Protein AF-A0A914C3J4-F1 (afdb_monomer_lite)

Radius of gyration: 28.67 Å; chains: 1; bounding box: 64×70×72 Å

Structure (mmCIF, N/CA/C/O backbone):
data_AF-A0A914C3J4-F1
#
_entry.id   AF-A0A914C3J4-F1
#
loop_
_atom_site.group_PDB
_atom_site.id
_atom_site.type_symbol
_atom_site.label_atom_id
_atom_site.label_alt_id
_atom_site.label_comp_id
_atom_site.label_asym_id
_atom_site.label_entity_id
_atom_site.label_seq_id
_atom_site.pdbx_PDB_ins_code
_atom_site.Cartn_x
_atom_site.Cartn_y
_atom_site.Cartn_z
_atom_site.occupancy
_atom_site.B_iso_or_equiv
_atom_site.auth_seq_id
_atom_site.auth_comp_id
_atom_site.auth_asym_id
_atom_site.auth_atom_id
_atom_site.pdbx_PDB_model_num
ATOM 1 N N . MET A 1 1 ? -7.389 20.045 3.134 1.00 81.31 1 MET A N 1
ATOM 2 C CA . MET A 1 1 ? -8.799 19.579 3.118 1.00 81.31 1 MET A CA 1
ATOM 3 C C . MET A 1 1 ? -9.460 19.498 4.499 1.00 81.31 1 MET A C 1
ATOM 5 O O . MET A 1 1 ? -10.448 20.188 4.701 1.00 81.31 1 MET A O 1
ATOM 9 N N . ILE A 1 2 ? -8.962 18.689 5.446 1.00 86.62 2 ILE A N 1
ATOM 10 C CA . ILE A 1 2 ? -9.699 18.383 6.697 1.00 86.62 2 ILE A CA 1
ATOM 11 C C . ILE A 1 2 ? -9.400 19.302 7.890 1.00 86.62 2 ILE A C 1
ATOM 13 O O . ILE A 1 2 ? -10.047 19.164 8.925 1.00 86.62 2 ILE A O 1
ATOM 17 N N . TYR A 1 3 ? -8.412 20.196 7.780 1.00 86.06 3 TYR A N 1
ATOM 18 C CA . TYR A 1 3 ? -7.967 21.038 8.893 1.00 86.06 3 TYR A CA 1
ATOM 19 C C . TYR A 1 3 ? -9.026 22.073 9.318 1.00 86.06 3 TYR A C 1
ATOM 21 O O . TYR A 1 3 ? -9.677 22.716 8.492 1.00 86.06 3 TYR A O 1
ATOM 29 N N . SER A 1 4 ? -9.158 22.256 10.627 1.00 83.81 4 SER A N 1
ATOM 30 C CA . SER A 1 4 ? -10.026 23.219 11.290 1.00 83.81 4 SER A CA 1
ATOM 31 C C . SER A 1 4 ? -9.426 23.554 12.656 1.00 83.81 4 SER A C 1
ATOM 33 O O . SER A 1 4 ? -9.083 22.633 13.397 1.00 83.81 4 SER A O 1
ATOM 35 N N . PRO A 1 5 ? -9.372 24.834 13.061 1.00 84.75 5 PRO A N 1
ATOM 36 C CA . PRO A 1 5 ? -8.882 25.218 14.387 1.00 84.75 5 PRO A CA 1
ATOM 37 C C . PRO A 1 5 ? -9.781 24.720 15.535 1.00 84.75 5 PRO A C 1
ATOM 39 O O . PRO A 1 5 ? -9.405 24.803 16.696 1.00 84.75 5 PRO A O 1
ATOM 42 N N . LYS A 1 6 ? -10.983 24.210 15.226 1.00 85.31 6 LYS A N 1
ATOM 43 C CA . LYS A 1 6 ? -11.949 23.682 16.207 1.00 85.31 6 LYS A CA 1
ATOM 44 C C . LYS A 1 6 ? -11.818 22.177 16.452 1.00 85.31 6 LYS A C 1
ATOM 46 O O . LYS A 1 6 ? -12.614 21.609 17.197 1.00 85.31 6 LYS A O 1
ATOM 51 N N . HIS A 1 7 ? -10.905 21.507 15.761 1.00 87.69 7 HIS A N 1
ATOM 52 C CA . HIS A 1 7 ? -10.701 20.064 15.872 1.00 87.69 7 HIS A CA 1
ATOM 53 C C . HIS A 1 7 ? -9.333 19.772 16.472 1.00 87.69 7 HIS A C 1
ATOM 55 O O . HIS A 1 7 ? -8.486 20.656 16.533 1.00 87.69 7 HIS A O 1
ATOM 61 N N . LEU A 1 8 ? -9.130 18.534 16.910 1.00 87.44 8 LEU A N 1
ATOM 62 C CA . LEU A 1 8 ? -7.833 18.029 17.342 1.00 87.44 8 LEU A CA 1
ATOM 63 C C . LEU A 1 8 ? -7.369 16.989 16.328 1.00 87.44 8 LEU A C 1
ATOM 65 O O . LEU A 1 8 ? -8.153 16.131 15.921 1.00 87.44 8 LEU A O 1
ATOM 69 N N . TYR A 1 9 ? -6.103 17.073 15.934 1.00 87.19 9 TYR A N 1
ATOM 70 C CA . TYR A 1 9 ? -5.471 16.128 15.019 1.00 87.19 9 TYR A CA 1
ATOM 71 C C . TYR A 1 9 ? -4.348 15.426 15.763 1.00 87.19 9 TYR A C 1
ATOM 73 O O . TYR A 1 9 ? -3.425 16.078 16.243 1.00 87.19 9 TYR A O 1
ATOM 81 N N . TYR A 1 10 ? -4.437 14.106 15.872 1.00 86.94 10 TYR A N 1
ATOM 82 C CA . TYR A 1 10 ? -3.421 13.286 16.516 1.00 86.94 10 TYR A CA 1
ATOM 83 C C . TYR A 1 10 ? -2.873 12.279 15.514 1.00 86.94 10 TYR A C 1
ATOM 85 O O . TYR A 1 10 ? -3.559 11.331 15.151 1.00 86.94 10 TYR A O 1
ATOM 93 N N . PHE A 1 11 ? -1.664 12.502 15.020 1.00 86.94 11 PHE A N 1
ATOM 94 C CA . PHE A 1 11 ? -1.027 11.626 14.050 1.00 86.94 11 PHE A CA 1
ATOM 95 C C . PHE A 1 11 ? -0.265 10.515 14.755 1.00 86.94 11 PHE A C 1
ATOM 97 O O . PHE A 1 11 ? 0.493 10.749 15.696 1.00 86.94 11 PHE A O 1
ATOM 104 N N . HIS A 1 12 ? -0.441 9.303 14.258 1.00 83.81 12 HIS A N 1
ATOM 105 C CA . HIS A 1 12 ? 0.420 8.178 14.561 1.00 83.81 12 HIS A CA 1
ATOM 106 C C . HIS A 1 12 ? 1.078 7.737 13.251 1.00 83.81 12 HIS A C 1
ATOM 108 O O . HIS A 1 12 ? 0.443 7.780 12.196 1.00 83.81 12 HIS A O 1
ATOM 114 N N . VAL A 1 13 ? 2.356 7.371 13.328 1.00 81.50 13 VAL A N 1
ATOM 115 C CA . VAL A 1 13 ? 3.139 6.868 12.199 1.00 81.50 13 VAL A CA 1
ATOM 116 C C . VAL A 1 13 ? 3.707 5.512 12.593 1.00 81.50 13 VAL A C 1
ATOM 118 O O . VAL A 1 13 ? 4.207 5.342 13.708 1.00 81.50 13 VAL A O 1
ATOM 121 N N . ASP A 1 14 ? 3.579 4.546 11.686 1.00 78.88 14 ASP A N 1
ATOM 122 C CA . ASP A 1 14 ? 4.152 3.209 11.831 1.00 78.88 14 ASP A CA 1
ATOM 123 C C . ASP A 1 14 ? 5.664 3.302 12.087 1.00 78.88 14 ASP A C 1
ATOM 125 O O . ASP A 1 14 ? 6.360 4.103 11.461 1.00 78.88 14 ASP A O 1
ATOM 129 N N . SER A 1 15 ? 6.180 2.483 13.005 1.00 80.75 15 SER A N 1
ATOM 130 C CA . SER A 1 15 ? 7.593 2.501 13.409 1.00 80.75 15 SER A CA 1
ATOM 131 C C . SER A 1 15 ? 8.565 2.187 12.270 1.00 80.75 15 SER A C 1
ATOM 133 O O . SER A 1 15 ? 9.742 2.516 12.369 1.00 80.75 15 SER A O 1
ATOM 135 N N . ARG A 1 16 ? 8.083 1.578 11.183 1.00 78.75 16 ARG A N 1
ATOM 136 C CA . ARG A 1 16 ? 8.865 1.256 9.982 1.00 78.75 16 ARG A CA 1
ATOM 137 C C . ARG A 1 16 ? 8.890 2.396 8.958 1.00 78.75 16 ARG A C 1
ATOM 139 O O . ARG A 1 16 ? 9.495 2.240 7.906 1.00 78.75 16 ARG A O 1
ATOM 146 N N . GLN A 1 17 ? 8.186 3.501 9.206 1.00 85.31 17 GLN A N 1
ATOM 147 C CA . GLN A 1 17 ? 7.983 4.602 8.255 1.00 85.31 17 GLN A CA 1
ATOM 148 C C . GLN A 1 17 ? 8.680 5.885 8.735 1.00 85.31 17 GLN A C 1
ATOM 150 O O . GLN A 1 17 ? 8.059 6.937 8.902 1.00 85.31 17 GLN A O 1
ATOM 155 N N . GLU A 1 18 ? 9.993 5.794 8.952 1.00 88.56 18 GLU A N 1
ATOM 156 C CA . GLU A 1 18 ? 10.819 6.875 9.509 1.00 88.56 18 GLU A CA 1
ATOM 157 C C . GLU A 1 18 ? 10.793 8.152 8.648 1.00 88.56 18 GLU A C 1
ATOM 159 O O . GLU A 1 18 ? 10.668 9.254 9.188 1.00 88.56 18 GLU A O 1
ATOM 164 N N . TYR A 1 19 ? 10.812 8.027 7.314 1.00 90.25 19 TYR A N 1
ATOM 165 C CA . TYR A 1 19 ? 10.688 9.170 6.395 1.00 90.25 19 TYR A CA 1
ATOM 166 C C . TYR A 1 19 ? 9.408 9.974 6.650 1.00 90.25 19 TYR A C 1
ATOM 168 O O . TYR A 1 19 ? 9.434 11.197 6.828 1.00 90.25 19 TYR A O 1
ATOM 176 N N . MET A 1 20 ? 8.278 9.274 6.763 1.00 89.56 20 MET A N 1
ATOM 177 C CA . MET A 1 20 ? 6.982 9.890 7.032 1.00 89.56 20 MET A CA 1
ATOM 178 C C . MET A 1 20 ? 6.933 10.522 8.426 1.00 89.56 20 MET A C 1
ATOM 180 O O . MET A 1 20 ? 6.384 11.615 8.583 1.00 89.56 20 MET A O 1
ATOM 184 N N . PHE A 1 21 ? 7.533 9.871 9.429 1.00 90.62 21 PHE A N 1
ATOM 185 C CA . PHE A 1 21 ? 7.604 10.397 10.791 1.00 90.62 21 PHE A CA 1
ATOM 186 C C . PHE A 1 21 ? 8.371 11.720 10.835 1.00 90.62 21 PHE A C 1
ATOM 188 O O . PHE A 1 21 ? 7.847 12.710 11.349 1.00 90.62 21 PHE A O 1
ATOM 195 N N . ARG A 1 22 ? 9.568 11.777 10.236 1.00 91.94 22 ARG A N 1
ATOM 196 C CA . ARG A 1 22 ? 10.387 12.999 10.180 1.00 91.94 22 ARG A CA 1
ATOM 197 C C . ARG A 1 22 ? 9.687 14.125 9.428 1.00 91.94 22 ARG A C 1
ATOM 199 O O . ARG A 1 22 ? 9.698 15.266 9.892 1.00 91.94 22 ARG A O 1
ATOM 206 N N . GLY A 1 23 ? 9.051 13.813 8.298 1.00 92.19 23 GLY A N 1
ATOM 207 C CA . GLY A 1 23 ? 8.267 14.784 7.532 1.00 92.19 23 GLY A CA 1
ATOM 208 C C . GLY A 1 23 ? 7.116 15.378 8.349 1.00 92.19 23 GLY A C 1
ATOM 209 O O . GLY A 1 23 ? 6.964 16.600 8.427 1.00 92.19 23 GLY A O 1
ATOM 210 N N . LEU A 1 24 ? 6.339 14.528 9.030 1.00 92.12 24 LEU A N 1
ATOM 211 C CA . LEU A 1 24 ? 5.238 14.970 9.888 1.00 92.12 24 LEU A CA 1
ATOM 212 C C . LEU A 1 24 ? 5.719 15.723 11.131 1.00 92.12 24 LEU A C 1
ATOM 214 O O . LEU A 1 24 ? 5.075 16.695 11.519 1.00 92.12 24 LEU A O 1
ATOM 218 N N . ALA A 1 25 ? 6.844 15.332 11.731 1.00 93.06 25 ALA A N 1
ATOM 219 C CA . ALA A 1 25 ? 7.427 16.034 12.873 1.00 93.06 25 ALA A CA 1
ATOM 220 C C . ALA A 1 25 ? 7.798 17.479 12.507 1.00 93.06 25 ALA A C 1
ATOM 222 O O . ALA A 1 25 ? 7.367 18.409 13.191 1.00 93.06 25 ALA A O 1
ATOM 223 N N . LYS A 1 26 ? 8.488 17.673 11.371 1.00 94.50 26 LYS A N 1
ATOM 224 C CA . LYS A 1 26 ? 8.805 19.005 10.824 1.00 94.50 26 LYS A CA 1
ATOM 225 C C . LYS A 1 26 ? 7.539 19.825 10.564 1.00 94.50 26 LYS A C 1
ATOM 227 O O . LYS A 1 26 ? 7.493 21.015 10.872 1.00 94.50 26 LYS A O 1
ATOM 232 N N . MET A 1 27 ? 6.491 19.197 10.023 1.00 93.94 27 MET A N 1
ATOM 233 C CA . MET A 1 27 ? 5.201 19.860 9.816 1.00 93.94 27 MET A CA 1
ATOM 234 C C . MET A 1 27 ? 4.580 20.304 11.148 1.00 93.94 27 MET A C 1
ATOM 236 O O . MET A 1 27 ? 4.175 21.456 11.269 1.00 93.94 27 MET A O 1
ATOM 240 N N . VAL A 1 28 ? 4.501 19.423 12.150 1.00 93.44 28 VAL A N 1
ATOM 241 C CA . VAL A 1 28 ? 3.910 19.741 13.462 1.00 93.44 28 VAL A CA 1
ATOM 242 C C . VAL A 1 28 ? 4.663 20.892 14.131 1.00 93.44 28 VAL A C 1
ATOM 244 O O . VAL A 1 28 ? 4.030 21.849 14.576 1.00 93.44 28 VAL A O 1
ATOM 247 N N . GLU A 1 29 ? 5.996 20.854 14.122 1.00 94.00 29 GLU A N 1
ATOM 248 C CA . GLU A 1 29 ? 6.843 21.930 14.643 1.00 94.00 29 GLU A CA 1
ATOM 249 C C . GLU A 1 29 ? 6.576 23.261 13.924 1.00 94.00 29 GLU A C 1
ATOM 251 O O . GLU A 1 29 ? 6.310 24.278 14.566 1.00 94.00 29 GLU A O 1
ATOM 256 N N . ALA A 1 30 ? 6.547 23.256 12.587 1.00 94.50 30 ALA A N 1
ATOM 257 C CA . ALA A 1 30 ? 6.262 24.451 11.797 1.00 94.50 30 ALA A CA 1
ATOM 258 C C . ALA A 1 30 ? 4.864 25.034 12.077 1.00 94.50 30 ALA A C 1
ATOM 260 O O . ALA A 1 30 ? 4.677 26.253 12.039 1.00 94.50 30 ALA A O 1
ATOM 261 N N . PHE A 1 31 ? 3.873 24.185 12.360 1.00 92.94 31 PHE A N 1
ATOM 262 C CA . PHE A 1 31 ? 2.532 24.619 12.753 1.00 92.94 31 PHE A CA 1
ATOM 263 C C . PHE A 1 31 ? 2.528 25.231 14.160 1.00 92.94 31 PHE A C 1
ATOM 265 O O . PHE A 1 31 ? 1.954 26.306 14.349 1.00 92.94 31 PHE A O 1
ATOM 272 N N . HIS A 1 32 ? 3.211 24.609 15.124 1.00 94.62 32 HIS A N 1
ATOM 273 C CA . HIS A 1 32 ? 3.332 25.126 16.493 1.00 94.62 32 HIS A CA 1
ATOM 274 C C . HIS A 1 32 ? 4.053 26.476 16.531 1.00 94.62 32 HIS A C 1
ATOM 276 O O . HIS A 1 32 ? 3.575 27.401 17.185 1.00 94.62 32 HIS A O 1
ATOM 282 N N . LEU A 1 33 ? 5.126 26.645 15.750 1.00 95.62 33 LEU A N 1
ATOM 283 C CA . LEU A 1 33 ? 5.832 27.926 15.597 1.00 95.62 33 LEU A CA 1
ATOM 284 C C . LEU A 1 33 ? 4.935 29.042 15.036 1.00 95.62 33 LEU A C 1
ATOM 286 O O . LEU A 1 33 ? 5.154 30.218 15.318 1.00 95.62 33 LEU A O 1
ATOM 290 N N . LYS A 1 34 ? 3.896 28.685 14.273 1.00 94.50 34 LYS A N 1
ATOM 291 C CA . LYS A 1 34 ? 2.874 29.613 13.759 1.00 94.50 34 LYS A CA 1
ATOM 292 C C . LYS A 1 34 ? 1.676 29.788 14.704 1.00 94.50 34 LYS A C 1
ATOM 294 O O . LYS A 1 34 ? 0.683 30.401 14.315 1.00 94.50 34 LYS A O 1
ATOM 299 N N . GLY A 1 35 ? 1.739 29.251 15.924 1.00 93.69 35 GLY A N 1
ATOM 300 C CA . GLY A 1 35 ? 0.674 29.332 16.927 1.00 93.69 35 GLY A CA 1
ATOM 301 C C . GLY A 1 35 ? -0.488 28.355 16.709 1.00 93.69 35 GLY A C 1
ATOM 302 O O . GLY A 1 35 ? -1.526 28.483 17.360 1.00 93.69 35 GLY A O 1
ATOM 303 N N . ILE A 1 36 ? -0.350 27.378 15.807 1.00 93.50 36 ILE A N 1
ATOM 304 C CA . ILE A 1 36 ? -1.374 26.363 15.545 1.00 93.50 36 ILE A CA 1
ATOM 305 C C . ILE A 1 36 ? -1.118 25.147 16.438 1.00 93.50 36 ILE A C 1
ATOM 307 O O . ILE A 1 36 ? -0.363 24.255 16.075 1.00 93.50 36 ILE A O 1
ATOM 311 N N . MET A 1 37 ? -1.761 25.102 17.606 1.00 92.69 37 MET A N 1
ATOM 312 C CA . MET A 1 37 ? -1.431 24.133 18.667 1.00 92.69 37 MET A CA 1
ATOM 313 C C . MET A 1 37 ? -2.331 22.889 18.722 1.00 92.69 37 MET A C 1
ATOM 315 O O . MET A 1 37 ? -2.167 22.054 19.603 1.00 92.69 37 MET A O 1
ATOM 319 N N . ASN A 1 38 ? -3.297 22.744 17.815 1.00 92.19 38 ASN A N 1
ATOM 320 C CA . ASN A 1 38 ? -4.296 21.666 17.832 1.00 92.19 38 ASN A CA 1
ATOM 321 C C . ASN A 1 38 ? -3.899 20.425 17.004 1.00 92.19 38 ASN A C 1
ATOM 323 O O . ASN A 1 38 ? -4.756 19.613 16.643 1.00 92.19 38 ASN A O 1
ATOM 327 N N . ILE A 1 39 ? -2.611 20.296 16.686 1.00 92.00 39 ILE A N 1
ATOM 328 C CA . ILE A 1 39 ? -2.028 19.194 15.920 1.00 92.00 39 ILE A CA 1
ATOM 329 C C . ILE A 1 39 ? -0.919 18.552 16.747 1.00 92.00 39 ILE A C 1
ATOM 331 O O . ILE A 1 39 ? -0.063 19.250 17.282 1.00 92.00 39 ILE A O 1
ATOM 335 N N . T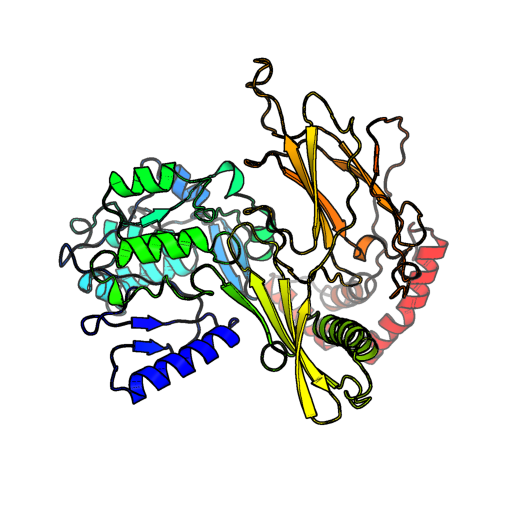YR A 1 40 ? -0.918 17.227 16.823 1.00 89.19 40 TYR A N 1
ATOM 336 C CA . TYR A 1 40 ? 0.003 16.454 17.643 1.00 89.19 40 TYR A CA 1
ATOM 337 C C . TYR A 1 40 ? 0.514 15.243 16.870 1.00 89.19 40 TYR A C 1
ATOM 339 O O . TYR A 1 40 ? -0.214 14.662 16.065 1.00 89.19 40 TYR A O 1
ATOM 347 N N . LEU A 1 41 ? 1.749 14.846 17.156 1.00 87.31 41 LEU A N 1
ATOM 348 C CA . LEU A 1 41 ? 2.364 13.616 16.670 1.00 87.31 41 LEU A CA 1
ATOM 349 C C . LEU A 1 41 ? 2.638 12.707 17.869 1.00 87.31 41 LEU A C 1
ATOM 351 O O . LEU A 1 41 ? 3.133 13.166 18.900 1.00 87.31 41 LEU A O 1
ATOM 355 N N . SER A 1 42 ? 2.282 11.432 17.758 1.00 82.69 42 SER A N 1
ATOM 356 C CA . SER A 1 42 ? 2.530 10.456 18.813 1.00 82.69 42 SER A CA 1
ATOM 357 C C . SER A 1 42 ? 4.026 10.220 19.004 1.00 82.69 42 SER A C 1
ATOM 359 O O . SER A 1 42 ? 4.749 9.987 18.041 1.00 82.69 42 SER A O 1
ATOM 361 N N . THR A 1 43 ? 4.483 10.231 20.257 1.00 70.94 43 THR A N 1
ATOM 362 C CA . THR A 1 43 ? 5.868 9.898 20.630 1.00 70.94 43 THR A CA 1
ATOM 363 C C . THR A 1 43 ? 6.109 8.392 20.754 1.00 70.94 43 THR A C 1
ATOM 365 O O . THR A 1 43 ? 7.248 7.971 20.930 1.00 70.94 43 THR A O 1
ATOM 368 N N . LYS A 1 44 ? 5.050 7.573 20.672 1.00 64.06 44 LYS A N 1
ATOM 369 C CA . LYS A 1 44 ? 5.121 6.108 20.675 1.00 64.06 44 LYS A CA 1
ATOM 370 C C . LYS A 1 44 ? 4.592 5.575 19.345 1.00 64.06 44 LYS A C 1
ATOM 372 O O . LYS A 1 44 ? 3.403 5.694 19.050 1.00 64.06 44 LYS A O 1
ATOM 377 N N . SER A 1 45 ? 5.467 4.977 18.545 1.00 54.88 45 SER A N 1
ATOM 378 C CA . SER A 1 45 ? 5.096 4.335 17.286 1.00 54.88 45 SER A CA 1
ATOM 379 C C . SER A 1 45 ? 4.642 2.892 17.539 1.00 54.88 45 SER A C 1
ATOM 381 O O . SER A 1 45 ? 5.432 1.990 17.793 1.00 54.88 45 SER A O 1
ATOM 383 N N . HIS A 1 46 ? 3.329 2.678 17.505 1.00 52.16 46 HIS A N 1
ATOM 384 C CA . HIS A 1 46 ? 2.701 1.352 17.391 1.00 52.16 46 HIS A CA 1
ATOM 385 C C . HIS A 1 46 ? 2.284 1.080 15.922 1.00 52.16 46 HIS A C 1
ATOM 387 O O . HIS A 1 46 ? 2.734 1.794 15.036 1.00 52.16 46 HIS A O 1
ATOM 393 N N . ALA A 1 47 ? 1.453 0.086 15.613 1.00 41.12 47 ALA A N 1
ATOM 394 C CA . ALA A 1 47 ? 0.728 0.006 14.333 1.00 41.12 47 ALA A CA 1
ATOM 395 C C . ALA A 1 47 ? -0.731 0.405 14.616 1.00 41.12 47 ALA A C 1
ATOM 397 O O . ALA A 1 47 ? -1.330 -0.177 15.519 1.00 41.12 47 ALA A O 1
ATOM 398 N N . THR A 1 48 ? -1.289 1.451 13.980 1.00 37.62 48 THR A N 1
ATOM 399 C CA . THR A 1 48 ? -2.571 2.031 14.456 1.00 37.62 48 THR A CA 1
ATOM 400 C C . THR A 1 48 ? -3.529 2.591 13.383 1.00 37.62 48 THR A C 1
ATOM 402 O O . THR A 1 48 ? -3.175 2.748 12.216 1.00 37.62 48 THR A O 1
ATOM 405 N N . ILE A 1 49 ? -4.761 2.884 13.840 1.00 34.62 49 ILE A N 1
ATOM 406 C CA . ILE A 1 49 ? -5.984 3.351 13.142 1.00 34.62 49 ILE A CA 1
ATOM 407 C C . ILE A 1 49 ? -6.531 4.683 13.720 1.00 34.62 49 ILE A C 1
ATOM 409 O O . ILE A 1 49 ? -6.137 5.110 14.804 1.00 34.62 49 ILE A O 1
ATOM 413 N N . TRP A 1 50 ? -7.485 5.312 13.003 1.00 31.06 50 TRP A N 1
ATOM 414 C CA . TRP A 1 50 ? -7.984 6.695 13.180 1.00 31.06 50 TRP A CA 1
ATOM 415 C C . TRP A 1 50 ? -9.525 6.835 13.067 1.00 31.06 50 TRP A C 1
ATOM 417 O O . TRP A 1 50 ? -10.144 6.123 12.278 1.00 31.06 50 TRP A O 1
ATOM 427 N N . GLY A 1 51 ? -10.146 7.845 13.712 1.00 35.16 51 GLY A N 1
ATOM 428 C CA . GLY A 1 51 ? -11.507 8.304 13.349 1.00 35.16 51 GLY A CA 1
ATOM 429 C C . GLY A 1 51 ? -12.221 9.295 14.298 1.00 35.16 51 GLY A C 1
ATOM 430 O O . GLY A 1 51 ? -12.139 9.164 15.514 1.00 35.16 51 GLY A O 1
ATOM 431 N N . GLY A 1 52 ? -12.991 10.251 13.738 1.00 29.12 52 GLY A N 1
ATOM 432 C CA . GLY A 1 52 ? -13.986 11.081 14.453 1.00 29.12 52 GLY A CA 1
ATOM 433 C C . GLY A 1 52 ? -14.771 12.075 13.558 1.00 29.12 52 GLY A C 1
ATOM 434 O O . GLY A 1 52 ? -14.180 12.640 12.642 1.00 29.12 52 GLY A O 1
ATOM 435 N N . THR A 1 53 ? -16.074 12.313 13.835 1.00 35.59 53 THR A N 1
ATOM 436 C CA . THR A 1 53 ? -16.912 13.457 13.357 1.00 35.59 53 THR A CA 1
ATOM 437 C C . THR A 1 53 ? -18.085 13.771 14.312 1.00 35.59 53 THR A C 1
ATOM 439 O O . THR A 1 53 ? -18.455 12.936 15.130 1.00 35.59 53 THR A O 1
ATOM 442 N N . SER A 1 54 ? -18.687 14.966 14.189 1.00 33.16 54 SER A N 1
ATOM 443 C CA . SER A 1 54 ? -19.496 15.670 15.207 1.00 33.16 54 SER A CA 1
ATOM 444 C C . SER A 1 54 ? -21.005 15.854 14.921 1.00 33.16 54 SER A C 1
ATOM 446 O O . SER A 1 54 ? -21.610 16.785 15.452 1.00 33.16 54 SER A O 1
ATOM 448 N N . PHE A 1 55 ? -21.643 15.001 14.113 1.00 34.97 55 PHE A N 1
ATOM 449 C CA . PHE A 1 55 ? -23.111 14.973 13.970 1.00 34.97 55 PHE A CA 1
ATOM 450 C C . PHE A 1 55 ? -23.678 13.725 14.660 1.00 34.97 55 PHE A C 1
ATOM 452 O O . PHE A 1 55 ? -23.124 12.645 14.498 1.00 34.97 55 PHE A O 1
ATOM 459 N N . HIS A 1 56 ? -24.767 13.883 15.423 1.00 51.47 56 HIS A N 1
ATOM 460 C CA . HIS A 1 56 ? -25.286 12.922 16.416 1.00 51.47 56 HIS A CA 1
ATOM 461 C C . HIS A 1 56 ? -24.407 12.793 17.672 1.00 51.47 56 HIS A C 1
ATOM 463 O O . HIS A 1 56 ? -23.852 11.733 17.960 1.00 51.47 56 HIS A O 1
ATOM 469 N N . MET A 1 57 ? -24.289 13.887 18.441 1.00 57.19 57 MET A N 1
ATOM 470 C CA . MET A 1 57 ? -23.624 13.862 19.750 1.00 57.19 57 MET A CA 1
ATOM 471 C C . MET A 1 57 ? -24.163 12.707 20.597 1.00 57.19 57 MET A C 1
ATOM 473 O O . MET A 1 57 ? -25.370 12.568 20.785 1.00 57.19 57 MET A O 1
ATOM 477 N N . GLY A 1 58 ? -23.248 11.862 21.068 1.00 70.00 58 GLY A N 1
ATOM 478 C CA . GLY A 1 58 ? -23.585 10.693 21.865 1.00 70.00 58 GLY A CA 1
ATOM 479 C C . GLY A 1 58 ? -23.975 9.440 21.075 1.00 70.00 58 GLY A C 1
ATOM 480 O O . GLY A 1 58 ? -24.447 8.508 21.708 1.00 70.00 58 GLY A O 1
ATOM 481 N N . LYS A 1 59 ? -23.790 9.375 19.750 1.00 84.06 59 LYS A N 1
ATOM 482 C CA . LYS A 1 59 ? -23.917 8.125 18.977 1.00 84.06 59 LYS A CA 1
ATOM 483 C C . LYS A 1 59 ? -22.592 7.715 18.339 1.00 84.06 59 LYS A C 1
ATOM 485 O O . LYS A 1 59 ? -21.767 8.568 18.015 1.00 84.06 59 LYS A O 1
ATOM 490 N N . SER A 1 60 ? -22.398 6.413 18.155 1.00 86.94 60 SER A N 1
ATOM 491 C CA . SER A 1 60 ? -21.280 5.839 17.394 1.00 86.94 60 SER A CA 1
ATOM 492 C C . SER A 1 60 ? -21.773 5.261 16.065 1.00 86.94 60 SER A C 1
ATOM 494 O O . SER A 1 60 ? -22.917 4.829 15.954 1.00 86.94 60 SER A O 1
ATOM 496 N N . PHE A 1 61 ? -20.899 5.244 15.065 1.00 89.06 61 PHE A N 1
ATOM 497 C CA . PHE A 1 61 ? -21.157 4.810 13.693 1.00 89.06 61 PHE A CA 1
ATOM 498 C C . PHE A 1 61 ? -20.232 3.639 13.375 1.00 89.06 61 PHE A C 1
ATOM 500 O O . PHE A 1 61 ? -19.041 3.841 13.123 1.00 89.06 61 PHE A O 1
ATOM 507 N N . LEU A 1 62 ? -20.778 2.428 13.437 1.00 89.06 62 LEU A N 1
ATOM 508 C CA . LEU A 1 62 ? -20.066 1.163 13.271 1.00 89.06 62 LEU A CA 1
ATOM 509 C C . LEU A 1 62 ? -20.776 0.371 12.173 1.00 89.06 62 LEU A C 1
ATOM 511 O O . LEU A 1 62 ? -21.926 -0.019 12.339 1.00 89.06 62 LEU A O 1
ATOM 515 N N . SER A 1 63 ? -20.129 0.165 11.026 1.00 89.06 63 SER A N 1
ATOM 516 C CA . SER A 1 63 ? -20.744 -0.603 9.938 1.00 89.06 63 SER A CA 1
ATOM 517 C C . SER A 1 63 ? -20.577 -2.094 10.203 1.00 89.06 63 SER A C 1
ATOM 519 O O . SER A 1 63 ? -19.477 -2.603 10.013 1.00 89.06 63 SER A O 1
ATOM 521 N N . SER A 1 64 ? -21.662 -2.778 10.563 1.00 84.19 64 SER A N 1
ATOM 522 C CA . SER A 1 64 ? -21.704 -4.243 10.685 1.00 84.19 64 SER A CA 1
ATOM 523 C C . SER A 1 64 ? -21.697 -4.921 9.310 1.00 84.19 64 SER A C 1
ATOM 525 O O . SER A 1 64 ? -22.226 -4.379 8.335 1.00 84.19 64 SER A O 1
ATOM 527 N N . GLN A 1 65 ? -21.112 -6.117 9.233 1.00 77.06 65 GLN A N 1
ATOM 528 C CA . GLN A 1 65 ? -21.132 -6.973 8.045 1.00 77.06 65 GLN A CA 1
ATOM 529 C C . GLN A 1 65 ? -22.528 -7.568 7.755 1.00 77.06 65 GLN A C 1
ATOM 531 O O . GLN A 1 65 ? -22.858 -7.793 6.591 1.00 77.06 65 GLN A O 1
ATOM 536 N N . GLY A 1 66 ? -23.368 -7.764 8.780 1.00 65.19 66 GLY A N 1
ATOM 537 C CA . GLY A 1 66 ? -24.781 -8.136 8.638 1.00 65.19 66 GLY A CA 1
ATOM 538 C C . GLY A 1 66 ? -25.120 -9.615 8.337 1.00 65.19 66 GLY A C 1
ATOM 539 O O . GLY A 1 66 ? -24.394 -10.353 7.675 1.00 65.19 66 GLY A O 1
ATOM 540 N N . PHE A 1 67 ? -26.298 -10.005 8.852 1.00 58.25 67 PHE A N 1
ATOM 541 C CA . PHE A 1 67 ? -27.155 -11.206 8.705 1.00 58.25 67 PHE A CA 1
ATOM 542 C C . PHE A 1 67 ? -26.595 -12.629 8.880 1.00 58.25 67 PHE A C 1
ATOM 544 O O . PHE A 1 67 ? -27.344 -13.474 9.369 1.00 58.25 67 PHE A O 1
ATOM 551 N N . ASN A 1 68 ? -25.339 -12.935 8.544 1.00 79.00 68 ASN A N 1
ATOM 552 C CA . ASN A 1 68 ? -24.783 -14.280 8.764 1.00 79.00 68 ASN A CA 1
ATOM 553 C C . ASN A 1 68 ? -23.558 -14.245 9.682 1.00 79.00 68 ASN A C 1
ATOM 555 O O . ASN A 1 68 ? -22.409 -14.327 9.244 1.00 79.00 68 ASN A O 1
ATOM 559 N N . THR A 1 69 ? -23.836 -14.163 10.983 1.00 81.56 69 THR A N 1
ATOM 560 C CA . THR A 1 69 ? -22.827 -14.173 12.046 1.00 81.56 69 THR A CA 1
ATOM 561 C C . THR A 1 69 ? -21.939 -15.420 11.993 1.00 81.56 69 THR A C 1
ATOM 563 O O . THR A 1 69 ? -20.749 -15.319 12.264 1.00 81.56 69 THR A O 1
ATOM 566 N N . ALA A 1 70 ? -22.464 -16.583 11.585 1.00 82.69 70 ALA A N 1
ATOM 567 C CA . ALA A 1 70 ? -21.670 -17.811 11.492 1.00 82.69 70 ALA A CA 1
ATOM 568 C C . ALA A 1 70 ? -20.572 -17.706 10.420 1.00 82.69 70 ALA A C 1
ATOM 570 O O . ALA A 1 70 ? -19.405 -17.979 10.699 1.00 8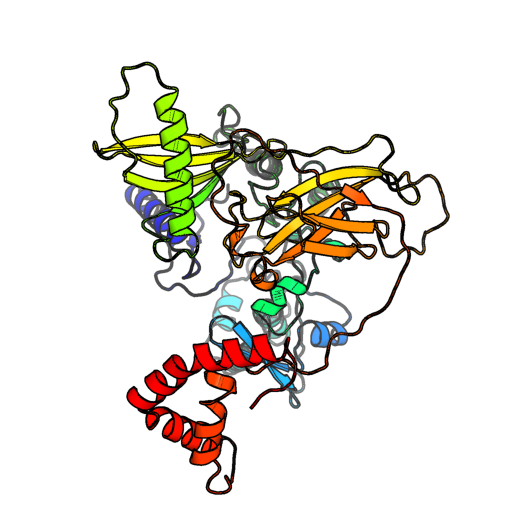2.69 70 ALA A O 1
ATOM 571 N N . ASN A 1 71 ? -20.918 -17.237 9.218 1.00 84.44 71 ASN A N 1
ATOM 572 C CA . ASN A 1 71 ? -19.936 -17.014 8.155 1.00 84.44 71 ASN A CA 1
ATOM 573 C C . ASN A 1 71 ? -18.932 -15.924 8.535 1.00 84.44 71 ASN A C 1
ATOM 575 O O . ASN A 1 71 ? -17.749 -16.066 8.249 1.00 84.44 71 ASN A O 1
ATOM 579 N N . MET A 1 72 ? -19.384 -14.855 9.193 1.00 85.50 72 MET A N 1
ATOM 580 C CA . MET A 1 72 ? -18.502 -13.803 9.701 1.00 85.50 72 MET A CA 1
ATOM 581 C C . MET A 1 72 ? -17.475 -14.367 10.693 1.00 85.50 72 MET A C 1
ATOM 583 O O . MET A 1 72 ? -16.285 -14.146 10.505 1.00 85.50 72 MET A O 1
ATOM 587 N N . ILE A 1 73 ? -17.906 -15.146 11.694 1.00 84.38 73 ILE A N 1
ATOM 588 C CA . ILE A 1 73 ? -17.024 -15.806 12.677 1.00 84.38 73 ILE A CA 1
ATOM 589 C C . ILE A 1 73 ? -15.970 -16.669 11.973 1.00 84.38 73 ILE A C 1
ATOM 591 O O . ILE A 1 73 ? -14.787 -16.602 12.313 1.00 84.38 73 ILE A O 1
ATOM 595 N N . ILE A 1 74 ? -16.387 -17.458 10.978 1.00 85.19 74 ILE A N 1
ATOM 596 C CA . ILE A 1 74 ? -15.484 -18.323 10.210 1.00 85.19 74 ILE A CA 1
ATOM 597 C C . ILE A 1 74 ? -14.489 -17.481 9.406 1.00 85.19 74 ILE A C 1
ATOM 599 O O . ILE A 1 74 ? -13.286 -17.687 9.531 1.00 85.19 74 ILE A O 1
ATOM 603 N N . ASN A 1 75 ? -14.972 -16.516 8.623 1.00 83.69 75 ASN A N 1
ATOM 604 C CA . ASN A 1 75 ? -14.151 -15.713 7.713 1.00 83.69 75 ASN A CA 1
ATOM 605 C C . ASN A 1 75 ? -13.179 -14.782 8.450 1.00 83.69 75 ASN A C 1
ATOM 607 O O . ASN A 1 75 ? -12.079 -14.542 7.960 1.00 83.69 75 ASN A O 1
ATOM 611 N N . GLN A 1 76 ? -13.566 -14.290 9.628 1.00 82.06 76 GLN A N 1
ATOM 612 C CA . GLN A 1 76 ? -12.731 -13.459 10.499 1.00 82.06 76 GLN A CA 1
ATOM 613 C C . GLN A 1 76 ? -11.802 -14.289 11.404 1.00 82.06 76 GLN A C 1
ATOM 615 O O . GLN A 1 76 ? -11.035 -13.739 12.188 1.00 82.06 76 GLN A O 1
ATOM 620 N N . GLY A 1 77 ? -11.857 -15.623 11.325 1.00 86.12 77 GLY A N 1
ATOM 621 C CA . GLY A 1 77 ? -10.942 -16.499 12.053 1.00 86.12 77 GLY A CA 1
ATOM 622 C C . GLY A 1 77 ? -11.179 -16.557 13.567 1.00 86.12 77 GLY A C 1
ATOM 623 O O . GLY A 1 77 ? -10.272 -16.932 14.306 1.00 86.12 77 GLY A O 1
ATOM 624 N N . PHE A 1 78 ? -12.386 -16.250 14.054 1.00 86.38 78 PHE A N 1
ATOM 625 C CA . PHE A 1 78 ? -12.709 -16.260 15.494 1.00 86.38 78 PHE A CA 1
ATOM 626 C C . PHE A 1 78 ? -12.517 -17.636 16.154 1.00 86.38 78 PHE A C 1
ATOM 628 O O . PHE A 1 78 ? -12.248 -17.730 17.353 1.00 86.38 78 PHE A O 1
ATOM 635 N N . ASN A 1 79 ? -12.593 -18.702 15.355 1.00 88.44 79 ASN A N 1
ATOM 636 C CA . ASN A 1 79 ? -12.365 -20.084 15.779 1.00 88.44 79 ASN A CA 1
ATOM 637 C C . ASN A 1 79 ? -10.886 -20.417 16.025 1.00 88.44 79 ASN A C 1
ATOM 639 O O . ASN A 1 79 ? -10.570 -21.567 16.325 1.00 88.44 79 ASN A O 1
ATOM 643 N N . TYR A 1 80 ? -9.974 -19.452 15.893 1.00 89.19 80 TYR A N 1
ATOM 644 C CA . TYR A 1 80 ? -8.543 -19.662 16.069 1.00 89.19 80 TYR A CA 1
ATOM 645 C C . TYR A 1 80 ? -7.946 -18.712 17.112 1.00 89.19 80 TYR A C 1
ATOM 647 O O . TYR A 1 80 ? -8.479 -17.645 17.430 1.00 89.19 80 TYR A O 1
ATOM 655 N N . PHE A 1 81 ? -6.812 -19.130 17.665 1.00 86.94 81 PHE A N 1
ATOM 656 C CA . PHE A 1 81 ? -5.910 -18.263 18.408 1.00 86.94 81 PHE A CA 1
ATOM 657 C C . PHE A 1 81 ? -4.854 -17.708 17.464 1.00 86.94 81 PHE A C 1
ATOM 659 O O . PHE A 1 81 ? -4.148 -18.480 16.808 1.00 86.94 81 PHE A O 1
ATOM 666 N N . PHE A 1 82 ? -4.730 -16.386 17.446 1.00 85.19 82 PHE A N 1
ATOM 667 C CA . PHE A 1 82 ? -3.664 -15.685 16.753 1.00 85.19 82 PHE A CA 1
ATOM 668 C C . PHE A 1 82 ? -2.684 -15.071 17.749 1.00 85.19 82 PHE A C 1
ATOM 670 O O . PHE A 1 82 ? -3.067 -14.688 18.856 1.00 85.19 82 PHE A O 1
ATOM 677 N N . PHE A 1 83 ? -1.414 -15.014 17.359 1.00 82.94 83 PHE A N 1
ATOM 678 C CA . PHE A 1 83 ? -0.354 -14.388 18.139 1.00 82.94 83 PHE A CA 1
ATOM 679 C C . PHE A 1 83 ? 0.592 -13.624 17.215 1.00 82.94 83 PHE A C 1
ATOM 681 O O . PHE A 1 83 ? 1.094 -14.182 16.238 1.00 82.94 83 PHE A O 1
ATOM 688 N N . GLU A 1 84 ? 0.837 -12.354 17.528 1.00 77.50 84 GLU A N 1
ATOM 689 C CA . GLU A 1 84 ? 1.775 -11.518 16.784 1.00 77.50 84 GLU A CA 1
ATOM 690 C C . GLU A 1 84 ? 3.196 -11.690 17.332 1.00 77.50 84 GLU A C 1
ATOM 692 O O . GLU A 1 84 ? 3.452 -11.481 18.518 1.00 77.50 84 GLU A O 1
ATOM 697 N N . CYS A 1 85 ? 4.130 -12.078 16.466 1.00 76.00 85 CYS A N 1
ATOM 698 C CA . CYS A 1 85 ? 5.550 -12.216 16.782 1.00 76.00 85 CYS A CA 1
ATOM 699 C C . CYS A 1 85 ? 6.371 -12.006 15.507 1.00 76.00 85 CYS A C 1
ATOM 701 O O . CYS A 1 85 ? 5.942 -12.431 14.439 1.00 76.00 85 CYS A O 1
ATOM 703 N N . GLU A 1 86 ? 7.551 -11.383 15.605 1.00 74.19 86 GLU A N 1
ATOM 704 C CA . GLU A 1 86 ? 8.464 -11.186 14.457 1.00 74.19 86 GLU A CA 1
ATOM 705 C C . GLU A 1 86 ? 7.820 -10.414 13.286 1.00 74.19 86 GLU A C 1
ATOM 707 O O . GLU A 1 86 ? 8.085 -10.692 12.121 1.00 74.19 86 GLU A O 1
ATOM 712 N N . ASN A 1 87 ? 6.953 -9.438 13.592 1.00 70.88 87 ASN A N 1
ATOM 713 C CA . ASN A 1 87 ? 6.144 -8.698 12.608 1.00 70.88 87 ASN A CA 1
ATOM 714 C C . ASN A 1 87 ? 5.242 -9.597 11.739 1.00 70.88 87 ASN A C 1
ATOM 716 O O . ASN A 1 87 ? 4.877 -9.224 10.622 1.00 70.88 87 ASN A O 1
ATOM 720 N N . ARG A 1 88 ? 4.875 -10.776 12.251 1.00 77.75 88 ARG A N 1
ATOM 721 C CA . ARG A 1 88 ? 3.985 -11.740 11.608 1.00 77.75 88 ARG A CA 1
ATOM 722 C C . ARG A 1 88 ? 2.878 -12.171 12.566 1.00 77.75 88 ARG A C 1
ATOM 724 O O . ARG A 1 88 ? 3.089 -12.315 13.769 1.00 77.75 88 ARG A O 1
ATOM 731 N N . MET A 1 89 ? 1.692 -12.410 12.017 1.00 80.50 89 MET A N 1
ATOM 732 C CA . MET A 1 89 ? 0.535 -12.909 12.754 1.00 80.50 89 MET A CA 1
ATOM 733 C C . MET A 1 89 ? 0.372 -14.421 12.546 1.00 80.50 89 MET A C 1
ATOM 735 O O . MET A 1 89 ? -0.012 -14.882 11.469 1.00 80.50 89 MET A O 1
ATOM 739 N N . TRP A 1 90 ? 0.650 -15.198 13.589 1.00 81.25 90 TRP A N 1
ATOM 740 C CA . TRP A 1 90 ? 0.667 -16.659 13.550 1.00 81.25 90 TRP A CA 1
ATOM 741 C C . TRP A 1 90 ? -0.668 -17.251 13.982 1.00 81.25 90 TRP A C 1
ATOM 743 O O . TRP A 1 90 ? -1.194 -16.878 15.032 1.00 81.25 90 TRP A O 1
ATOM 753 N N . ARG A 1 91 ? -1.193 -18.221 13.229 1.00 88.31 91 ARG A N 1
ATOM 754 C CA . ARG A 1 91 ? -2.376 -18.994 13.634 1.00 88.31 91 ARG A CA 1
ATOM 755 C C . ARG A 1 91 ? -1.928 -20.206 14.444 1.00 88.31 91 ARG A C 1
ATOM 757 O O . ARG A 1 91 ? -1.452 -21.192 13.891 1.00 88.31 91 ARG A O 1
ATOM 764 N N . ILE A 1 92 ? -2.112 -20.151 15.759 1.00 90.62 92 ILE A N 1
ATOM 765 C CA . ILE A 1 92 ? -1.499 -21.100 16.696 1.00 90.62 92 ILE A CA 1
ATOM 766 C C . ILE A 1 92 ? -2.285 -22.408 16.812 1.00 90.62 92 ILE A C 1
ATOM 768 O O . ILE A 1 92 ? -1.707 -23.491 16.756 1.00 90.62 92 ILE A O 1
ATOM 772 N N . LYS A 1 93 ? -3.598 -22.321 17.040 1.00 90.50 93 LYS A N 1
ATOM 773 C CA . LYS A 1 93 ? -4.476 -23.484 17.246 1.00 90.50 93 LYS A CA 1
ATOM 774 C C . LYS A 1 93 ? -5.950 -23.103 17.135 1.00 90.50 93 LYS A C 1
ATOM 776 O O . LYS A 1 93 ? -6.284 -21.917 17.126 1.00 90.50 93 LYS A O 1
ATOM 781 N N . ASN A 1 94 ? -6.817 -24.112 17.124 1.00 91.75 94 ASN A N 1
ATOM 782 C CA . ASN A 1 94 ? -8.258 -23.924 17.269 1.00 91.75 94 ASN A CA 1
ATOM 783 C C . ASN A 1 94 ? -8.609 -23.384 18.662 1.00 91.75 94 ASN A C 1
ATOM 785 O O . ASN A 1 94 ? -7.924 -23.643 19.658 1.00 91.75 94 ASN A O 1
ATOM 789 N N . ARG A 1 95 ? -9.696 -22.623 18.714 1.00 86.88 95 ARG A N 1
ATOM 790 C CA . ARG A 1 95 ? -10.309 -22.110 19.929 1.00 86.88 95 ARG A CA 1
ATOM 791 C C . ARG A 1 95 ? -11.517 -22.966 20.273 1.00 86.88 95 ARG A C 1
ATOM 793 O O . ARG A 1 95 ? -12.603 -22.755 19.750 1.00 86.88 95 ARG A O 1
ATOM 800 N N . ASP A 1 96 ? -11.306 -23.907 21.185 1.00 79.88 96 ASP A N 1
ATOM 801 C CA . ASP A 1 96 ? -12.345 -24.860 21.597 1.00 79.88 96 ASP A CA 1
ATOM 802 C C . ASP A 1 96 ? -13.369 -24.237 22.558 1.00 79.88 96 ASP A C 1
ATOM 804 O O . ASP A 1 96 ? -14.491 -24.718 22.673 1.00 79.88 96 ASP A O 1
ATOM 808 N N . ASN A 1 97 ? -12.992 -23.139 23.223 1.00 75.38 97 ASN A N 1
ATOM 809 C CA . ASN A 1 97 ? -13.834 -22.415 24.168 1.00 75.38 97 ASN A CA 1
ATOM 810 C C . ASN A 1 97 ? -13.954 -20.947 23.752 1.00 75.38 97 ASN A C 1
ATOM 812 O O . ASN A 1 97 ? -12.957 -20.221 23.690 1.00 75.38 97 ASN A O 1
ATOM 816 N N . PHE A 1 98 ? -15.185 -20.505 23.519 1.00 77.50 98 PHE A N 1
ATOM 817 C CA . PHE A 1 98 ? -15.544 -19.105 23.311 1.00 77.50 98 PHE A CA 1
ATOM 818 C C . PHE A 1 98 ? -16.493 -18.664 24.438 1.00 77.50 98 PHE A C 1
ATOM 820 O O . PHE A 1 98 ? -17.259 -19.509 24.914 1.00 77.50 98 PHE A O 1
ATOM 827 N N . PRO A 1 99 ? -16.457 -17.398 24.904 1.00 76.62 99 PRO A N 1
ATOM 828 C CA . PRO A 1 99 ? -17.406 -16.918 25.904 1.00 76.62 99 PRO A CA 1
ATOM 829 C C . PRO A 1 99 ? -18.855 -17.236 25.523 1.00 76.62 99 PRO A C 1
ATOM 831 O O . PRO A 1 99 ? -19.293 -16.936 24.411 1.00 76.62 99 PRO A O 1
ATOM 834 N N . GLN A 1 100 ? -19.583 -17.861 26.450 1.00 79.44 100 GLN A N 1
ATOM 835 C CA . GLN A 1 100 ? -21.013 -18.111 26.288 1.00 79.44 100 GLN A CA 1
ATOM 836 C C . GLN A 1 100 ? -21.782 -16.788 26.389 1.00 79.44 100 GLN A C 1
ATOM 838 O O . GLN A 1 100 ? -21.330 -15.850 27.043 1.00 79.44 100 GLN A O 1
ATOM 843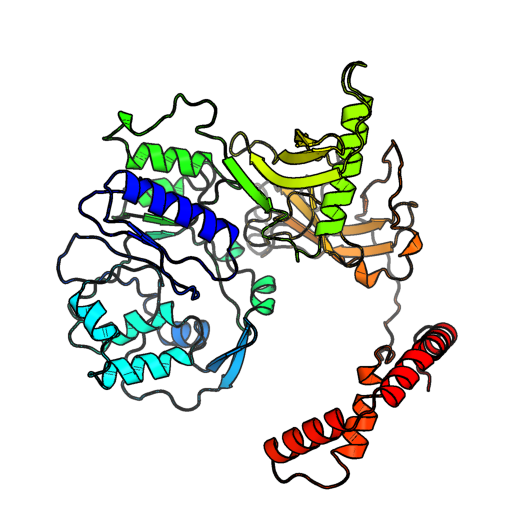 N N . ASP A 1 101 ? -22.921 -16.716 25.700 1.00 83.25 101 ASP A N 1
ATOM 844 C CA . ASP A 1 101 ? -23.841 -15.570 25.705 1.00 83.25 101 ASP A CA 1
ATOM 845 C C . ASP A 1 101 ? -23.263 -14.229 25.205 1.00 83.25 101 ASP A C 1
ATOM 847 O O . ASP A 1 101 ? -23.884 -13.180 25.379 1.00 83.25 101 ASP A O 1
ATOM 851 N N . LEU A 1 102 ? -22.115 -14.243 24.513 1.00 86.44 102 LEU A N 1
ATOM 852 C CA . LEU A 1 102 ? -21.551 -13.056 23.868 1.00 86.44 102 LEU A CA 1
ATOM 853 C C . LEU A 1 102 ? -22.138 -12.858 22.463 1.00 86.44 102 LEU A C 1
ATOM 855 O O . LEU A 1 102 ? -21.989 -13.714 21.587 1.00 86.44 102 LEU A O 1
ATOM 859 N N . ARG A 1 103 ? -22.754 -11.699 22.203 1.00 88.12 103 ARG A N 1
ATOM 860 C CA . ARG A 1 103 ? -23.193 -11.336 20.845 1.00 88.12 103 ARG A CA 1
ATOM 861 C C . ARG A 1 103 ? -22.016 -10.833 20.026 1.00 88.12 103 ARG A C 1
ATOM 863 O O . ARG A 1 103 ? -21.566 -9.713 20.236 1.00 88.12 103 ARG A O 1
ATOM 870 N N . ILE A 1 104 ? -21.535 -11.645 19.094 1.00 87.62 104 ILE A N 1
ATOM 871 C CA . ILE A 1 104 ? -20.399 -11.290 18.241 1.00 87.62 104 ILE A CA 1
ATOM 872 C C . ILE A 1 104 ? -20.885 -10.516 17.021 1.00 87.62 104 ILE A C 1
ATOM 874 O O . ILE A 1 104 ? -21.824 -10.936 16.343 1.00 87.62 104 ILE A O 1
ATOM 878 N N . ASP A 1 105 ? -20.188 -9.428 16.719 1.00 89.38 105 ASP A N 1
ATOM 879 C CA . ASP A 1 105 ? -20.335 -8.690 15.471 1.00 89.38 105 ASP A CA 1
ATOM 880 C C . ASP A 1 105 ? -18.980 -8.154 15.018 1.00 89.38 105 ASP A C 1
ATOM 882 O O . ASP A 1 105 ? -18.056 -7.975 15.820 1.00 89.38 105 ASP A O 1
ATOM 886 N N . ALA A 1 106 ? -18.866 -7.928 13.718 1.00 87.50 106 ALA A N 1
ATOM 887 C CA . ALA A 1 106 ? -17.679 -7.406 13.078 1.00 87.50 106 ALA A CA 1
ATOM 888 C C . ALA A 1 106 ? -18.051 -6.652 11.802 1.00 87.50 106 ALA A C 1
ATOM 890 O O . ALA A 1 106 ? -19.132 -6.814 11.228 1.00 87.50 106 ALA A O 1
ATOM 891 N N . GLY A 1 107 ? -17.126 -5.826 11.341 1.00 88.81 107 GLY A N 1
ATOM 892 C CA . GLY A 1 107 ? -17.284 -5.075 10.116 1.00 88.81 107 GLY A CA 1
ATOM 893 C C . GLY A 1 107 ? -16.131 -4.114 9.908 1.00 88.81 107 GLY A C 1
ATOM 894 O O . GLY A 1 107 ? -14.974 -4.475 10.073 1.00 88.81 107 GLY A O 1
ATOM 895 N N . SER A 1 108 ? -16.435 -2.884 9.517 1.00 89.25 108 SER A N 1
ATOM 896 C CA . SER A 1 108 ? -15.401 -1.915 9.149 1.00 89.25 108 SER A CA 1
ATOM 897 C C . SER A 1 108 ? -14.582 -1.448 10.357 1.00 89.25 108 SER A C 1
ATOM 899 O O . SER A 1 108 ? -15.127 -0.856 11.286 1.00 89.25 108 SER A O 1
ATOM 901 N N . ASP A 1 109 ? -13.259 -1.573 10.274 1.00 87.56 109 ASP A N 1
ATOM 902 C CA . ASP A 1 109 ? -12.278 -0.961 11.184 1.00 87.56 109 ASP A CA 1
ATOM 903 C C . ASP A 1 109 ? -12.218 0.578 11.074 1.00 87.56 109 ASP A C 1
ATOM 905 O O . ASP A 1 109 ? -11.663 1.256 11.936 1.00 87.56 109 ASP A O 1
ATOM 909 N N . TRP A 1 110 ? -12.836 1.162 10.042 1.00 87.25 110 TRP A N 1
ATOM 910 C CA . TRP A 1 110 ? -13.107 2.600 9.962 1.00 87.25 110 TRP A CA 1
ATOM 911 C C . TRP A 1 110 ? -14.466 2.907 10.564 1.00 87.25 110 TRP A C 1
ATOM 913 O O . TRP A 1 110 ? -15.491 2.494 10.022 1.00 87.25 110 TRP A O 1
ATOM 923 N N . PHE A 1 111 ? -14.478 3.696 11.631 1.00 87.31 111 PHE A N 1
ATOM 924 C CA . PHE A 1 111 ? -15.695 4.050 12.351 1.00 87.31 111 PHE A CA 1
ATOM 925 C C . PHE A 1 111 ? -15.628 5.473 12.913 1.00 87.31 111 PHE A C 1
ATOM 927 O O . PHE A 1 111 ? -14.641 6.197 12.743 1.00 87.31 111 PHE A O 1
ATOM 934 N N . ILE A 1 112 ? -16.723 5.905 13.535 1.00 87.00 112 ILE A N 1
ATOM 935 C CA . ILE A 1 112 ? -16.779 7.127 14.343 1.00 87.00 112 ILE A CA 1
ATOM 936 C C . ILE A 1 112 ? -17.298 6.730 15.717 1.00 87.00 112 ILE A C 1
ATOM 938 O O . ILE A 1 112 ? -18.346 6.101 15.832 1.00 87.00 112 ILE A O 1
ATOM 942 N N . MET A 1 113 ? -16.572 7.115 16.759 1.00 88.00 113 MET A N 1
ATOM 943 C CA . MET A 1 113 ? -16.900 6.766 18.134 1.00 88.00 113 MET A CA 1
ATOM 944 C C . MET A 1 113 ? -17.115 8.028 18.963 1.00 88.00 113 MET A C 1
ATOM 946 O O . MET A 1 113 ? -16.314 8.962 18.907 1.00 88.00 113 MET A O 1
ATOM 950 N N . HIS A 1 114 ? -18.200 8.061 19.737 1.00 86.88 114 HIS A N 1
ATOM 951 C CA . HIS A 1 114 ? -18.423 9.140 20.695 1.00 86.88 114 HIS A CA 1
ATOM 952 C C . HIS A 1 114 ? -17.593 8.926 21.970 1.00 86.88 114 HIS A C 1
ATOM 954 O O . HIS A 1 114 ? -17.217 7.808 22.318 1.00 86.88 114 HIS A O 1
ATOM 960 N N . ARG A 1 115 ? -17.307 10.024 22.677 1.00 87.38 115 ARG A N 1
ATOM 961 C CA . ARG A 1 115 ? -16.326 10.062 23.772 1.00 87.38 115 ARG A CA 1
ATOM 962 C C . ARG A 1 115 ? -16.632 9.115 24.937 1.00 87.38 115 ARG A C 1
ATOM 964 O O . ARG A 1 115 ? -15.704 8.530 25.476 1.00 87.38 115 ARG A O 1
ATOM 971 N N . GLU A 1 116 ? -17.894 8.975 25.334 1.00 91.31 116 GLU A N 1
ATOM 972 C CA . GLU A 1 116 ? -18.273 8.101 26.458 1.00 91.31 116 GLU A CA 1
ATOM 973 C C . GLU A 1 116 ? -17.965 6.636 26.145 1.00 91.31 116 GLU A C 1
ATOM 975 O O . GLU A 1 116 ? -17.284 5.981 26.930 1.00 91.31 116 GLU A O 1
ATOM 980 N N . PHE A 1 117 ? -18.352 6.160 24.957 1.00 93.19 117 PHE A N 1
ATOM 981 C CA . PHE A 1 117 ? -17.997 4.813 24.521 1.00 93.19 117 PHE A CA 1
ATOM 982 C C . PHE A 1 117 ? -16.481 4.629 24.360 1.00 93.19 117 PHE A C 1
ATOM 984 O O . PHE A 1 117 ? -15.952 3.589 24.742 1.00 93.19 117 PHE A O 1
ATOM 991 N N . ALA A 1 118 ? -15.761 5.650 23.879 1.00 91.56 118 ALA A N 1
ATOM 992 C CA . ALA A 1 118 ? -14.298 5.610 23.813 1.00 91.56 118 ALA A CA 1
ATOM 993 C C . ALA A 1 118 ? -13.663 5.427 25.200 1.00 91.56 118 ALA A C 1
ATOM 995 O O . ALA A 1 118 ? -12.797 4.573 25.365 1.00 91.56 118 ALA A O 1
ATOM 996 N N . ASN A 1 119 ? -14.120 6.193 26.196 1.00 92.81 119 ASN A N 1
ATOM 997 C CA . ASN A 1 119 ? -13.646 6.093 27.576 1.00 92.81 119 ASN A CA 1
ATOM 998 C C . ASN A 1 119 ? -13.966 4.721 28.184 1.00 92.81 119 ASN A C 1
ATOM 1000 O O . ASN A 1 119 ? -13.119 4.140 28.857 1.00 92.81 119 ASN A O 1
ATOM 1004 N N . PHE A 1 120 ? -15.164 4.189 27.927 1.00 94.75 120 PHE A N 1
ATOM 1005 C CA . PHE A 1 120 ? -15.547 2.847 28.361 1.00 94.75 120 PHE A CA 1
ATOM 1006 C C . PHE A 1 120 ? -14.629 1.776 27.757 1.00 94.75 120 PHE A C 1
ATOM 1008 O O . PHE A 1 120 ? -14.103 0.932 28.480 1.00 94.75 120 PHE A O 1
ATOM 1015 N N . ALA A 1 121 ? -14.368 1.853 26.450 1.00 92.62 121 ALA A N 1
ATOM 1016 C CA . ALA A 1 121 ? -13.546 0.885 25.728 1.00 92.62 121 ALA A CA 1
ATOM 1017 C C . ALA A 1 121 ? -12.090 0.812 26.212 1.00 92.62 121 ALA A C 1
ATOM 1019 O O . ALA A 1 121 ? -11.448 -0.227 26.043 1.00 92.62 121 ALA A O 1
ATOM 1020 N N . ILE A 1 122 ? -11.571 1.882 26.818 1.00 90.75 122 ILE A N 1
ATOM 1021 C CA . ILE A 1 122 ? -10.211 1.940 27.379 1.00 90.75 122 ILE A CA 1
ATOM 1022 C C . ILE A 1 122 ? -10.187 1.883 28.910 1.00 90.75 122 ILE A C 1
ATOM 1024 O O . ILE A 1 122 ? -9.134 2.078 29.507 1.00 90.75 122 ILE A O 1
ATOM 1028 N N . SER A 1 123 ? -11.330 1.656 29.562 1.00 94.00 123 SER A N 1
ATOM 1029 C CA . SER A 1 123 ? -11.389 1.620 31.022 1.00 94.00 123 SER A CA 1
ATOM 1030 C C . SER A 1 123 ? -10.610 0.422 31.568 1.00 94.00 123 SER A C 1
ATOM 1032 O O . SER A 1 123 ? -10.795 -0.706 31.101 1.00 94.00 123 SER A O 1
ATOM 1034 N N . GLU A 1 124 ? -9.752 0.673 32.558 1.00 94.94 124 GLU A N 1
ATOM 1035 C CA . GLU A 1 124 ? -9.043 -0.352 33.343 1.00 94.94 124 GLU A CA 1
ATOM 1036 C C . GLU A 1 124 ? -9.810 -0.743 34.618 1.00 94.94 124 GLU A C 1
ATOM 1038 O O . GLU A 1 124 ? -9.498 -1.740 35.258 1.00 94.94 124 GLU A O 1
ATOM 1043 N N . GLU A 1 125 ? -10.836 0.027 34.986 1.00 95.50 125 GLU A N 1
ATOM 1044 C CA . GLU A 1 125 ? -11.680 -0.241 36.159 1.00 95.50 125 GLU A CA 1
ATOM 1045 C C . GLU A 1 125 ? -12.904 -1.097 35.802 1.00 95.50 125 GLU A C 1
ATOM 1047 O O . GLU A 1 125 ? -13.548 -1.680 36.673 1.00 95.50 125 GLU A O 1
ATOM 1052 N N . ASN A 1 126 ? -13.244 -1.177 34.512 1.00 94.56 126 ASN A N 1
ATOM 1053 C CA . ASN A 1 126 ? -14.349 -1.988 34.028 1.00 94.56 126 ASN A CA 1
ATOM 1054 C C . ASN A 1 126 ? -13.860 -3.381 33.604 1.00 94.56 126 ASN A C 1
ATOM 1056 O O . ASN A 1 126 ? -13.296 -3.552 32.524 1.00 94.56 126 ASN A O 1
ATOM 1060 N N . ASP A 1 127 ? -14.141 -4.383 34.439 1.00 92.12 127 ASP A N 1
ATOM 1061 C CA . ASP A 1 127 ? -13.758 -5.787 34.222 1.00 92.12 127 ASP A CA 1
ATOM 1062 C C . ASP A 1 127 ? -14.237 -6.343 32.866 1.00 92.12 127 ASP A C 1
ATOM 1064 O O . ASP A 1 127 ? -13.534 -7.115 32.218 1.00 92.12 127 ASP A O 1
ATOM 1068 N N . TYR A 1 128 ? -15.403 -5.904 32.380 1.00 90.19 128 TYR A N 1
ATOM 1069 C CA . TYR A 1 128 ? -15.908 -6.329 31.075 1.00 90.19 128 TYR A CA 1
ATOM 1070 C C . TYR A 1 128 ? -15.068 -5.765 29.920 1.00 90.19 128 TYR A C 1
ATOM 1072 O O . TYR A 1 128 ? -14.660 -6.515 29.033 1.00 90.19 128 TYR A O 1
ATOM 1080 N N . ALA A 1 129 ? -14.753 -4.467 29.940 1.00 92.25 129 ALA A N 1
ATOM 1081 C CA . ALA A 1 129 ? -13.889 -3.845 28.938 1.00 92.25 129 ALA A CA 1
ATOM 1082 C C . ALA A 1 129 ? -12.482 -4.470 28.934 1.00 92.25 129 ALA A C 1
ATOM 1084 O O . ALA A 1 129 ? -11.947 -4.752 27.861 1.00 92.25 129 ALA A O 1
ATOM 1085 N N . VAL A 1 130 ? -11.916 -4.751 30.114 1.00 93.88 130 VAL A N 1
ATOM 1086 C CA . VAL A 1 130 ? -10.622 -5.442 30.265 1.00 93.88 130 VAL A CA 1
ATOM 1087 C C . VAL A 1 130 ? -10.669 -6.832 29.621 1.00 93.88 130 VAL A C 1
ATOM 1089 O O . VAL A 1 130 ? -9.894 -7.106 28.705 1.00 93.88 130 VAL A O 1
ATOM 1092 N N . LYS A 1 131 ? -11.635 -7.678 30.003 1.00 91.44 131 LYS A N 1
ATOM 1093 C CA . LYS A 1 131 ? -11.797 -9.036 29.449 1.00 91.44 131 LYS A CA 1
ATOM 1094 C C . LYS A 1 131 ? -12.038 -9.043 27.941 1.00 91.44 131 LYS A C 1
ATOM 1096 O O . LYS A 1 131 ? -11.569 -9.938 27.240 1.00 91.44 131 LYS A O 1
ATOM 1101 N N . MET A 1 132 ? -12.749 -8.045 27.421 1.00 91.56 132 MET A N 1
ATOM 1102 C CA . MET A 1 132 ? -12.948 -7.884 25.981 1.00 91.56 132 MET A CA 1
ATOM 1103 C C . MET A 1 132 ? -11.639 -7.539 25.263 1.00 91.56 132 MET A C 1
ATOM 1105 O O . MET A 1 132 ? -11.365 -8.116 24.211 1.00 91.56 132 MET A O 1
ATOM 1109 N N . ARG A 1 133 ? -10.795 -6.658 25.819 1.00 91.62 133 ARG A N 1
ATOM 1110 C CA . ARG A 1 133 ? -9.460 -6.388 25.252 1.00 91.62 133 ARG A CA 1
ATOM 1111 C C . ARG A 1 133 ? -8.576 -7.633 25.286 1.00 91.62 133 ARG A C 1
ATOM 1113 O O . ARG A 1 133 ? -7.936 -7.939 24.283 1.00 91.62 133 ARG A O 1
ATOM 1120 N N . GLU A 1 134 ? -8.587 -8.382 26.386 1.00 89.50 134 GLU A N 1
ATOM 1121 C CA . GLU A 1 134 ? -7.860 -9.652 26.511 1.00 89.50 134 GLU A CA 1
ATOM 1122 C C . GLU A 1 134 ? -8.321 -10.677 25.467 1.00 89.50 134 GLU A C 1
ATOM 1124 O O . GLU A 1 134 ? -7.494 -11.241 24.751 1.00 89.50 134 GLU A O 1
ATOM 1129 N N . LEU A 1 135 ? -9.632 -10.874 25.296 1.00 87.75 135 LEU A N 1
ATOM 1130 C CA . LEU A 1 135 ? -10.171 -11.761 24.264 1.00 87.75 135 LEU A CA 1
ATOM 1131 C C . LEU A 1 135 ? -9.688 -11.356 22.865 1.00 87.75 135 LEU A C 1
ATOM 1133 O O . LEU A 1 135 ? -9.123 -12.181 22.143 1.00 87.75 135 LEU A O 1
ATOM 1137 N N . PHE A 1 136 ? -9.889 -10.092 22.490 1.00 89.19 136 PHE A N 1
ATOM 1138 C CA . PHE A 1 136 ? -9.571 -9.605 21.149 1.00 89.19 136 PHE A CA 1
ATOM 1139 C C . PHE A 1 136 ? -8.067 -9.507 20.885 1.00 89.19 136 PHE A C 1
ATOM 1141 O O . PHE A 1 136 ? -7.659 -9.652 19.741 1.00 89.19 136 PHE A O 1
ATOM 1148 N N . SER A 1 137 ? -7.221 -9.402 21.914 1.00 85.56 137 SER A N 1
ATOM 1149 C CA . SER A 1 137 ? -5.757 -9.485 21.758 1.00 85.56 137 SER A CA 1
ATOM 1150 C C . SER A 1 137 ? -5.265 -10.819 21.181 1.00 85.56 137 SER A C 1
ATOM 1152 O O . SER A 1 137 ? -4.127 -10.923 20.734 1.00 85.56 137 SER A O 1
ATOM 1154 N N . THR A 1 138 ? -6.126 -11.840 21.176 1.00 85.94 138 THR A N 1
ATOM 1155 C CA . THR A 1 138 ? -5.821 -13.183 20.667 1.00 85.94 138 THR A CA 1
ATOM 1156 C C . THR A 1 138 ? -6.527 -13.509 19.345 1.00 85.94 138 THR A C 1
ATOM 1158 O O . THR A 1 138 ? -6.552 -14.672 18.929 1.00 85.94 138 THR A O 1
ATOM 1161 N N . LEU A 1 139 ? -7.157 -12.513 18.709 1.00 84.19 139 LEU A N 1
ATOM 1162 C CA . LEU A 1 139 ? -7.896 -12.653 17.453 1.00 84.19 139 LEU A CA 1
ATOM 1163 C C . LEU A 1 139 ? -7.156 -11.998 16.284 1.00 84.19 139 LEU A C 1
ATOM 1165 O O . LEU A 1 139 ? -6.415 -11.031 16.449 1.00 84.19 139 LEU A O 1
ATOM 1169 N N . PHE A 1 140 ? -7.402 -12.519 15.084 1.00 80.31 140 PHE A N 1
ATOM 1170 C CA . PHE A 1 140 ? -7.009 -11.862 13.844 1.00 80.31 140 PHE A CA 1
ATOM 1171 C C . PHE A 1 140 ? -7.878 -10.618 13.611 1.00 80.31 140 PHE A C 1
ATOM 1173 O O . PHE A 1 140 ? -9.065 -10.627 13.927 1.00 80.31 140 PHE A O 1
ATOM 1180 N N . SER A 1 141 ? -7.280 -9.554 13.064 1.00 80.75 141 SER A N 1
ATOM 1181 C CA . SER A 1 141 ? -7.951 -8.280 12.758 1.00 80.75 141 SER A CA 1
ATOM 1182 C C . SER A 1 141 ? -8.863 -7.773 13.895 1.00 80.75 141 SER A C 1
ATOM 1184 O O . SER A 1 141 ? -10.057 -7.532 13.701 1.00 80.75 141 SER A O 1
ATOM 1186 N N . PRO A 1 142 ? -8.335 -7.599 15.124 1.00 84.81 142 PRO A N 1
ATOM 1187 C CA . PRO A 1 142 ? -9.173 -7.367 16.300 1.00 84.81 142 PRO A CA 1
ATOM 1188 C C . PRO A 1 142 ? -10.011 -6.091 16.204 1.00 84.81 142 PRO A C 1
ATOM 1190 O O . PRO A 1 142 ? -11.080 -6.003 16.798 1.00 84.81 142 PRO A O 1
ATOM 1193 N N . LEU A 1 143 ? -9.558 -5.112 15.426 1.00 85.81 143 LEU A N 1
ATOM 1194 C CA . LEU A 1 143 ? -10.223 -3.826 15.234 1.00 85.81 143 LEU A CA 1
ATOM 1195 C C . LEU A 1 143 ? -11.527 -3.933 14.439 1.00 85.81 143 LEU A C 1
ATOM 1197 O O . LEU A 1 143 ? -12.443 -3.147 14.680 1.00 85.81 143 LEU A O 1
ATOM 1201 N N . GLU A 1 144 ? -11.639 -4.920 13.549 1.00 87.25 144 GLU A N 1
ATOM 1202 C CA . GLU A 1 144 ? -12.871 -5.172 12.801 1.00 87.25 144 GLU A CA 1
ATOM 1203 C C . GLU A 1 144 ? -13.971 -5.755 13.696 1.00 87.25 144 GLU A C 1
ATOM 1205 O O . GLU A 1 144 ? -15.144 -5.563 13.397 1.00 87.25 144 GLU A O 1
ATOM 1210 N N . GLY A 1 145 ? -13.643 -6.398 14.824 1.00 87.56 145 GLY A N 1
ATOM 1211 C CA . GLY A 1 145 ? -14.637 -7.026 15.709 1.00 87.56 145 GLY A CA 1
ATOM 1212 C C . GLY A 1 145 ? -14.785 -6.409 17.105 1.00 87.56 145 GLY A C 1
ATOM 1213 O O . GLY A 1 145 ? -15.888 -6.412 17.654 1.00 87.56 145 GLY A O 1
ATOM 1214 N N . TYR A 1 146 ? -13.716 -5.851 17.684 1.00 91.75 146 TYR A N 1
ATOM 1215 C CA . TYR A 1 146 ? -13.670 -5.444 19.096 1.00 91.75 146 TYR A CA 1
ATOM 1216 C C . TYR A 1 146 ? -14.738 -4.406 19.430 1.00 91.75 146 TYR A C 1
ATOM 1218 O O . TYR A 1 146 ? -15.568 -4.632 20.306 1.00 91.75 146 TYR A O 1
ATOM 1226 N N . PHE A 1 147 ? -14.757 -3.282 18.707 1.00 92.81 147 PHE A N 1
ATOM 1227 C CA . PHE A 1 147 ? -15.685 -2.187 18.997 1.00 92.81 147 PHE A CA 1
ATOM 1228 C C . PHE A 1 147 ? -17.142 -2.561 18.706 1.00 92.81 147 PHE A C 1
ATOM 1230 O O . PHE A 1 147 ? -18.028 -2.154 19.454 1.00 92.81 147 PHE A O 1
ATOM 1237 N N . HIS A 1 148 ? -17.389 -3.368 17.670 1.00 92.25 148 HIS A N 1
ATOM 1238 C CA . HIS A 1 148 ? -18.720 -3.879 17.331 1.00 92.25 148 HIS A CA 1
ATOM 1239 C C . HIS A 1 148 ? -19.259 -4.778 18.450 1.00 92.25 148 HIS A C 1
ATOM 1241 O O . HIS A 1 148 ? -20.321 -4.517 19.017 1.00 92.25 148 HIS A O 1
ATOM 1247 N N . THR A 1 149 ? -18.474 -5.784 18.840 1.00 91.50 149 THR A N 1
ATOM 1248 C CA . THR A 1 149 ? -18.849 -6.736 19.890 1.00 91.50 149 THR A CA 1
ATOM 1249 C C . THR A 1 149 ? -18.950 -6.046 21.256 1.00 91.50 149 THR A C 1
ATOM 1251 O O . THR A 1 149 ? -19.898 -6.289 21.999 1.00 91.50 149 THR A O 1
ATOM 1254 N N . LEU A 1 150 ? -18.034 -5.135 21.598 1.00 93.44 150 LEU A N 1
ATOM 1255 C CA . LEU A 1 150 ? -18.096 -4.381 22.854 1.00 93.44 150 LEU A CA 1
ATOM 1256 C C . LEU A 1 150 ? -19.369 -3.526 22.937 1.00 93.44 150 LEU A C 1
ATOM 1258 O O . LEU A 1 150 ? -20.043 -3.514 23.967 1.00 93.44 150 LEU A O 1
ATOM 1262 N N . ALA A 1 151 ? -19.720 -2.831 21.854 1.00 92.31 151 ALA A N 1
ATOM 1263 C CA . ALA A 1 151 ? -20.894 -1.970 21.825 1.00 92.31 151 ALA A CA 1
ATOM 1264 C C . ALA A 1 151 ? -22.202 -2.756 21.987 1.00 92.31 151 ALA A C 1
ATOM 1266 O O . ALA A 1 151 ? -23.060 -2.368 22.774 1.00 92.31 151 ALA A O 1
ATOM 1267 N N . LEU A 1 152 ? -22.340 -3.882 21.281 1.00 91.00 152 LEU A N 1
ATOM 1268 C CA . LEU A 1 152 ? -23.547 -4.715 21.318 1.00 91.00 152 LEU A CA 1
ATOM 1269 C C . LEU A 1 152 ? -23.850 -5.329 22.682 1.00 91.00 152 LEU A C 1
ATOM 1271 O O . LEU A 1 152 ? -24.999 -5.668 22.959 1.00 91.00 152 LEU A O 1
ATOM 1275 N N . ASN A 1 153 ? -22.824 -5.493 23.508 1.00 91.94 153 ASN A N 1
ATOM 1276 C CA . ASN A 1 153 ? -22.913 -6.159 24.802 1.00 91.94 153 ASN A CA 1
ATOM 1277 C C . ASN A 1 153 ? -22.657 -5.186 25.965 1.00 91.94 153 ASN A C 1
ATOM 1279 O O . ASN A 1 153 ? -22.272 -5.601 27.053 1.00 91.94 153 ASN A O 1
ATOM 1283 N N . SER A 1 154 ? -22.839 -3.884 25.739 1.00 93.00 154 SER A N 1
ATOM 1284 C CA . SER A 1 154 ? -22.728 -2.849 26.769 1.00 93.00 154 SER A CA 1
ATOM 1285 C C . SER A 1 154 ? -23.953 -1.934 26.763 1.00 93.00 154 SER A C 1
ATOM 1287 O O . SER A 1 154 ? -24.848 -2.050 25.921 1.00 93.00 154 SER A O 1
ATOM 1289 N N . GLU A 1 155 ? -23.981 -0.984 27.696 1.00 92.75 155 GLU A N 1
ATOM 1290 C CA . GLU A 1 155 ? -25.012 0.059 27.791 1.00 92.75 155 GLU A CA 1
ATOM 1291 C C . GLU A 1 155 ? -25.083 0.984 26.562 1.00 92.75 155 GLU A C 1
ATOM 1293 O O . GLU A 1 155 ? -25.986 1.804 26.464 1.00 92.75 155 GLU A O 1
ATOM 1298 N N . PHE A 1 156 ? -24.145 0.861 25.616 1.00 93.06 156 PHE A N 1
ATOM 1299 C CA . PHE A 1 156 ? -24.082 1.682 24.408 1.00 93.06 156 PHE A CA 1
ATOM 1300 C C . PHE A 1 156 ? -24.821 1.077 23.206 1.00 93.06 156 PHE A C 1
ATOM 1302 O O . PHE A 1 156 ? -24.824 1.697 22.140 1.00 93.06 156 PHE A O 1
ATOM 1309 N N . CYS A 1 157 ? -25.420 -0.113 23.330 1.00 90.62 157 CYS A N 1
ATOM 1310 C CA . CYS A 1 157 ? -25.984 -0.855 22.195 1.00 90.62 157 CYS A CA 1
ATOM 1311 C C . CYS A 1 157 ? -27.096 -0.101 21.434 1.00 90.62 157 CYS A C 1
ATOM 1313 O O . CYS A 1 157 ? -27.192 -0.216 20.213 1.00 90.62 157 CYS A O 1
ATOM 1315 N N . ASP A 1 158 ? -27.889 0.728 22.115 1.00 91.38 158 ASP A N 1
ATOM 1316 C CA . ASP A 1 158 ? -28.942 1.582 21.543 1.00 91.38 158 ASP A CA 1
ATOM 1317 C C . ASP A 1 158 ? -28.406 2.899 20.938 1.00 91.38 158 ASP A C 1
ATOM 1319 O O . ASP A 1 158 ? -29.122 3.636 20.249 1.00 91.38 158 ASP A O 1
ATOM 1323 N N . ARG A 1 159 ? -27.117 3.187 21.149 1.00 90.12 159 ARG A N 1
ATOM 1324 C CA . ARG A 1 159 ? -26.405 4.380 20.664 1.00 90.12 159 ARG A CA 1
ATOM 1325 C C . ARG A 1 159 ? -25.521 4.086 19.450 1.00 90.12 159 ARG A C 1
ATOM 1327 O O . ARG A 1 159 ? -24.758 4.961 19.030 1.00 90.12 159 ARG A O 1
ATOM 1334 N N . ILE A 1 160 ? -25.641 2.895 18.860 1.00 89.56 160 ILE A N 1
ATOM 1335 C CA . ILE A 1 160 ? -24.921 2.489 17.647 1.00 89.56 160 ILE A CA 1
ATOM 1336 C C . ILE A 1 160 ? -25.793 2.664 16.406 1.00 89.56 160 ILE A C 1
ATOM 1338 O O . ILE A 1 160 ? -26.932 2.211 16.342 1.00 89.56 160 ILE A O 1
ATOM 1342 N N . LEU A 1 161 ? -25.229 3.314 15.392 1.00 88.25 161 LEU A N 1
ATOM 1343 C CA . LEU A 1 161 ? -25.783 3.394 14.049 1.00 88.25 161 LEU A CA 1
ATOM 1344 C C . LEU A 1 161 ? -24.975 2.474 13.129 1.00 88.25 161 LEU A C 1
ATOM 1346 O O . LEU A 1 161 ? -23.755 2.616 13.035 1.00 88.25 161 LEU A O 1
ATOM 1350 N N . TYR A 1 162 ? -25.660 1.564 12.429 1.00 88.00 162 TYR A N 1
ATOM 1351 C CA . TYR A 1 162 ? -25.053 0.542 11.562 1.00 88.00 162 TYR A CA 1
ATOM 1352 C C . TYR A 1 162 ? -24.622 1.074 10.188 1.00 88.00 162 TYR A C 1
ATOM 1354 O O . TYR A 1 162 ? -24.962 0.543 9.136 1.00 88.00 162 TYR A O 1
ATOM 1362 N N . THR A 1 163 ? -23.891 2.179 10.200 1.00 86.12 163 THR A N 1
ATOM 1363 C CA . THR A 1 163 ? -23.207 2.769 9.051 1.00 86.12 163 THR A CA 1
ATOM 1364 C C . THR A 1 163 ? -21.918 3.381 9.564 1.00 86.12 163 THR A C 1
ATOM 1366 O O . THR A 1 163 ? -21.875 3.840 10.699 1.00 86.12 163 THR A O 1
ATOM 1369 N N . ASN A 1 164 ? -20.866 3.407 8.754 1.00 85.88 164 ASN A N 1
ATOM 1370 C CA . ASN A 1 164 ? -19.592 4.045 9.099 1.00 85.88 164 ASN A CA 1
ATOM 1371 C C . ASN A 1 164 ? -19.373 5.379 8.366 1.00 85.88 164 ASN A C 1
ATOM 1373 O O . ASN A 1 164 ? -18.341 6.026 8.566 1.00 85.88 164 ASN A O 1
ATOM 1377 N N . LEU A 1 165 ? -20.323 5.779 7.509 1.00 87.88 165 LEU A N 1
ATOM 1378 C CA . LEU A 1 165 ? -20.259 6.982 6.677 1.00 87.88 165 LEU A CA 1
ATOM 1379 C C . LEU A 1 165 ? -19.054 7.023 5.709 1.00 87.88 165 LEU A C 1
ATOM 1381 O O . LEU A 1 165 ? -18.590 8.108 5.331 1.00 87.88 165 LEU A O 1
ATOM 1385 N N . ARG A 1 166 ? -18.533 5.850 5.312 1.00 86.62 166 ARG A N 1
ATOM 1386 C CA . ARG A 1 166 ? -17.389 5.705 4.398 1.00 86.62 166 ARG A CA 1
ATOM 1387 C C . ARG A 1 166 ? -17.811 5.135 3.048 1.00 86.62 166 ARG A C 1
ATOM 1389 O O . ARG A 1 166 ? -18.513 4.130 2.991 1.00 86.62 166 ARG A O 1
ATOM 1396 N N . LEU A 1 167 ? -17.313 5.730 1.969 1.00 86.75 167 LEU A N 1
ATOM 1397 C CA . LEU A 1 167 ? -17.347 5.127 0.639 1.00 86.75 167 LEU A CA 1
ATOM 1398 C C . LEU A 1 167 ? -16.088 4.275 0.437 1.00 86.75 167 LEU A C 1
ATOM 1400 O O . LEU A 1 167 ? -14.971 4.759 0.627 1.00 86.75 167 LEU A O 1
ATOM 1404 N N . ILE A 1 168 ? -16.260 3.006 0.067 1.00 87.69 168 ILE A N 1
ATOM 1405 C CA . ILE A 1 168 ? -15.154 2.057 -0.099 1.00 87.69 168 ILE A CA 1
ATOM 1406 C C . ILE A 1 168 ? -15.311 1.303 -1.425 1.00 87.69 168 ILE A C 1
ATOM 1408 O O . ILE A 1 168 ? -16.384 0.760 -1.696 1.00 87.69 168 ILE A O 1
ATOM 1412 N N . ASN A 1 169 ? -14.248 1.248 -2.236 1.00 90.12 169 ASN A N 1
ATOM 1413 C CA . ASN A 1 169 ? -14.246 0.557 -3.532 1.00 90.12 169 ASN A CA 1
ATOM 1414 C C . ASN A 1 169 ? -13.960 -0.950 -3.392 1.00 90.12 169 ASN A C 1
ATOM 1416 O O . ASN A 1 169 ? -12.864 -1.438 -3.681 1.00 90.12 169 ASN A O 1
ATOM 1420 N N . TRP A 1 170 ? -14.939 -1.705 -2.893 1.00 88.50 170 TRP A N 1
ATOM 1421 C CA . TRP A 1 170 ? -14.841 -3.162 -2.809 1.00 88.50 170 TRP A CA 1
ATOM 1422 C C . TRP A 1 170 ? -15.148 -3.822 -4.159 1.00 88.50 170 TRP A C 1
ATOM 1424 O O . TRP A 1 170 ? -16.304 -3.867 -4.577 1.00 88.50 170 TRP A O 1
ATOM 1434 N N . LYS A 1 171 ? -14.130 -4.414 -4.795 1.00 89.12 171 LYS A N 1
ATOM 1435 C CA . LYS A 1 171 ? -14.286 -5.329 -5.941 1.00 89.12 171 LYS A CA 1
ATOM 1436 C C . LYS A 1 171 ? -13.702 -6.691 -5.563 1.00 89.12 171 LYS A C 1
ATOM 1438 O O . LYS A 1 171 ? -12.524 -6.930 -5.790 1.00 89.12 171 LYS A O 1
ATOM 1443 N N . GLN A 1 172 ? -14.497 -7.567 -4.938 1.00 87.06 172 GLN A N 1
ATOM 1444 C CA . GLN A 1 172 ? -14.016 -8.825 -4.326 1.00 87.06 172 GLN A CA 1
ATOM 1445 C C . GLN A 1 172 ? -13.167 -9.683 -5.275 1.00 87.06 172 GLN A C 1
ATOM 1447 O O . GLN A 1 172 ? -12.110 -10.163 -4.873 1.00 87.06 172 GLN A O 1
ATOM 1452 N N . LYS A 1 173 ? -13.596 -9.793 -6.541 1.00 86.56 173 LYS A N 1
ATOM 1453 C CA . LYS A 1 173 ? -12.907 -10.532 -7.609 1.00 86.56 173 LYS A CA 1
ATOM 1454 C C . LYS A 1 173 ? -11.415 -10.177 -7.715 1.00 86.56 173 LYS A C 1
ATOM 1456 O O . LYS A 1 173 ? -10.580 -11.064 -7.830 1.00 86.56 173 LYS A O 1
ATOM 1461 N N . GLN A 1 174 ? -11.085 -8.889 -7.598 1.00 90.06 174 GLN A N 1
ATOM 1462 C CA . GLN A 1 174 ? -9.709 -8.393 -7.679 1.00 90.06 174 GLN A CA 1
ATOM 1463 C C . GLN A 1 174 ? -9.091 -8.101 -6.302 1.00 90.06 174 GLN A C 1
ATOM 1465 O O . GLN A 1 174 ? -7.902 -8.298 -6.098 1.00 90.06 174 GLN A O 1
ATOM 1470 N N . GLY A 1 175 ? -9.886 -7.637 -5.337 1.00 90.00 175 GLY A N 1
ATOM 1471 C CA . GLY A 1 175 ? -9.434 -7.176 -4.021 1.00 90.00 175 GLY A CA 1
ATOM 1472 C C . GLY A 1 175 ? -8.974 -8.286 -3.070 1.00 90.00 175 GLY A C 1
ATOM 1473 O O . GLY A 1 175 ? -8.283 -8.010 -2.089 1.00 90.00 175 GLY A O 1
ATOM 1474 N N . CYS A 1 176 ? -9.360 -9.535 -3.336 1.00 90.06 176 CYS A N 1
ATOM 1475 C CA . CYS A 1 176 ? -9.131 -10.690 -2.466 1.00 90.06 176 CYS A CA 1
ATOM 1476 C C . CYS A 1 176 ? -8.027 -11.626 -2.999 1.00 90.06 176 CYS A C 1
ATOM 1478 O O . CYS A 1 176 ? -8.232 -12.831 -3.145 1.00 90.06 176 CYS A O 1
ATOM 1480 N N . ARG A 1 177 ? -6.835 -11.089 -3.302 1.00 85.38 177 ARG A N 1
ATOM 1481 C CA . ARG A 1 177 ? -5.663 -11.889 -3.716 1.00 85.38 177 ARG A CA 1
ATOM 1482 C C . ARG A 1 177 ? -4.864 -12.325 -2.479 1.00 85.38 177 ARG A C 1
ATOM 1484 O O . ARG A 1 177 ? -4.130 -11.535 -1.897 1.00 85.38 177 ARG A O 1
ATOM 1491 N N . CYS A 1 178 ? -5.002 -13.585 -2.063 1.00 78.88 178 CYS A N 1
ATOM 1492 C CA . CYS A 1 178 ? -4.421 -14.071 -0.801 1.00 78.88 178 CYS A CA 1
ATOM 1493 C C . CYS A 1 178 ? -2.879 -14.196 -0.794 1.00 78.88 178 CYS A C 1
ATOM 1495 O O . CYS A 1 178 ? -2.278 -14.207 0.277 1.00 78.88 178 CYS A O 1
ATOM 1497 N N . SER A 1 179 ? -2.222 -14.289 -1.954 1.00 68.81 179 SER A N 1
ATOM 1498 C CA . SER A 1 179 ? -0.806 -14.689 -2.058 1.00 68.81 179 SER A CA 1
ATOM 1499 C C . SER A 1 179 ? 0.158 -13.838 -1.224 1.00 68.81 179 SER A C 1
ATOM 1501 O O . SER A 1 179 ? 0.917 -14.410 -0.455 1.00 68.81 179 SER A O 1
ATOM 1503 N N . ARG A 1 180 ? 0.087 -12.501 -1.293 1.00 67.81 180 ARG A N 1
ATOM 1504 C CA . ARG A 1 180 ? 0.985 -11.615 -0.521 1.00 67.81 180 ARG A CA 1
ATOM 1505 C C . ARG A 1 180 ? 0.686 -11.538 0.972 1.00 67.81 180 ARG A C 1
ATOM 1507 O O . ARG A 1 180 ? 1.573 -11.250 1.764 1.00 67.81 180 ARG A O 1
ATOM 1514 N N . LEU A 1 181 ? -0.568 -11.741 1.374 1.00 73.31 181 LEU A N 1
ATOM 1515 C CA . LEU A 1 181 ? -0.925 -11.670 2.793 1.00 73.31 181 LEU A CA 1
ATOM 1516 C C . LEU A 1 181 ? -0.359 -12.860 3.571 1.00 73.31 181 LEU A C 1
ATOM 1518 O O . LEU A 1 181 ? -0.041 -12.712 4.747 1.00 73.31 181 LEU A O 1
ATOM 1522 N N . LYS A 1 182 ? -0.142 -14.000 2.905 1.00 78.56 182 LYS A N 1
ATOM 1523 C CA . LYS A 1 182 ? 0.456 -15.187 3.526 1.00 78.56 182 LYS A CA 1
ATOM 1524 C C . LYS A 1 182 ? 1.877 -14.969 4.048 1.00 78.56 182 LYS A C 1
ATOM 1526 O O . LYS A 1 182 ? 2.299 -15.715 4.931 1.00 78.56 182 LYS A O 1
ATOM 1531 N N . ASP A 1 183 ? 2.587 -13.947 3.573 1.00 76.00 183 ASP A N 1
ATOM 1532 C CA . ASP A 1 183 ? 3.933 -13.592 4.046 1.00 76.00 183 ASP A CA 1
ATOM 1533 C C . ASP A 1 183 ? 3.912 -12.883 5.409 1.00 76.00 183 ASP A C 1
ATOM 1535 O O . ASP A 1 183 ? 4.903 -12.906 6.140 1.00 76.00 183 ASP A O 1
ATOM 1539 N N . VAL A 1 184 ? 2.765 -12.323 5.806 1.00 78.88 184 VAL A N 1
ATOM 1540 C CA . VAL A 1 184 ? 2.610 -11.564 7.059 1.00 78.88 184 VAL A CA 1
ATOM 1541 C C . VAL A 1 184 ? 1.558 -12.146 8.004 1.00 78.88 184 VAL A C 1
ATOM 1543 O O . VAL A 1 184 ? 1.568 -11.828 9.193 1.00 78.88 184 VAL A O 1
ATOM 1546 N N . VAL A 1 185 ? 0.663 -13.013 7.523 1.00 83.19 185 VAL A N 1
ATOM 1547 C CA . VAL A 1 185 ? -0.364 -13.659 8.348 1.00 83.19 185 VAL A CA 1
ATOM 1548 C C . VAL A 1 185 ? -0.740 -15.050 7.837 1.00 83.19 185 VAL A C 1
ATOM 1550 O O . VAL A 1 185 ? -0.856 -15.279 6.637 1.00 83.19 185 VAL A O 1
ATOM 1553 N N . ASP A 1 186 ? -1.025 -15.976 8.753 1.00 85.44 186 ASP A N 1
ATOM 1554 C CA . ASP A 1 186 ? -1.571 -17.310 8.445 1.00 85.44 186 ASP A CA 1
ATOM 1555 C C . ASP A 1 186 ? -3.081 -17.277 8.114 1.00 85.44 186 ASP A C 1
ATOM 1557 O O . ASP A 1 186 ? -3.869 -18.099 8.593 1.00 85.44 186 ASP A O 1
ATOM 1561 N N . TRP A 1 187 ? -3.511 -16.294 7.322 1.00 86.62 187 TRP A N 1
ATOM 1562 C CA . TRP A 1 187 ? -4.904 -16.085 6.932 1.00 86.62 187 TRP A CA 1
ATOM 1563 C C . TRP A 1 187 ? -4.996 -15.381 5.574 1.00 86.62 187 TRP A C 1
ATOM 1565 O O . TRP A 1 187 ? -4.039 -14.763 5.111 1.00 86.62 187 TRP A O 1
ATOM 1575 N N . CYS A 1 188 ? -6.154 -15.466 4.922 1.00 86.38 188 CYS A N 1
ATOM 1576 C CA . CYS A 1 188 ? -6.427 -14.703 3.706 1.00 86.38 188 CYS A CA 1
ATOM 1577 C C . CYS A 1 188 ? -7.264 -13.473 4.052 1.00 86.38 188 CYS A C 1
ATOM 1579 O O . CYS A 1 188 ? -8.256 -13.577 4.767 1.00 86.38 188 CYS A O 1
ATOM 1581 N N . GLY A 1 189 ? -6.892 -12.320 3.506 1.00 83.88 189 GLY A N 1
ATOM 1582 C CA . GLY A 1 189 ? -7.657 -11.083 3.629 1.00 83.88 189 GLY A CA 1
ATOM 1583 C C . GLY A 1 189 ? -7.992 -10.484 2.269 1.00 83.88 189 GLY A C 1
ATOM 1584 O O . GLY A 1 189 ? -7.522 -10.940 1.224 1.00 83.88 189 GLY A O 1
ATOM 1585 N N . CYS A 1 190 ? -8.800 -9.433 2.305 1.00 87.44 190 CYS A N 1
ATOM 1586 C CA . CYS A 1 190 ? -9.142 -8.629 1.143 1.00 87.44 190 CYS A CA 1
ATOM 1587 C C . CYS A 1 190 ? -8.792 -7.169 1.415 1.00 87.44 190 CYS A C 1
ATOM 1589 O O . CYS A 1 190 ? -8.819 -6.711 2.555 1.00 87.44 190 CYS A O 1
ATOM 1591 N N . SER A 1 191 ? -8.517 -6.413 0.359 1.00 88.31 191 SER A N 1
ATOM 1592 C CA . SER A 1 191 ? -8.331 -4.969 0.448 1.00 88.31 191 SER A CA 1
ATOM 1593 C C . SER A 1 191 ? -9.139 -4.279 -0.650 1.00 88.31 191 SER A C 1
ATOM 1595 O O . SER A 1 191 ? -9.219 -4.804 -1.764 1.00 88.31 191 SER A O 1
ATOM 1597 N N . PRO A 1 192 ? -9.752 -3.116 -0.375 1.00 91.38 192 PRO A N 1
ATOM 1598 C CA . PRO A 1 192 ? -10.416 -2.347 -1.415 1.00 91.38 192 PRO A CA 1
ATOM 1599 C C . PRO A 1 192 ? -9.405 -1.829 -2.444 1.00 91.38 192 PRO A C 1
ATOM 1601 O O . PRO A 1 192 ? -8.221 -1.617 -2.134 1.00 91.38 192 PRO A O 1
ATOM 1604 N N . LEU A 1 193 ? -9.888 -1.613 -3.664 1.00 92.44 193 LEU A N 1
ATOM 1605 C CA . LEU A 1 193 ? -9.094 -1.017 -4.733 1.00 92.44 193 LEU A CA 1
ATOM 1606 C C . LEU A 1 193 ? -9.014 0.501 -4.560 1.00 92.44 193 LEU A C 1
ATOM 1608 O O . LEU A 1 193 ? -9.780 1.113 -3.801 1.00 92.44 193 LEU A O 1
ATOM 1612 N N . VAL A 1 194 ? -8.063 1.106 -5.261 1.00 93.25 194 VAL A N 1
ATOM 1613 C CA . VAL A 1 194 ? -8.006 2.559 -5.404 1.00 93.25 194 VAL A CA 1
ATOM 1614 C C . VAL A 1 194 ? -9.215 3.058 -6.197 1.00 93.25 194 VAL A C 1
ATOM 1616 O O . VAL A 1 194 ? -9.684 2.408 -7.126 1.00 93.25 194 VAL A O 1
ATOM 1619 N N . LEU A 1 195 ? -9.764 4.194 -5.771 1.00 90.69 195 LEU A N 1
ATOM 1620 C CA . LEU A 1 195 ? -10.796 4.921 -6.501 1.00 90.69 195 LEU A CA 1
ATOM 1621 C C . LEU A 1 195 ? -10.151 5.651 -7.678 1.00 90.69 195 LEU A C 1
ATOM 1623 O O . LEU A 1 195 ? -9.271 6.486 -7.464 1.00 90.69 195 LEU A O 1
ATOM 1627 N N . LYS A 1 196 ? -10.612 5.352 -8.892 1.00 88.00 196 LYS A N 1
ATOM 1628 C CA . LYS A 1 196 ? -10.123 5.961 -10.132 1.00 88.00 196 LYS A CA 1
ATOM 1629 C C . LYS A 1 196 ? -11.201 6.799 -10.803 1.00 88.00 196 LYS A C 1
ATOM 1631 O O . LYS A 1 196 ? -12.377 6.442 -10.796 1.00 88.00 196 LYS A O 1
ATOM 1636 N N . ILE A 1 197 ? -10.799 7.895 -11.435 1.00 77.06 197 ILE A N 1
ATOM 1637 C CA . ILE A 1 197 ? -11.725 8.912 -11.939 1.00 77.06 197 ILE A CA 1
ATOM 1638 C C . ILE A 1 197 ? -12.544 8.431 -13.144 1.00 77.06 197 ILE A C 1
ATOM 1640 O O . ILE A 1 197 ? -13.715 8.771 -13.257 1.00 77.06 197 ILE A O 1
ATOM 1644 N N . LYS A 1 198 ? -11.929 7.650 -14.044 1.00 71.75 198 LYS A N 1
ATOM 1645 C CA . LYS A 1 198 ? -12.547 7.195 -15.303 1.00 71.75 198 LYS A CA 1
ATOM 1646 C C . LYS A 1 198 ? -13.249 5.844 -15.178 1.00 71.75 198 LYS A C 1
ATOM 1648 O O . LYS A 1 198 ? -14.175 5.570 -15.927 1.00 71.75 198 LYS A O 1
ATOM 1653 N N . GLU A 1 199 ? -12.784 4.989 -14.269 1.00 65.81 199 GLU A N 1
ATOM 1654 C CA . GLU A 1 199 ? -13.284 3.615 -14.123 1.00 65.81 199 GLU A CA 1
ATOM 1655 C C . GLU A 1 199 ? -14.409 3.506 -13.081 1.00 65.81 199 GLU A C 1
ATOM 1657 O O . GLU A 1 199 ? -15.233 2.595 -13.160 1.00 65.81 199 GLU A O 1
ATOM 1662 N N . ASP A 1 200 ? -14.470 4.423 -12.106 1.00 63.25 200 ASP A N 1
ATOM 1663 C CA . ASP A 1 200 ? -15.416 4.354 -10.988 1.00 63.25 200 ASP A CA 1
ATOM 1664 C C . ASP A 1 200 ? -16.483 5.467 -11.023 1.00 63.25 200 ASP A C 1
ATOM 1666 O O . ASP A 1 200 ? -16.850 6.006 -9.975 1.00 63.25 200 ASP A O 1
ATOM 1670 N N . ASP A 1 201 ? -17.067 5.769 -12.190 1.00 59.91 201 ASP A N 1
ATOM 1671 C CA . ASP A 1 201 ? -18.248 6.658 -12.297 1.00 59.91 201 ASP A CA 1
ATOM 1672 C C . ASP A 1 201 ? -19.373 6.232 -11.326 1.00 59.91 201 ASP A C 1
ATOM 1674 O O . ASP A 1 201 ? -20.045 7.051 -10.694 1.00 59.91 201 ASP A O 1
ATOM 1678 N N . ILE A 1 202 ? -19.503 4.920 -11.099 1.00 57.53 202 ILE A N 1
ATOM 1679 C CA . ILE A 1 202 ? -20.422 4.317 -10.124 1.00 57.53 202 ILE A CA 1
ATOM 1680 C C . ILE A 1 202 ? -20.115 4.777 -8.687 1.00 57.53 202 ILE A C 1
ATOM 1682 O O . ILE A 1 202 ? -21.032 4.950 -7.883 1.00 57.53 202 ILE A O 1
ATOM 1686 N N . GLY A 1 203 ? -18.843 4.981 -8.338 1.00 64.69 203 GLY A N 1
ATOM 1687 C CA . GLY A 1 203 ? -18.424 5.504 -7.038 1.00 64.69 203 GLY A CA 1
ATOM 1688 C C . GLY A 1 203 ? -18.903 6.938 -6.816 1.00 64.69 203 GLY A C 1
ATOM 1689 O O . GLY A 1 203 ? -19.382 7.261 -5.726 1.00 64.69 203 GLY A O 1
ATOM 1690 N N . LEU A 1 204 ? -18.857 7.772 -7.859 1.00 66.06 204 LEU A N 1
ATOM 1691 C CA . LEU A 1 204 ? -19.341 9.151 -7.814 1.00 66.06 204 LEU A CA 1
ATOM 1692 C C . LEU A 1 204 ? -20.874 9.221 -7.723 1.00 66.06 204 LEU A C 1
ATOM 1694 O O . LEU A 1 204 ? -21.403 9.998 -6.929 1.00 66.06 204 LEU A O 1
ATOM 1698 N N . GLU A 1 205 ? -21.598 8.382 -8.465 1.00 70.06 205 GLU A N 1
ATOM 1699 C CA . GLU A 1 205 ? -23.064 8.299 -8.365 1.00 70.06 205 GLU A CA 1
ATOM 1700 C C . GLU A 1 205 ? -23.528 7.743 -7.009 1.00 70.06 205 GLU A C 1
ATOM 1702 O O . GLU A 1 205 ? -24.443 8.278 -6.372 1.00 70.06 205 GLU A O 1
ATOM 1707 N N . ARG A 1 206 ? -22.835 6.726 -6.478 1.00 71.31 206 ARG A N 1
ATOM 1708 C CA . ARG A 1 206 ? -23.052 6.251 -5.101 1.00 71.31 206 ARG A CA 1
ATOM 1709 C C . ARG A 1 206 ? -22.813 7.357 -4.080 1.00 71.31 206 ARG A C 1
ATOM 1711 O O . ARG A 1 206 ? -23.616 7.500 -3.157 1.00 71.31 206 ARG A O 1
ATOM 1718 N N . ALA A 1 207 ? -21.766 8.165 -4.264 1.00 70.62 207 ALA A N 1
ATOM 1719 C CA . ALA A 1 207 ? -21.459 9.288 -3.382 1.00 70.62 207 ALA A CA 1
ATOM 1720 C C . ALA A 1 207 ? -22.585 10.336 -3.314 1.00 70.62 207 ALA A C 1
ATOM 1722 O O . ALA A 1 207 ? -22.712 11.022 -2.302 1.00 70.62 207 ALA A O 1
ATOM 1723 N N . LYS A 1 208 ? -23.418 10.448 -4.358 1.00 73.50 208 LYS A N 1
ATOM 1724 C CA . LYS A 1 208 ? -24.593 11.338 -4.383 1.00 73.50 208 LYS A CA 1
ATOM 1725 C C . LYS A 1 208 ? -25.814 10.753 -3.664 1.00 73.50 208 LYS A C 1
ATOM 1727 O O . LYS A 1 208 ? -26.699 11.508 -3.274 1.00 73.50 208 LYS A O 1
ATOM 1732 N N . THR A 1 209 ? -25.872 9.430 -3.505 1.00 76.44 209 THR A N 1
ATOM 1733 C CA . THR A 1 209 ? -27.081 8.708 -3.069 1.00 76.44 209 THR A CA 1
ATOM 1734 C C . THR A 1 209 ? -27.153 8.531 -1.550 1.00 76.44 209 THR A C 1
ATOM 1736 O O . THR A 1 209 ? -28.238 8.570 -0.972 1.00 76.44 209 THR A O 1
ATOM 1739 N N . TYR A 1 210 ? -26.009 8.361 -0.883 1.00 77.50 210 TYR A N 1
ATOM 1740 C CA . TYR A 1 210 ? -25.938 8.148 0.564 1.00 77.50 210 TYR A CA 1
ATOM 1741 C C . TYR A 1 210 ? -25.045 9.178 1.253 1.00 77.50 210 TYR A C 1
ATOM 1743 O O . TYR A 1 210 ? -24.183 9.807 0.643 1.00 77.50 210 TYR A O 1
ATOM 1751 N N . ALA A 1 211 ? -25.232 9.321 2.564 1.00 77.69 211 ALA A N 1
ATOM 1752 C CA . ALA A 1 211 ? -24.394 10.176 3.390 1.00 77.69 211 ALA A CA 1
ATOM 1753 C C . ALA A 1 211 ? -23.008 9.543 3.599 1.00 77.69 211 ALA A C 1
ATOM 1755 O O . ALA A 1 211 ? -22.797 8.755 4.522 1.00 77.69 211 ALA A O 1
ATOM 1756 N N . TYR A 1 212 ? -22.053 9.928 2.755 1.00 81.25 212 TYR A N 1
ATOM 1757 C CA . TYR A 1 212 ? -20.635 9.643 2.943 1.00 81.25 212 TYR A CA 1
ATOM 1758 C C . TYR A 1 212 ? -19.877 10.931 3.254 1.00 81.25 212 TYR A C 1
ATOM 1760 O O . TYR A 1 212 ? -20.060 11.948 2.588 1.00 81.25 212 TYR A O 1
ATOM 1768 N N . PHE A 1 213 ? -18.999 10.879 4.255 1.00 83.25 213 PHE A N 1
ATOM 1769 C CA . PHE A 1 213 ? -18.160 12.023 4.640 1.00 83.25 213 PHE A CA 1
ATOM 1770 C C . PHE A 1 213 ? -16.681 11.797 4.319 1.00 83.25 213 PHE A C 1
ATOM 1772 O O . PHE A 1 213 ? -15.906 12.749 4.273 1.00 83.25 213 PHE A O 1
ATOM 1779 N N . PHE A 1 214 ? -16.291 10.545 4.077 1.00 86.81 214 PHE A N 1
ATOM 1780 C CA . PHE A 1 214 ? -14.942 10.153 3.688 1.00 86.81 214 PHE A CA 1
ATOM 1781 C C . PHE A 1 214 ? -14.995 8.976 2.716 1.00 86.81 214 PHE A C 1
ATOM 1783 O O . PHE A 1 214 ? -15.959 8.209 2.716 1.00 86.81 214 PHE A O 1
ATOM 1790 N N . ALA A 1 215 ? -13.928 8.795 1.942 1.00 87.25 215 ALA A N 1
ATOM 1791 C CA . ALA A 1 215 ? -13.779 7.677 1.023 1.00 87.25 215 ALA A CA 1
ATOM 1792 C C . ALA A 1 215 ? -12.366 7.075 1.096 1.00 87.25 215 ALA A C 1
ATOM 1794 O O . ALA A 1 215 ? -11.429 7.753 1.524 1.00 87.25 215 ALA A O 1
ATOM 1795 N N . ARG A 1 216 ? -12.221 5.804 0.702 1.00 90.25 216 ARG A N 1
ATOM 1796 C CA . ARG A 1 216 ? -10.926 5.118 0.543 1.00 90.25 216 ARG A CA 1
ATOM 1797 C C . ARG A 1 216 ? -11.001 4.006 -0.523 1.00 90.25 216 ARG A C 1
ATOM 1799 O O . ARG A 1 216 ? -12.062 3.421 -0.714 1.00 90.25 216 ARG A O 1
ATOM 1806 N N . LYS A 1 217 ? -9.900 3.639 -1.183 1.00 91.75 217 LYS A N 1
ATOM 1807 C CA . LYS A 1 217 ? -8.539 4.199 -1.056 1.00 91.75 217 LYS A CA 1
ATOM 1808 C C . LYS A 1 217 ? -8.248 5.208 -2.168 1.00 91.75 217 LYS A C 1
ATOM 1810 O O . LYS A 1 217 ? -8.828 5.125 -3.241 1.00 91.75 217 LYS A O 1
ATOM 1815 N N . PHE A 1 218 ? -7.325 6.123 -1.900 1.00 92.25 218 PHE A N 1
ATOM 1816 C CA . PHE A 1 218 ? -6.742 7.014 -2.900 1.00 92.25 218 PHE A CA 1
ATOM 1817 C C . PHE A 1 218 ? -5.227 6.846 -2.856 1.00 92.25 218 PHE A C 1
ATOM 1819 O O . PHE A 1 218 ? -4.653 6.847 -1.767 1.00 92.25 218 PHE A O 1
ATOM 1826 N N . GLU A 1 219 ? -4.595 6.694 -4.016 1.00 95.06 219 GLU A N 1
ATOM 1827 C CA . GLU A 1 219 ? -3.139 6.618 -4.160 1.00 95.06 219 GLU A CA 1
ATOM 1828 C C . GLU A 1 219 ? -2.748 7.471 -5.369 1.00 95.06 219 GLU A C 1
ATOM 1830 O O . GLU A 1 219 ? -3.168 7.186 -6.489 1.00 95.06 219 GLU A O 1
ATOM 1835 N N . SER A 1 220 ? -1.971 8.532 -5.144 1.00 93.94 220 SER A N 1
ATOM 1836 C CA . SER A 1 220 ? -1.694 9.543 -6.171 1.00 93.94 220 SER A CA 1
ATOM 1837 C C . SER A 1 220 ? -0.882 8.998 -7.348 1.00 93.94 220 SER A C 1
ATOM 1839 O O . SER A 1 220 ? -1.112 9.399 -8.483 1.00 93.94 220 SER A O 1
ATOM 1841 N N . LEU A 1 221 ? 0.026 8.042 -7.118 1.00 94.69 221 LEU A N 1
ATOM 1842 C CA . LEU A 1 221 ? 0.765 7.393 -8.210 1.00 94.69 221 LEU A CA 1
ATOM 1843 C C . LEU A 1 221 ? -0.122 6.507 -9.100 1.00 94.69 221 LEU A C 1
ATOM 1845 O O . LEU A 1 221 ? 0.242 6.244 -10.247 1.00 94.69 221 LEU A O 1
ATOM 1849 N N . ILE A 1 222 ? -1.291 6.077 -8.614 1.00 94.19 222 ILE A N 1
ATOM 1850 C CA . ILE A 1 222 ? -2.279 5.360 -9.428 1.00 94.19 222 ILE A CA 1
ATOM 1851 C C . ILE A 1 222 ? -3.152 6.381 -10.161 1.00 94.19 222 ILE A C 1
ATOM 1853 O O . ILE A 1 222 ? -3.109 6.436 -11.390 1.00 94.19 222 ILE A O 1
ATOM 1857 N N . ASP A 1 223 ? -3.870 7.233 -9.423 1.00 93.69 223 ASP A N 1
ATOM 1858 C CA . ASP A 1 223 ? -4.774 8.241 -9.989 1.00 93.69 223 ASP A CA 1
ATOM 1859 C C . ASP A 1 223 ? -4.771 9.524 -9.133 1.00 93.69 223 ASP A C 1
ATOM 1861 O O . ASP A 1 223 ? -5.476 9.656 -8.128 1.00 93.69 223 ASP A O 1
ATOM 1865 N N . VAL A 1 224 ? -3.919 10.476 -9.516 1.00 93.06 224 VAL A N 1
ATOM 1866 C CA . VAL A 1 224 ? -3.801 11.801 -8.885 1.00 93.06 224 VAL A CA 1
ATOM 1867 C C . VAL A 1 224 ? -4.963 12.721 -9.269 1.00 93.06 224 VAL A C 1
ATOM 1869 O O . VAL A 1 224 ? -5.357 13.580 -8.478 1.00 93.06 224 VAL A O 1
ATOM 1872 N N . ASP A 1 225 ? -5.591 12.505 -10.425 1.00 91.00 225 ASP A N 1
ATOM 1873 C CA . ASP A 1 225 ? -6.742 13.293 -10.867 1.00 91.00 225 ASP A CA 1
ATOM 1874 C C . ASP A 1 225 ? -7.965 13.016 -9.989 1.00 91.00 225 ASP A C 1
ATOM 1876 O O . ASP A 1 225 ? -8.709 13.947 -9.662 1.00 91.00 225 ASP A O 1
ATOM 1880 N N . ALA A 1 226 ? -8.147 11.767 -9.544 1.00 89.88 226 ALA A N 1
ATOM 1881 C CA . ALA A 1 226 ? -9.165 11.400 -8.566 1.00 89.88 226 ALA A CA 1
ATOM 1882 C C . ALA A 1 226 ? -8.971 12.167 -7.246 1.00 89.88 226 ALA A C 1
ATOM 1884 O O . ALA A 1 226 ? -9.931 12.719 -6.699 1.00 89.88 226 ALA A O 1
ATOM 1885 N N . VAL A 1 227 ? -7.727 12.285 -6.761 1.00 90.50 227 VAL A N 1
ATOM 1886 C CA . VAL A 1 227 ? -7.395 13.086 -5.566 1.00 90.50 227 VAL A CA 1
ATOM 1887 C C . VAL A 1 227 ? -7.725 14.564 -5.797 1.00 90.50 227 VAL A C 1
ATOM 1889 O O . VAL A 1 227 ? -8.424 15.175 -4.984 1.00 90.50 227 VAL A O 1
ATOM 1892 N N . ALA A 1 228 ? -7.296 15.125 -6.929 1.00 89.31 228 ALA A N 1
ATOM 1893 C CA . ALA A 1 228 ? -7.522 16.523 -7.289 1.00 89.31 228 ALA A CA 1
ATOM 1894 C C . ALA A 1 228 ? -9.017 16.861 -7.462 1.00 89.31 228 ALA A C 1
ATOM 1896 O O . ALA A 1 228 ? -9.474 17.958 -7.121 1.00 89.31 228 ALA A O 1
ATOM 1897 N N . GLN A 1 229 ? -9.826 15.936 -7.986 1.00 86.44 229 GLN A N 1
ATOM 1898 C CA . GLN A 1 229 ? -11.276 16.116 -8.083 1.00 86.44 229 GLN A CA 1
ATOM 1899 C C . GLN A 1 229 ? -11.947 16.077 -6.711 1.00 86.44 229 GLN A C 1
ATOM 1901 O O . GLN A 1 229 ? -12.803 16.923 -6.438 1.00 86.44 229 GLN A O 1
ATOM 1906 N N . VAL A 1 230 ? -11.549 15.152 -5.833 1.00 86.50 230 VAL A N 1
ATOM 1907 C CA . VAL A 1 230 ? -12.052 15.118 -4.453 1.00 86.50 230 VAL A CA 1
ATOM 1908 C C . VAL A 1 230 ? -11.693 16.409 -3.724 1.00 86.50 230 VAL A C 1
ATOM 1910 O O . VAL A 1 230 ? -12.560 16.989 -3.071 1.00 86.50 230 VAL A O 1
ATOM 1913 N N . GLU A 1 231 ? -10.469 16.918 -3.884 1.00 88.31 231 GLU A N 1
ATOM 1914 C CA . GLU A 1 231 ? -10.063 18.195 -3.296 1.00 88.31 231 GLU A CA 1
ATOM 1915 C C . GLU A 1 231 ? -10.946 19.354 -3.774 1.00 88.31 231 GLU A C 1
ATOM 1917 O O . GLU A 1 231 ? -11.502 20.085 -2.945 1.00 88.31 231 GLU A O 1
ATOM 1922 N N . ARG A 1 232 ? -11.164 19.470 -5.092 1.00 86.50 232 ARG A N 1
ATOM 1923 C CA . ARG A 1 232 ? -12.083 20.462 -5.677 1.00 86.50 232 ARG A CA 1
ATOM 1924 C C . ARG A 1 232 ? -13.493 20.341 -5.103 1.00 86.50 232 ARG A C 1
ATOM 1926 O O . ARG A 1 232 ? -14.099 21.347 -4.737 1.00 86.50 232 ARG A O 1
ATOM 1933 N N . GLN A 1 233 ? -14.011 19.122 -4.982 1.00 84.00 233 GLN A N 1
ATOM 1934 C CA . GLN A 1 233 ? -15.369 18.885 -4.502 1.00 84.00 233 GLN A CA 1
ATOM 1935 C C . GLN A 1 233 ? -15.527 19.185 -3.004 1.00 84.00 233 GLN A C 1
ATOM 1937 O O . GLN A 1 233 ? -16.534 19.771 -2.594 1.00 84.00 233 GLN A O 1
ATOM 1942 N N . VAL A 1 234 ? -14.553 18.807 -2.173 1.00 83.38 234 VAL A N 1
ATOM 1943 C CA . VAL A 1 234 ? -14.561 19.060 -0.721 1.00 83.38 234 VAL A CA 1
ATOM 1944 C C . VAL A 1 234 ? -14.418 20.554 -0.429 1.00 83.38 234 VAL A C 1
ATOM 1946 O O . VAL A 1 234 ? -15.088 21.077 0.464 1.00 83.38 234 VAL A O 1
ATOM 1949 N N . LEU A 1 235 ? -13.596 21.261 -1.207 1.00 86.31 235 LEU A N 1
ATOM 1950 C CA . LEU A 1 235 ? -13.326 22.689 -1.044 1.00 86.31 235 LEU A CA 1
ATOM 1951 C C . LEU A 1 235 ? -14.177 23.587 -1.957 1.00 86.31 235 LEU A C 1
ATOM 1953 O O . LEU A 1 235 ? -13.905 24.780 -2.052 1.00 86.31 235 LEU A O 1
ATOM 1957 N N . ARG A 1 236 ? -15.255 23.072 -2.564 1.00 86.19 236 ARG A N 1
ATOM 1958 C CA . ARG A 1 236 ? -16.126 23.824 -3.495 1.00 86.19 236 ARG A CA 1
ATOM 1959 C C . ARG A 1 236 ? -16.681 25.146 -2.944 1.00 86.19 236 ARG A C 1
ATOM 1961 O O . ARG A 1 236 ? -16.941 26.069 -3.703 1.00 86.19 236 ARG A O 1
ATOM 1968 N N . PHE A 1 237 ? -16.842 25.252 -1.622 1.00 87.12 237 PHE A N 1
ATOM 1969 C CA . PHE A 1 237 ? -17.295 26.473 -0.934 1.00 87.12 237 PHE A CA 1
ATOM 1970 C C . PHE A 1 237 ? -16.149 27.323 -0.358 1.00 87.12 237 PHE A C 1
ATOM 1972 O O . PHE A 1 237 ? -16.390 28.311 0.331 1.00 87.12 237 PHE A O 1
ATOM 1979 N N . ARG A 1 238 ? -14.898 26.921 -0.594 1.00 88.81 238 ARG A N 1
ATOM 1980 C CA . ARG A 1 238 ? -13.663 27.625 -0.224 1.00 88.81 238 ARG A CA 1
ATOM 1981 C C . ARG A 1 238 ? -12.666 27.575 -1.395 1.00 88.81 238 ARG A C 1
ATOM 1983 O O . ARG A 1 238 ? -11.554 27.076 -1.221 1.00 88.81 238 ARG A O 1
ATOM 1990 N N . PRO A 1 239 ? -13.051 28.049 -2.596 1.00 85.12 239 PRO A N 1
ATOM 1991 C CA . PRO A 1 239 ? -12.250 27.881 -3.811 1.00 85.12 239 PRO A CA 1
ATOM 1992 C C . PRO A 1 239 ? -10.876 28.555 -3.722 1.00 85.12 239 PRO A C 1
ATOM 1994 O O . PRO A 1 239 ? -9.930 28.092 -4.338 1.00 85.12 239 PRO A O 1
ATOM 1997 N N . ASN A 1 240 ? -10.734 29.592 -2.892 1.00 89.06 240 ASN A N 1
ATOM 1998 C CA . ASN A 1 240 ? -9.461 30.259 -2.616 1.00 89.06 240 ASN A CA 1
ATOM 1999 C C . ASN A 1 240 ? -8.409 29.357 -1.942 1.00 89.06 240 ASN A C 1
ATOM 2001 O O . ASN A 1 240 ? -7.247 29.739 -1.875 1.00 89.06 240 ASN A O 1
ATOM 2005 N N . LEU A 1 241 ? -8.810 28.201 -1.402 1.00 87.44 241 LEU A N 1
ATOM 2006 C CA . LEU A 1 241 ? -7.896 27.202 -0.842 1.00 87.44 241 LEU A CA 1
ATOM 2007 C C . LEU A 1 241 ? -7.444 26.161 -1.876 1.00 87.44 241 LEU A C 1
ATOM 2009 O O . LEU A 1 241 ? -6.547 25.383 -1.573 1.00 87.44 241 LEU A O 1
ATOM 2013 N N . VAL A 1 242 ? -8.059 26.127 -3.063 1.00 87.00 242 VAL A N 1
ATOM 2014 C CA . VAL A 1 242 ? -7.692 25.216 -4.151 1.00 87.00 242 VAL A CA 1
ATOM 2015 C C . VAL A 1 242 ? -6.788 25.963 -5.122 1.00 87.00 242 VAL A C 1
ATOM 2017 O O . VAL A 1 242 ? -7.205 26.935 -5.747 1.00 87.00 242 VAL A O 1
ATOM 2020 N N . VAL A 1 243 ? -5.555 25.493 -5.290 1.00 87.75 243 VAL A N 1
ATOM 2021 C CA . VAL A 1 243 ? -4.567 26.130 -6.176 1.00 87.75 243 VAL A CA 1
ATOM 2022 C C . VAL A 1 243 ? -4.551 25.431 -7.538 1.00 87.75 243 VAL A C 1
ATOM 2024 O O . VAL A 1 243 ? -3.520 24.952 -8.001 1.00 87.75 243 VAL A O 1
ATOM 2027 N N . SER A 1 244 ? -5.710 25.355 -8.197 1.00 84.62 244 SER A N 1
ATOM 2028 C CA . SER A 1 244 ? -5.866 24.605 -9.455 1.00 84.62 244 SER A CA 1
ATOM 2029 C C . SER A 1 244 ? -5.137 25.218 -10.653 1.00 84.62 244 SER A C 1
ATOM 2031 O O . SER A 1 244 ? -5.017 24.573 -11.685 1.00 84.62 244 SER A O 1
ATOM 2033 N N . SER A 1 245 ? -4.684 26.469 -10.547 1.00 86.81 245 SER A N 1
ATOM 2034 C CA . SER A 1 245 ? -3.837 27.113 -11.558 1.00 86.81 245 SER A CA 1
ATOM 2035 C C . SER A 1 245 ? -2.365 26.717 -11.444 1.00 86.81 245 SER A C 1
ATOM 2037 O O . SER A 1 245 ? -1.564 27.125 -12.280 1.00 86.81 245 SER A O 1
ATOM 2039 N N . SER A 1 246 ? -1.985 25.998 -10.383 1.00 89.75 246 SER A N 1
ATOM 2040 C CA . SER A 1 246 ? -0.619 25.521 -10.217 1.00 89.75 246 SER A CA 1
ATOM 2041 C C . SER A 1 246 ? -0.302 24.485 -11.299 1.00 89.75 246 SER A C 1
ATOM 2043 O O . SER A 1 246 ? -1.090 23.552 -11.466 1.00 89.75 246 SER A O 1
ATOM 2045 N N . PRO A 1 247 ? 0.850 24.580 -11.989 1.00 87.19 247 PRO A N 1
ATOM 2046 C CA . PRO A 1 247 ? 1.244 23.590 -12.994 1.00 87.19 247 PRO A CA 1
ATOM 2047 C C . PRO A 1 247 ? 1.417 22.186 -12.402 1.00 87.19 247 PRO A C 1
ATOM 2049 O O . PRO A 1 247 ? 1.362 21.208 -13.130 1.00 87.19 247 PRO A O 1
ATOM 2052 N N . VAL A 1 248 ? 1.579 22.087 -11.080 1.00 90.00 248 VAL A N 1
ATOM 2053 C CA . VAL A 1 248 ? 1.784 20.826 -10.360 1.00 90.00 248 VAL A CA 1
ATOM 2054 C C . VAL A 1 248 ? 0.526 20.314 -9.654 1.00 90.00 248 VAL A C 1
ATOM 2056 O O . VAL A 1 248 ? 0.603 19.364 -8.884 1.00 90.00 248 VAL A O 1
ATOM 2059 N N . PHE A 1 249 ? -0.636 20.949 -9.859 1.00 90.62 249 PHE A N 1
ATOM 2060 C CA . PHE A 1 249 ? -1.867 20.594 -9.136 1.00 90.62 249 PHE A CA 1
ATOM 2061 C C . PHE A 1 249 ? -2.314 19.145 -9.386 1.00 90.62 249 PHE A C 1
ATOM 2063 O O . PHE A 1 249 ? -2.850 18.498 -8.490 1.00 90.62 249 PHE A O 1
ATOM 2070 N N . ASN A 1 250 ? -2.070 18.639 -10.595 1.00 91.56 250 ASN A N 1
ATOM 2071 C CA . ASN A 1 250 ? -2.387 17.273 -11.005 1.00 91.56 250 ASN A CA 1
ATOM 2072 C C . ASN A 1 250 ? -1.157 16.359 -11.002 1.00 91.56 250 ASN A C 1
ATOM 2074 O O . ASN A 1 250 ? -1.237 15.248 -11.506 1.00 91.56 250 ASN A O 1
ATOM 2078 N N . SER A 1 251 ? -0.037 16.805 -10.439 1.00 94.44 251 SER A N 1
ATOM 2079 C CA . SER A 1 251 ? 1.207 16.042 -10.416 1.00 94.44 251 SER A CA 1
ATOM 2080 C C . SER A 1 251 ? 1.480 15.489 -9.023 1.00 94.44 251 SER A C 1
ATOM 2082 O O . SER A 1 251 ? 0.971 15.987 -8.017 1.00 94.44 251 SER A O 1
ATOM 2084 N N . THR A 1 252 ? 2.287 14.437 -8.937 1.00 95.56 252 THR A N 1
ATOM 2085 C CA . THR A 1 252 ? 2.647 13.836 -7.653 1.00 95.56 252 THR A CA 1
ATOM 2086 C C . THR A 1 252 ? 4.095 13.376 -7.629 1.00 95.56 252 THR A C 1
ATOM 2088 O O . THR A 1 252 ? 4.635 12.916 -8.634 1.00 95.56 252 THR A O 1
ATOM 2091 N N . TRP A 1 253 ? 4.693 13.484 -6.445 1.00 95.00 253 TRP A N 1
ATOM 2092 C CA . TRP A 1 253 ? 6.006 12.957 -6.112 1.00 95.00 253 TRP A CA 1
ATOM 2093 C C . TRP A 1 253 ? 5.864 12.030 -4.914 1.00 95.00 253 TRP A C 1
ATOM 2095 O O . TRP A 1 253 ? 5.155 12.343 -3.955 1.00 95.00 253 TRP A O 1
ATOM 2105 N N . LEU A 1 254 ? 6.566 10.908 -4.963 1.00 95.75 254 LEU A N 1
ATOM 2106 C CA . LEU A 1 254 ? 6.716 9.979 -3.857 1.00 95.75 254 LEU A CA 1
ATOM 2107 C C . LEU A 1 254 ? 8.207 9.743 -3.650 1.00 95.75 254 LEU A C 1
ATOM 2109 O O . LEU A 1 254 ? 8.875 9.278 -4.570 1.00 95.75 254 LEU A O 1
ATOM 2113 N N . ASN A 1 255 ? 8.721 10.019 -2.454 1.00 95.62 255 ASN A N 1
ATOM 2114 C CA . ASN A 1 255 ? 10.050 9.546 -2.089 1.00 95.62 255 ASN A CA 1
ATOM 2115 C C . ASN A 1 255 ? 10.027 8.011 -2.038 1.00 95.62 255 ASN A C 1
ATOM 2117 O O . ASN A 1 255 ? 9.219 7.419 -1.323 1.00 95.62 255 ASN A O 1
ATOM 2121 N N . TYR A 1 256 ? 10.848 7.392 -2.880 1.00 94.81 256 TYR A N 1
ATOM 2122 C CA . TYR A 1 256 ? 10.973 5.944 -3.007 1.00 94.81 256 TYR A CA 1
ATOM 2123 C C . TYR A 1 256 ? 12.197 5.409 -2.257 1.00 94.81 256 TYR A C 1
ATOM 2125 O O . TYR A 1 256 ? 12.183 4.268 -1.804 1.00 94.81 256 TYR A O 1
ATOM 2133 N N . TYR A 1 257 ? 13.246 6.224 -2.148 1.00 95.25 257 TYR A N 1
ATOM 2134 C CA . TYR A 1 257 ? 14.472 5.910 -1.428 1.00 95.25 257 TYR A CA 1
ATOM 2135 C C . TYR A 1 257 ? 15.093 7.197 -0.888 1.00 95.25 257 TYR A C 1
ATOM 2137 O O . TYR A 1 257 ? 15.215 8.176 -1.629 1.00 95.25 257 TYR A O 1
ATOM 2145 N N . ASP A 1 258 ? 15.543 7.158 0.360 1.00 95.88 258 ASP A N 1
ATOM 2146 C CA . ASP A 1 258 ? 16.374 8.179 0.996 1.00 95.88 258 ASP A CA 1
ATOM 2147 C C . ASP A 1 258 ? 17.604 7.507 1.618 1.00 95.88 258 ASP A C 1
ATOM 2149 O O . ASP A 1 258 ? 17.488 6.599 2.435 1.00 95.88 258 ASP A O 1
ATOM 2153 N N . ARG A 1 259 ? 18.809 7.941 1.247 1.00 94.31 259 ARG A N 1
ATOM 2154 C CA . ARG A 1 259 ? 20.065 7.312 1.681 1.00 94.31 259 ARG A CA 1
ATOM 2155 C C . ARG A 1 259 ? 20.244 7.301 3.197 1.00 94.31 259 ARG A C 1
ATOM 2157 O O . ARG A 1 259 ? 20.792 6.339 3.739 1.00 94.31 259 ARG A O 1
ATOM 2164 N N . GLU A 1 260 ? 19.867 8.378 3.877 1.00 92.19 260 GLU A N 1
ATOM 2165 C CA . GLU A 1 260 ? 20.084 8.512 5.318 1.00 92.19 260 GLU A CA 1
ATOM 2166 C C . GLU A 1 260 ? 19.103 7.642 6.102 1.00 92.19 260 GLU A C 1
ATOM 2168 O O . GLU A 1 260 ? 19.470 7.032 7.110 1.00 92.19 260 GLU A O 1
ATOM 2173 N N . ILE A 1 261 ? 17.859 7.578 5.631 1.00 92.00 261 ILE A N 1
ATOM 2174 C CA . ILE A 1 261 ? 16.776 6.848 6.286 1.00 92.00 261 ILE A CA 1
ATOM 2175 C C . ILE A 1 261 ? 16.817 5.360 5.922 1.00 92.00 261 ILE A C 1
ATOM 2177 O O . ILE A 1 261 ? 16.720 4.504 6.802 1.00 92.00 261 ILE A O 1
ATOM 2181 N N . ASP A 1 262 ? 17.060 5.048 4.653 1.00 90.38 262 ASP A N 1
ATOM 2182 C CA . ASP A 1 262 ? 17.027 3.705 4.076 1.00 90.38 262 ASP A CA 1
ATOM 2183 C C . ASP A 1 262 ? 18.436 3.111 3.903 1.00 90.38 262 ASP A C 1
ATOM 2185 O O . ASP A 1 262 ? 18.692 2.291 3.020 1.00 90.38 262 ASP A O 1
ATOM 2189 N N . SER A 1 263 ? 19.371 3.483 4.779 1.00 84.94 263 SER A N 1
ATOM 2190 C CA . SER A 1 263 ? 20.774 3.018 4.782 1.00 84.94 263 SER A CA 1
ATOM 2191 C C . SER A 1 263 ? 20.968 1.500 4.955 1.00 84.94 263 SER A C 1
ATOM 2193 O O . SER A 1 263 ? 22.086 0.995 4.890 1.00 84.94 263 SER A O 1
ATOM 2195 N N . THR A 1 264 ? 19.890 0.754 5.211 1.00 86.25 264 THR A N 1
ATOM 2196 C CA . THR A 1 264 ? 19.885 -0.717 5.295 1.00 86.25 264 THR A CA 1
ATOM 2197 C C . THR A 1 264 ? 19.061 -1.366 4.181 1.00 86.25 264 THR A C 1
ATOM 2199 O O . THR A 1 264 ? 18.825 -2.575 4.203 1.00 86.25 264 THR A O 1
ATOM 2202 N N . HIS A 1 265 ? 18.618 -0.583 3.192 1.00 87.94 265 HIS A N 1
ATOM 2203 C CA . HIS A 1 265 ? 17.799 -1.080 2.098 1.00 87.94 265 HIS A CA 1
ATOM 2204 C C . HIS A 1 265 ? 18.572 -2.115 1.261 1.00 87.94 265 HIS A C 1
ATOM 2206 O O . HIS A 1 265 ? 19.679 -1.821 0.800 1.00 87.94 265 HIS A O 1
ATOM 2212 N N . PRO A 1 266 ? 17.991 -3.294 0.961 1.00 86.50 266 PRO A N 1
ATOM 2213 C CA . PRO A 1 266 ? 18.691 -4.363 0.240 1.00 86.50 266 PRO A CA 1
ATOM 2214 C C . PRO A 1 266 ? 19.246 -3.945 -1.130 1.00 86.50 266 PRO A C 1
ATOM 2216 O O . PRO A 1 266 ? 20.273 -4.452 -1.573 1.00 86.50 266 PRO A O 1
ATOM 2219 N N . LYS A 1 267 ? 18.581 -2.992 -1.797 1.00 88.62 267 LYS A N 1
ATOM 2220 C CA . LYS A 1 267 ? 18.979 -2.462 -3.114 1.00 88.62 267 LYS A CA 1
ATOM 2221 C C . LYS A 1 267 ? 19.848 -1.203 -3.065 1.00 88.62 267 LYS A C 1
ATOM 2223 O O . LYS A 1 267 ? 20.124 -0.655 -4.124 1.00 88.62 267 LYS A O 1
ATOM 2228 N N . GLN A 1 268 ? 20.302 -0.741 -1.898 1.00 89.88 268 GLN A N 1
ATOM 2229 C CA . GLN A 1 268 ? 21.091 0.497 -1.801 1.00 89.88 268 GLN A CA 1
ATOM 2230 C C . GLN A 1 268 ? 22.283 0.511 -2.772 1.00 89.88 268 GLN A C 1
ATOM 2232 O O . GLN A 1 268 ? 22.433 1.448 -3.551 1.00 89.88 268 GLN A O 1
ATOM 2237 N N . MET A 1 269 ? 23.106 -0.543 -2.775 1.00 88.44 269 MET A N 1
ATOM 2238 C CA . MET A 1 269 ? 24.268 -0.614 -3.672 1.00 88.44 269 MET A CA 1
ATOM 2239 C C . MET A 1 269 ? 23.861 -0.598 -5.151 1.00 88.44 269 MET A C 1
ATOM 2241 O O . MET A 1 269 ? 24.567 -0.036 -5.985 1.00 88.44 269 MET A O 1
ATOM 2245 N N . LEU A 1 270 ? 22.713 -1.197 -5.480 1.00 89.69 270 LEU A N 1
ATOM 2246 C CA . LEU A 1 270 ? 22.177 -1.215 -6.838 1.00 89.69 270 LEU A CA 1
ATOM 2247 C C . LEU A 1 270 ? 21.700 0.181 -7.259 1.00 89.69 270 LEU A C 1
ATOM 2249 O O . LEU A 1 270 ? 21.999 0.606 -8.371 1.00 89.69 270 LEU A O 1
ATOM 2253 N N . PHE A 1 271 ? 21.040 0.918 -6.362 1.00 92.88 271 PHE A N 1
ATOM 2254 C CA . PHE A 1 271 ? 20.646 2.311 -6.581 1.00 92.88 271 PHE A CA 1
ATOM 2255 C C . PHE A 1 271 ? 21.856 3.226 -6.776 1.00 92.88 271 PHE A C 1
ATOM 2257 O O . PHE A 1 271 ? 21.867 4.022 -7.714 1.00 92.88 271 PHE A O 1
ATOM 2264 N N . GLU A 1 272 ? 22.895 3.087 -5.950 1.00 91.81 272 GLU A N 1
ATOM 2265 C CA . GLU A 1 272 ? 24.139 3.851 -6.092 1.00 91.81 272 GLU A CA 1
ATOM 2266 C C . GLU A 1 272 ? 24.834 3.553 -7.425 1.00 91.81 272 GLU A C 1
ATOM 2268 O O . GLU A 1 272 ? 25.199 4.474 -8.158 1.00 91.81 272 GLU A O 1
ATOM 2273 N N . HIS A 1 273 ? 24.974 2.272 -7.778 1.00 90.81 273 HIS A N 1
ATOM 2274 C CA . HIS A 1 273 ? 25.619 1.867 -9.023 1.00 90.81 273 HIS A CA 1
ATOM 2275 C C . HIS A 1 273 ? 24.845 2.345 -10.256 1.00 90.81 273 HIS A C 1
ATOM 2277 O O . HIS A 1 273 ? 25.434 2.907 -11.180 1.00 90.81 273 HIS A O 1
ATOM 2283 N N . TRP A 1 274 ? 23.523 2.167 -10.257 1.00 93.00 274 TRP A N 1
ATOM 2284 C CA . TRP A 1 274 ? 22.650 2.624 -11.334 1.00 93.00 274 TRP A CA 1
ATOM 2285 C C . TRP A 1 274 ? 22.696 4.147 -11.498 1.00 93.00 274 TRP A C 1
ATOM 2287 O O . TRP A 1 274 ? 22.901 4.639 -12.608 1.00 93.00 274 TRP A O 1
ATOM 2297 N N . SER A 1 275 ? 22.623 4.893 -10.392 1.00 93.62 275 SER A N 1
ATOM 2298 C CA . SER A 1 275 ? 22.743 6.357 -10.398 1.00 93.62 275 SER A CA 1
ATOM 2299 C C . SER A 1 275 ? 24.097 6.816 -10.937 1.00 93.62 275 SER A C 1
ATOM 2301 O O . SER A 1 275 ? 24.158 7.769 -11.710 1.00 93.62 275 SER A O 1
ATOM 2303 N N . SER A 1 276 ? 25.180 6.113 -10.592 1.00 93.19 276 SER A N 1
ATOM 2304 C CA . SER A 1 276 ? 26.517 6.395 -11.119 1.00 93.19 276 SER A CA 1
ATOM 2305 C C . SER A 1 276 ? 26.586 6.220 -12.637 1.00 93.19 276 SER A C 1
ATOM 2307 O O . SER A 1 276 ? 27.156 7.065 -13.326 1.00 93.19 276 SER A O 1
ATOM 2309 N N . ILE A 1 277 ? 25.991 5.152 -13.183 1.00 90.94 277 ILE A N 1
ATOM 2310 C CA . ILE A 1 277 ? 25.942 4.923 -14.636 1.00 90.94 277 ILE A CA 1
ATOM 2311 C C . ILE A 1 277 ? 25.206 6.073 -15.328 1.00 90.94 277 ILE A C 1
ATOM 2313 O O . ILE A 1 277 ? 25.755 6.670 -16.253 1.00 90.94 277 ILE A O 1
ATOM 2317 N N . LEU A 1 278 ? 24.008 6.413 -14.846 1.00 90.81 278 LEU A N 1
ATOM 2318 C CA . LEU A 1 278 ? 23.183 7.467 -15.436 1.00 90.81 278 LEU A CA 1
ATOM 2319 C C . LEU A 1 278 ? 23.844 8.843 -15.348 1.00 90.81 278 LEU A C 1
ATOM 2321 O O . LEU A 1 278 ? 23.843 9.588 -16.325 1.00 90.81 278 LEU A O 1
ATOM 2325 N N . PHE A 1 279 ? 24.450 9.171 -14.205 1.00 89.81 279 PHE A N 1
ATOM 2326 C CA . PHE A 1 279 ? 25.175 10.427 -14.033 1.00 89.81 279 PHE A CA 1
ATOM 2327 C C . PHE A 1 279 ? 26.364 10.529 -14.993 1.00 89.81 279 PHE A C 1
ATOM 2329 O O . PHE A 1 279 ? 26.546 11.560 -15.637 1.00 89.81 279 PHE A O 1
ATOM 2336 N N . ASN A 1 280 ? 27.142 9.452 -15.138 1.00 86.88 280 ASN A N 1
ATOM 2337 C CA . ASN A 1 280 ? 28.289 9.420 -16.045 1.00 86.88 280 ASN A CA 1
ATOM 2338 C C . ASN A 1 280 ? 27.869 9.523 -17.523 1.00 86.88 280 ASN A C 1
ATOM 2340 O O . ASN A 1 280 ? 28.559 10.158 -18.319 1.00 86.88 280 ASN A O 1
ATOM 2344 N N . GLU A 1 281 ? 26.738 8.931 -17.907 1.00 86.62 281 GLU A N 1
ATOM 2345 C CA . GLU A 1 281 ? 26.190 9.093 -19.255 1.00 86.62 281 GLU A CA 1
ATOM 2346 C C . GLU A 1 281 ? 25.698 10.528 -19.483 1.00 86.62 281 GLU A C 1
ATOM 2348 O O . GLU A 1 281 ? 26.058 11.163 -20.477 1.00 86.62 281 GLU A O 1
ATOM 2353 N N . TRP A 1 282 ? 24.944 11.080 -18.530 1.00 87.56 282 TRP A N 1
ATOM 2354 C CA . TRP A 1 282 ? 24.442 12.448 -18.594 1.00 87.56 282 TRP A CA 1
ATOM 2355 C C . TRP A 1 282 ? 25.572 13.479 -18.690 1.00 87.56 282 TRP A C 1
ATOM 2357 O O . TRP A 1 282 ? 25.533 14.319 -19.590 1.00 87.56 282 TRP A O 1
ATOM 2367 N N . ILE A 1 283 ? 26.593 13.394 -17.825 1.00 83.00 283 ILE A N 1
ATOM 2368 C CA . ILE A 1 283 ? 27.715 14.346 -17.795 1.00 83.00 283 ILE A CA 1
ATOM 2369 C C . ILE A 1 283 ? 28.544 14.275 -19.082 1.00 83.00 283 ILE A C 1
ATOM 2371 O O . ILE A 1 283 ? 28.963 15.312 -19.592 1.00 83.00 283 ILE A O 1
ATOM 2375 N N . SER A 1 284 ? 28.711 13.077 -19.661 1.00 81.44 284 SER A N 1
ATOM 2376 C CA . SER A 1 284 ? 29.439 12.891 -20.924 1.00 81.44 284 SER A CA 1
ATOM 2377 C C . SER A 1 284 ? 28.769 13.583 -22.116 1.00 81.44 284 SER A C 1
ATOM 2379 O O . SER A 1 284 ? 29.443 13.958 -23.073 1.00 81.44 284 SER A O 1
ATOM 2381 N N . ASN A 1 285 ? 27.454 13.804 -22.032 1.00 81.69 285 ASN A N 1
ATOM 2382 C CA . ASN A 1 285 ? 26.661 14.499 -23.042 1.00 81.69 285 ASN A CA 1
ATOM 2383 C C . ASN A 1 285 ? 26.543 16.015 -22.785 1.00 81.69 285 ASN A C 1
ATOM 2385 O O . ASN A 1 285 ? 25.901 16.714 -23.572 1.00 81.69 285 ASN A O 1
ATOM 2389 N N . GLN A 1 286 ? 27.145 16.547 -21.712 1.00 78.88 286 GLN A N 1
ATOM 2390 C CA . GLN A 1 286 ? 27.145 17.984 -21.428 1.00 78.88 286 GLN A CA 1
ATOM 2391 C C . GLN A 1 286 ? 28.307 18.707 -22.125 1.00 78.88 286 GLN A C 1
ATOM 2393 O O . GLN A 1 286 ? 29.448 18.252 -22.157 1.00 78.88 286 GLN A O 1
ATOM 2398 N N . SER A 1 287 ? 28.033 19.899 -22.656 1.00 62.94 287 SER A N 1
ATOM 2399 C CA . SER A 1 287 ? 29.024 20.744 -23.332 1.00 62.94 287 SER A CA 1
ATOM 2400 C C . SER A 1 287 ? 30.072 21.281 -22.347 1.00 62.94 287 SER A C 1
ATOM 2402 O O . SER A 1 287 ? 29.747 22.225 -21.636 1.00 62.94 287 SER A O 1
ATOM 2404 N N . SER A 1 288 ? 31.280 20.694 -22.308 1.00 58.66 288 SER A N 1
ATOM 2405 C CA . SER A 1 288 ? 32.624 21.164 -21.846 1.00 58.66 288 SER A CA 1
ATOM 2406 C C . SER A 1 288 ? 32.799 22.171 -20.678 1.00 58.66 288 SER A C 1
ATOM 2408 O O . SER A 1 288 ? 33.924 22.565 -20.374 1.00 58.66 288 SER A O 1
ATOM 2410 N N . LYS A 1 289 ? 31.735 22.578 -19.983 1.00 56.44 289 LYS A N 1
ATOM 2411 C CA . LYS A 1 289 ? 31.705 23.481 -18.822 1.00 56.44 289 LYS A CA 1
ATOM 2412 C C . LYS A 1 289 ? 31.302 22.772 -17.533 1.00 56.44 289 LYS A C 1
ATOM 2414 O O . LYS A 1 289 ? 31.443 23.367 -16.469 1.00 56.44 289 LYS A O 1
ATOM 2419 N N . VAL A 1 290 ? 30.809 21.536 -17.610 1.00 60.59 290 VAL A N 1
ATOM 2420 C CA . VAL A 1 290 ? 30.690 20.691 -16.422 1.00 60.59 290 VAL A CA 1
ATOM 2421 C C . VAL A 1 290 ? 32.076 20.102 -16.202 1.00 60.59 290 VAL A C 1
ATOM 2423 O O . VAL A 1 290 ? 32.566 19.343 -17.035 1.00 60.59 290 VAL A O 1
ATOM 2426 N N . HIS A 1 291 ? 32.758 20.553 -15.150 1.00 61.09 291 HIS A N 1
ATOM 2427 C CA . HIS A 1 291 ? 34.020 19.953 -14.732 1.00 61.09 291 HIS A CA 1
ATOM 2428 C C . HIS A 1 291 ? 33.829 18.436 -14.588 1.00 61.09 291 HIS A C 1
ATOM 2430 O O . HIS A 1 291 ? 32.769 18.007 -14.139 1.00 61.09 291 HIS A O 1
ATOM 2436 N N . GLU A 1 292 ? 34.829 17.639 -14.984 1.00 69.25 292 GLU A N 1
ATOM 2437 C CA . GLU A 1 292 ? 34.859 16.169 -14.876 1.00 69.25 292 GLU A CA 1
ATOM 2438 C C . GLU A 1 292 ? 34.891 15.714 -13.402 1.00 69.25 292 GLU A C 1
ATOM 2440 O O . GLU A 1 292 ? 35.825 15.057 -12.949 1.00 69.25 292 GLU A O 1
ATOM 2445 N N . CYS A 1 293 ? 33.900 16.117 -12.613 1.00 85.75 293 CYS A N 1
ATOM 2446 C CA . CYS A 1 293 ? 33.709 15.714 -11.235 1.00 85.75 293 CYS A CA 1
ATOM 2447 C C . CYS A 1 293 ? 32.972 14.370 -11.256 1.00 85.75 293 CYS A C 1
ATOM 2449 O O . CYS A 1 293 ? 31.820 14.314 -11.690 1.00 85.75 293 CYS A O 1
ATOM 2451 N N . PRO A 1 294 ? 33.616 13.263 -10.841 1.00 88.81 294 PRO A N 1
ATOM 2452 C CA . PRO A 1 294 ? 32.967 11.962 -10.856 1.00 88.81 294 PRO A CA 1
ATOM 2453 C C . PRO A 1 294 ? 31.809 11.919 -9.864 1.00 88.81 294 PRO A C 1
ATOM 2455 O O . PRO A 1 294 ? 31.830 12.613 -8.847 1.00 88.81 294 PRO A O 1
ATOM 2458 N N . PHE A 1 295 ? 30.857 11.029 -10.123 1.00 93.56 295 PHE A N 1
ATOM 2459 C CA . PHE A 1 295 ? 29.826 10.658 -9.159 1.00 93.56 295 PHE A CA 1
ATOM 2460 C C . PHE A 1 295 ? 30.435 10.297 -7.790 1.00 93.56 295 PHE A C 1
ATOM 2462 O O . PHE A 1 295 ? 31.416 9.547 -7.727 1.00 93.56 295 PHE A O 1
ATOM 2469 N N . GLU A 1 296 ? 29.824 10.789 -6.712 1.00 94.75 296 GLU A N 1
ATOM 2470 C CA . GLU A 1 296 ? 30.143 10.411 -5.332 1.00 94.75 296 GLU A CA 1
ATOM 2471 C C . GLU A 1 296 ? 29.049 9.514 -4.746 1.00 94.75 296 GLU A C 1
ATOM 2473 O O . GLU A 1 296 ? 29.333 8.395 -4.316 1.00 94.75 296 GLU A O 1
ATOM 2478 N N . LYS A 1 297 ? 27.791 9.975 -4.735 1.00 95.12 297 LYS A N 1
ATOM 2479 C CA . LYS A 1 297 ? 26.679 9.241 -4.110 1.00 95.12 297 LYS A CA 1
ATOM 2480 C C . LYS A 1 297 ? 25.305 9.678 -4.613 1.00 95.12 297 LYS A C 1
ATOM 2482 O O . LYS A 1 297 ? 25.116 10.805 -5.056 1.00 95.12 297 LYS A O 1
ATOM 2487 N N . ALA A 1 298 ? 24.330 8.781 -4.475 1.00 95.50 298 ALA A N 1
ATOM 2488 C CA . ALA A 1 298 ? 22.910 9.089 -4.618 1.00 95.50 298 ALA A CA 1
ATOM 2489 C C . ALA A 1 298 ? 22.308 9.389 -3.239 1.00 95.50 298 ALA A C 1
ATOM 2491 O O . ALA A 1 298 ? 22.570 8.650 -2.283 1.00 95.50 298 ALA A O 1
ATOM 2492 N N . HIS A 1 299 ? 21.531 10.468 -3.152 1.00 96.31 299 HIS A N 1
ATOM 2493 C CA . HIS A 1 299 ? 20.838 10.916 -1.943 1.00 96.31 299 HIS A CA 1
ATOM 2494 C C . HIS A 1 299 ? 19.415 10.388 -1.888 1.00 96.31 299 HIS A C 1
ATOM 2496 O O . HIS A 1 299 ? 19.041 9.739 -0.918 1.00 96.31 299 HIS A O 1
ATOM 2502 N N . GLU A 1 300 ? 18.637 10.643 -2.935 1.00 96.88 300 GLU A N 1
ATOM 2503 C CA . GLU A 1 300 ? 17.209 10.344 -2.955 1.00 96.88 300 GLU A CA 1
ATOM 2504 C C . GLU A 1 300 ? 16.776 9.861 -4.339 1.00 96.88 300 GLU A C 1
ATOM 2506 O O . GLU A 1 300 ? 17.328 10.272 -5.364 1.00 96.88 300 GLU A O 1
ATOM 2511 N N . ILE A 1 301 ? 15.750 9.013 -4.364 1.00 97.25 301 ILE A N 1
ATOM 2512 C CA . ILE A 1 301 ? 15.018 8.655 -5.579 1.00 97.25 301 ILE A CA 1
ATOM 2513 C C . ILE A 1 301 ? 13.551 8.974 -5.337 1.00 97.25 301 ILE A C 1
ATOM 2515 O O . ILE A 1 301 ? 12.942 8.443 -4.409 1.00 97.25 301 ILE A O 1
ATOM 2519 N N . HIS A 1 302 ? 12.966 9.800 -6.197 1.00 97.75 302 HIS A N 1
ATOM 2520 C CA . HIS A 1 302 ? 11.537 10.081 -6.189 1.00 97.75 302 HIS A CA 1
ATOM 2521 C C . HIS A 1 302 ? 10.861 9.460 -7.405 1.00 97.75 302 HIS A C 1
ATOM 2523 O O . HIS A 1 302 ? 11.337 9.620 -8.523 1.00 97.75 302 HIS A O 1
ATOM 2529 N N . ALA A 1 303 ? 9.721 8.806 -7.202 1.00 97.38 303 ALA A N 1
ATOM 2530 C CA . ALA A 1 303 ? 8.787 8.519 -8.280 1.00 97.38 303 ALA A CA 1
ATOM 2531 C C . ALA A 1 303 ? 7.942 9.764 -8.554 1.00 97.38 303 ALA A C 1
ATOM 2533 O O . ALA A 1 303 ? 7.342 10.329 -7.638 1.00 97.38 303 ALA A O 1
ATOM 2534 N N . TYR A 1 304 ? 7.902 10.184 -9.811 1.00 96.50 304 TYR A N 1
ATOM 2535 C CA . TYR A 1 304 ? 7.189 11.356 -10.292 1.00 96.50 304 TYR A CA 1
ATOM 2536 C C . TYR A 1 304 ? 6.154 10.954 -11.339 1.00 96.50 304 TYR A C 1
ATOM 2538 O O . TYR A 1 304 ? 6.415 10.122 -12.209 1.00 96.50 304 TYR A O 1
ATOM 2546 N N . LYS A 1 305 ? 4.974 11.567 -11.264 1.00 94.50 305 LYS A N 1
ATOM 2547 C CA . LYS A 1 305 ? 3.917 11.411 -12.260 1.00 94.50 305 LYS A CA 1
ATOM 2548 C C . LYS A 1 305 ? 3.281 12.770 -12.529 1.00 94.50 305 LYS A C 1
ATOM 2550 O O . LYS A 1 305 ? 2.793 13.412 -11.600 1.00 94.50 305 LYS A O 1
ATOM 2555 N N . GLU A 1 306 ? 3.291 13.203 -13.788 1.00 92.62 306 GLU A N 1
ATOM 2556 C CA . GLU A 1 306 ? 2.800 14.532 -14.180 1.00 92.62 306 GLU A CA 1
ATOM 2557 C C . GLU A 1 306 ? 1.267 14.642 -14.096 1.00 92.62 306 GLU A C 1
ATOM 2559 O O . GLU A 1 306 ? 0.753 15.673 -13.668 1.00 92.62 306 GLU A O 1
ATOM 2564 N N . PHE A 1 307 ? 0.556 13.574 -14.475 1.00 91.44 307 PHE A N 1
ATOM 2565 C CA . PHE A 1 307 ? -0.904 13.398 -14.411 1.00 91.44 307 PHE A CA 1
ATOM 2566 C C . PHE A 1 307 ? -1.256 11.898 -14.448 1.00 91.44 307 PHE A C 1
ATOM 2568 O O . PHE A 1 307 ? -0.392 11.058 -14.698 1.00 91.44 307 PHE A O 1
ATOM 2575 N N . SER A 1 308 ? -2.515 11.502 -14.223 1.00 91.75 308 SER A N 1
ATOM 2576 C CA . SER A 1 308 ? -2.848 10.087 -13.934 1.00 91.75 308 SER A CA 1
ATOM 2577 C C . SER A 1 308 ? -2.555 9.090 -15.053 1.00 91.75 308 SER A C 1
ATOM 2579 O O . SER A 1 308 ? -2.310 7.924 -14.761 1.00 91.75 308 SER A O 1
ATOM 2581 N N . THR A 1 309 ? -2.563 9.514 -16.317 1.00 91.31 309 THR A N 1
ATOM 2582 C CA . THR A 1 309 ? -2.229 8.646 -17.461 1.00 91.31 309 THR A CA 1
ATOM 2583 C C . THR A 1 309 ? -0.785 8.799 -17.940 1.00 91.31 309 THR A C 1
ATOM 2585 O O . THR A 1 309 ? -0.407 8.138 -18.902 1.00 91.31 309 THR A O 1
ATOM 2588 N N . ALA A 1 310 ? 0.012 9.674 -17.319 1.00 92.62 310 ALA A N 1
ATOM 2589 C CA . ALA A 1 310 ? 1.431 9.796 -17.636 1.00 92.62 310 ALA A CA 1
ATOM 2590 C C . ALA A 1 310 ? 2.195 8.557 -17.131 1.00 92.62 310 ALA A C 1
ATOM 2592 O O . ALA A 1 310 ? 1.833 8.014 -16.078 1.00 92.62 310 ALA A O 1
ATOM 2593 N N . PRO A 1 311 ? 3.257 8.113 -17.830 1.00 92.31 311 PRO A N 1
ATOM 2594 C CA . PRO A 1 311 ? 4.163 7.110 -17.287 1.00 92.31 311 PRO A CA 1
ATOM 2595 C C . PRO A 1 311 ? 4.844 7.639 -16.018 1.00 92.31 311 PRO A C 1
ATOM 2597 O O . PRO A 1 311 ? 5.015 8.847 -15.841 1.00 92.31 311 PRO A O 1
ATOM 2600 N N . ILE A 1 312 ? 5.243 6.727 -15.131 1.00 94.44 312 ILE A N 1
ATOM 2601 C CA . ILE A 1 312 ? 6.053 7.092 -13.966 1.00 94.44 312 ILE A CA 1
ATOM 2602 C C . ILE A 1 312 ? 7.473 7.398 -14.444 1.00 94.44 312 ILE A C 1
ATOM 2604 O O . ILE A 1 312 ? 8.095 6.596 -15.139 1.00 94.44 312 ILE A O 1
ATOM 2608 N N . GLN A 1 313 ? 7.981 8.555 -14.042 1.00 95.81 313 GLN A N 1
ATOM 2609 C CA . GLN A 1 313 ? 9.374 8.953 -14.197 1.00 95.81 313 GLN A CA 1
ATOM 2610 C C . GLN A 1 313 ? 10.059 8.926 -12.830 1.00 95.81 313 GLN A C 1
ATOM 2612 O O . GLN A 1 313 ? 9.402 8.920 -11.788 1.00 95.81 313 GLN A O 1
ATOM 2617 N N . LEU A 1 314 ? 11.386 8.921 -12.822 1.00 97.44 314 LEU A N 1
ATOM 2618 C CA . LEU A 1 314 ? 12.182 8.957 -11.603 1.00 97.44 314 LEU A CA 1
ATOM 2619 C C . LEU A 1 314 ? 12.996 10.242 -11.549 1.00 97.44 314 LEU A C 1
ATOM 2621 O O . LEU A 1 314 ? 13.533 10.676 -12.562 1.00 97.44 314 LEU A O 1
ATOM 2625 N N . ILE A 1 315 ? 13.102 10.840 -10.370 1.00 97.50 315 ILE A N 1
ATOM 2626 C CA . ILE A 1 315 ? 13.999 11.965 -10.109 1.00 97.50 315 ILE A CA 1
ATOM 2627 C C . ILE A 1 315 ? 15.080 11.467 -9.159 1.00 97.50 315 ILE A C 1
ATOM 2629 O O . ILE A 1 315 ? 14.775 11.055 -8.039 1.00 97.50 315 ILE A O 1
ATOM 2633 N N . LEU A 1 316 ? 16.324 11.463 -9.629 1.00 97.25 316 LEU A N 1
ATOM 2634 C CA . LEU A 1 316 ? 17.489 11.035 -8.860 1.00 97.25 316 LEU A CA 1
ATOM 2635 C C . LEU A 1 316 ? 18.240 12.270 -8.376 1.00 97.25 316 LEU A C 1
ATOM 2637 O O . LEU A 1 316 ? 18.763 13.027 -9.195 1.00 97.25 316 LEU A O 1
ATOM 2641 N N . THR A 1 317 ? 18.347 12.426 -7.062 1.00 97.88 317 THR A N 1
ATOM 2642 C CA . THR A 1 317 ? 19.194 13.448 -6.444 1.00 97.88 317 THR A CA 1
ATOM 2643 C C . THR A 1 317 ? 20.575 12.851 -6.204 1.00 97.88 317 THR A C 1
ATOM 2645 O O . THR A 1 317 ? 20.720 11.910 -5.421 1.00 97.88 317 THR A O 1
ATOM 2648 N N . VAL A 1 318 ? 21.598 13.369 -6.880 1.00 95.88 318 VAL A N 1
ATOM 2649 C CA . VAL A 1 318 ? 22.968 12.831 -6.852 1.00 95.88 318 VAL A CA 1
ATOM 2650 C C . VAL A 1 318 ? 23.988 13.913 -6.523 1.00 95.88 318 VAL A C 1
ATOM 2652 O O . VAL A 1 318 ? 23.786 15.082 -6.834 1.00 95.88 318 VAL A O 1
ATOM 2655 N N . GLU A 1 319 ? 25.090 13.515 -5.897 1.00 95.25 319 GLU A N 1
ATOM 2656 C CA . GLU A 1 319 ? 26.216 14.380 -5.546 1.00 95.25 319 GLU A CA 1
ATOM 2657 C C . GLU A 1 319 ? 27.481 13.918 -6.274 1.00 95.25 319 GLU A C 1
ATOM 2659 O O . GLU A 1 319 ? 27.740 12.714 -6.395 1.00 95.25 319 GLU A O 1
ATOM 2664 N N . ASP A 1 320 ? 28.265 14.878 -6.757 1.00 93.12 320 ASP A N 1
ATOM 2665 C CA . ASP A 1 320 ? 29.590 14.637 -7.325 1.00 93.12 320 ASP A CA 1
ATOM 2666 C C . ASP A 1 320 ? 30.710 14.799 -6.279 1.00 93.12 320 ASP A C 1
ATOM 2668 O O . ASP A 1 320 ? 30.525 15.337 -5.188 1.00 93.12 320 ASP A O 1
ATOM 2672 N N . LYS A 1 321 ? 31.926 14.371 -6.623 1.00 93.38 321 LYS A N 1
ATOM 2673 C CA . LYS A 1 321 ? 33.112 14.506 -5.755 1.00 93.38 321 LYS A CA 1
ATOM 2674 C C . LYS A 1 321 ? 33.569 15.942 -5.510 1.00 93.38 321 LYS A C 1
ATOM 2676 O O . LYS A 1 321 ? 34.454 16.169 -4.687 1.00 93.38 321 LYS A O 1
ATOM 2681 N N . CYS A 1 322 ? 33.007 16.899 -6.235 1.00 91.81 322 CYS A N 1
ATOM 2682 C CA . CYS A 1 322 ? 33.258 18.319 -6.054 1.00 91.81 322 CYS A CA 1
ATOM 2683 C C . CYS A 1 322 ? 32.253 18.957 -5.074 1.00 91.81 322 CYS A C 1
ATOM 2685 O O . CYS A 1 322 ? 32.411 20.128 -4.730 1.00 91.81 322 CYS A O 1
ATOM 2687 N N . GLY A 1 323 ? 31.271 18.188 -4.585 1.00 91.44 323 GLY A N 1
ATOM 2688 C CA . GLY A 1 323 ? 30.237 18.623 -3.649 1.00 91.44 323 GLY A CA 1
ATOM 2689 C C . GLY A 1 323 ? 29.024 19.278 -4.318 1.00 91.44 323 GLY A C 1
ATOM 2690 O O . GLY A 1 323 ? 28.205 19.879 -3.623 1.00 91.44 323 GLY A O 1
ATOM 2691 N N . SER A 1 324 ? 28.901 19.199 -5.646 1.00 92.25 324 SER A N 1
ATOM 2692 C CA . SER A 1 324 ? 27.736 19.707 -6.377 1.00 92.25 324 SER A CA 1
ATOM 2693 C C . SER A 1 324 ? 26.600 18.688 -6.343 1.00 92.25 324 SER A C 1
ATOM 2695 O O . SER A 1 324 ? 26.836 17.489 -6.492 1.00 92.25 324 SER A O 1
ATOM 2697 N N . ILE A 1 325 ? 25.364 19.170 -6.190 1.00 94.88 325 ILE A N 1
ATOM 2698 C CA . ILE A 1 325 ? 24.150 18.343 -6.189 1.00 94.88 325 ILE A CA 1
ATOM 2699 C C . ILE A 1 325 ? 23.375 18.567 -7.489 1.00 94.88 325 ILE A C 1
ATOM 2701 O O . ILE A 1 325 ? 23.196 19.706 -7.926 1.00 94.88 325 ILE A O 1
ATOM 2705 N N . TYR A 1 326 ? 22.892 17.475 -8.074 1.00 93.06 326 TYR A N 1
ATOM 2706 C CA . TYR A 1 326 ? 22.122 17.448 -9.312 1.00 93.06 326 TYR A CA 1
ATOM 2707 C C . TYR A 1 326 ? 20.828 16.660 -9.123 1.00 93.06 326 TYR A C 1
ATOM 2709 O O . TYR A 1 326 ? 20.807 15.663 -8.405 1.00 93.06 326 TYR A O 1
ATOM 2717 N N . GLU A 1 327 ? 19.778 17.069 -9.831 1.00 95.88 327 GLU A N 1
ATOM 2718 C CA . GLU A 1 327 ? 18.541 16.302 -9.977 1.00 95.88 327 GLU A CA 1
ATOM 2719 C C . GLU A 1 327 ? 18.417 15.828 -11.427 1.00 95.88 327 GLU A C 1
ATOM 2721 O O . GLU A 1 327 ? 18.390 16.635 -12.360 1.00 95.88 327 GLU A O 1
ATOM 2726 N N . LEU A 1 328 ? 18.367 14.511 -11.623 1.00 94.25 328 LEU A N 1
ATOM 2727 C CA . LEU A 1 328 ? 18.243 13.889 -12.939 1.00 94.25 328 LEU A CA 1
ATOM 2728 C C . LEU A 1 328 ? 16.835 13.326 -13.112 1.00 94.25 328 LEU A C 1
ATOM 2730 O O . LEU A 1 328 ? 16.425 12.457 -12.345 1.00 94.25 328 LEU A O 1
ATOM 2734 N N . LEU A 1 329 ? 16.118 13.778 -14.143 1.00 94.69 329 LEU A N 1
ATOM 2735 C CA . LEU A 1 329 ? 14.856 13.169 -14.560 1.00 94.69 329 LEU A CA 1
ATOM 2736 C C . LEU A 1 329 ? 15.141 11.969 -15.470 1.00 94.69 329 LEU A C 1
ATOM 2738 O O . LEU A 1 329 ? 15.796 12.104 -16.504 1.00 94.69 329 LEU A O 1
ATOM 2742 N N . VAL A 1 330 ? 14.632 10.804 -15.088 1.00 93.44 330 VAL A N 1
ATOM 2743 C CA . VAL A 1 330 ? 14.891 9.516 -15.728 1.00 93.44 330 VAL A CA 1
ATOM 2744 C C . VAL A 1 330 ? 13.571 8.884 -16.149 1.00 93.44 330 VAL A C 1
ATOM 2746 O O . VAL A 1 330 ? 12.643 8.745 -15.354 1.00 93.44 330 VAL A O 1
ATOM 2749 N N . GLU A 1 331 ? 13.500 8.464 -17.407 1.00 91.38 331 GLU A N 1
ATOM 2750 C CA . GLU A 1 331 ? 12.376 7.717 -17.967 1.00 91.38 331 GLU A CA 1
ATOM 2751 C C . GLU A 1 331 ? 12.847 6.306 -18.327 1.00 91.38 331 GLU A C 1
ATOM 2753 O O . GLU A 1 331 ? 13.809 6.135 -19.080 1.00 91.38 331 GLU A O 1
ATOM 2758 N N . ILE A 1 332 ? 12.173 5.288 -17.792 1.00 88.69 332 ILE A N 1
ATOM 2759 C CA . ILE A 1 332 ? 12.482 3.889 -18.094 1.00 88.69 332 ILE A CA 1
ATOM 2760 C C . ILE A 1 332 ? 11.696 3.478 -19.334 1.00 88.69 332 ILE A C 1
ATOM 2762 O O . ILE A 1 332 ? 10.466 3.479 -19.332 1.00 88.69 332 ILE A O 1
ATOM 2766 N N . LYS A 1 333 ? 12.414 3.086 -20.387 1.00 86.81 333 LYS A N 1
ATOM 2767 C CA . LYS A 1 333 ? 11.820 2.593 -21.632 1.00 86.81 333 LYS A CA 1
ATOM 2768 C C . LYS A 1 333 ? 11.907 1.078 -21.699 1.00 86.81 333 LYS A C 1
ATOM 2770 O O . LYS A 1 333 ? 12.976 0.508 -21.494 1.00 86.81 333 LYS A O 1
ATOM 2775 N N . GLN A 1 334 ? 10.789 0.443 -22.027 1.00 85.50 334 GLN A N 1
ATOM 2776 C CA . GLN A 1 334 ? 10.715 -0.994 -22.272 1.00 85.50 334 GLN A CA 1
ATOM 2777 C C . GLN A 1 334 ? 10.611 -1.247 -23.773 1.00 85.50 334 GLN A C 1
ATOM 2779 O O . GLN A 1 334 ? 9.891 -0.539 -24.477 1.00 85.50 334 GLN A O 1
ATOM 2784 N N . ASN A 1 335 ? 11.345 -2.242 -24.268 1.00 87.25 335 ASN A N 1
ATOM 2785 C CA . ASN A 1 335 ? 11.287 -2.627 -25.670 1.00 87.25 335 ASN A CA 1
ATOM 2786 C C . ASN A 1 335 ? 10.279 -3.768 -25.838 1.00 87.25 335 ASN A C 1
ATOM 2788 O O . ASN A 1 335 ? 10.572 -4.908 -25.486 1.00 87.25 335 ASN A O 1
ATOM 2792 N N . VAL A 1 336 ? 9.091 -3.443 -26.344 1.00 88.62 336 VAL A N 1
ATOM 2793 C CA . VAL A 1 336 ? 7.979 -4.383 -26.518 1.00 88.62 336 VAL A CA 1
ATOM 2794 C C . VAL A 1 336 ? 7.604 -4.430 -27.991 1.00 88.62 336 VAL A C 1
ATOM 2796 O O . VAL A 1 336 ? 7.446 -3.397 -28.637 1.00 88.62 336 VAL A O 1
ATOM 2799 N N . THR A 1 337 ? 7.469 -5.637 -28.534 1.00 90.06 337 THR A N 1
ATOM 2800 C CA . THR A 1 337 ? 6.994 -5.874 -29.901 1.00 90.06 337 THR A CA 1
ATOM 2801 C C . THR A 1 337 ? 5.813 -6.831 -29.833 1.00 90.06 337 THR A C 1
ATOM 2803 O O . THR A 1 337 ? 5.955 -7.939 -29.324 1.00 90.06 337 THR A O 1
ATOM 2806 N N . ILE A 1 338 ? 4.653 -6.388 -30.318 1.00 89.06 338 ILE A N 1
ATOM 2807 C CA . ILE A 1 338 ? 3.433 -7.195 -30.425 1.00 89.06 338 ILE A CA 1
ATOM 2808 C C . ILE A 1 338 ? 3.186 -7.439 -31.914 1.00 89.06 338 ILE A C 1
ATOM 2810 O O . ILE A 1 338 ? 3.221 -6.495 -32.705 1.00 89.06 338 ILE A O 1
ATOM 2814 N N . PHE A 1 339 ? 2.994 -8.700 -32.293 1.00 88.75 339 PHE A N 1
ATOM 2815 C CA . PHE A 1 339 ? 2.714 -9.095 -33.674 1.00 88.75 339 PHE A CA 1
ATOM 2816 C C . PHE A 1 339 ? 1.243 -8.827 -34.031 1.00 88.75 339 PHE A C 1
ATOM 2818 O O . PHE A 1 339 ? 0.381 -8.843 -33.154 1.00 88.75 339 PHE A O 1
ATOM 2825 N N . GLU A 1 340 ? 0.953 -8.561 -35.308 1.00 82.50 340 GLU A N 1
ATOM 2826 C CA . GLU A 1 340 ? -0.395 -8.179 -35.773 1.00 82.50 340 GLU A CA 1
ATOM 2827 C C . GLU A 1 340 ? -1.456 -9.267 -35.529 1.00 82.50 340 GLU A C 1
ATOM 2829 O O . GLU A 1 340 ? -2.630 -8.955 -35.355 1.00 82.50 340 GLU A O 1
ATOM 2834 N N . ASP A 1 341 ? -1.042 -10.530 -35.481 1.00 81.94 341 ASP A N 1
ATOM 2835 C CA . ASP A 1 341 ? -1.864 -11.725 -35.292 1.00 81.94 341 ASP A CA 1
ATOM 2836 C C . ASP A 1 341 ? -1.793 -12.287 -33.861 1.00 81.94 341 ASP A C 1
ATOM 2838 O O . ASP A 1 341 ? -2.062 -13.467 -33.641 1.00 81.94 341 ASP A O 1
ATOM 2842 N N . ALA A 1 342 ? -1.428 -11.460 -32.873 1.00 87.62 342 ALA A N 1
ATOM 2843 C CA . ALA A 1 342 ? -1.340 -11.859 -31.468 1.00 87.62 342 ALA A CA 1
ATOM 2844 C C . ALA A 1 342 ? -2.733 -12.068 -30.833 1.00 87.62 342 ALA A C 1
ATOM 2846 O O . ALA A 1 342 ? -3.171 -11.307 -29.968 1.00 87.62 342 ALA A O 1
ATOM 2847 N N . GLU A 1 343 ? -3.429 -13.113 -31.271 1.00 88.81 343 GLU A N 1
ATOM 2848 C CA . GLU A 1 343 ? -4.774 -13.489 -30.850 1.00 88.81 343 GLU A CA 1
ATOM 2849 C C . GLU A 1 343 ? -4.843 -14.975 -30.478 1.00 88.81 343 GLU A C 1
ATOM 2851 O O . GLU A 1 343 ? -4.287 -15.837 -31.160 1.00 88.81 343 GLU A O 1
ATOM 2856 N N . VAL A 1 344 ? -5.550 -15.292 -29.392 1.00 87.62 344 VAL A N 1
ATOM 2857 C CA . VAL A 1 344 ? -5.817 -16.671 -28.966 1.00 87.62 344 VAL A CA 1
ATOM 2858 C C . VAL A 1 344 ? -7.264 -16.771 -28.499 1.00 87.62 344 VAL A C 1
ATOM 2860 O O . VAL A 1 344 ? -7.619 -16.155 -27.502 1.00 87.62 344 VAL A O 1
ATOM 2863 N N . ASN A 1 345 ? -8.088 -17.586 -29.166 1.00 84.62 345 ASN A N 1
ATOM 2864 C CA . ASN A 1 345 ? -9.506 -17.786 -28.823 1.00 84.62 345 ASN A CA 1
ATOM 2865 C C . ASN A 1 345 ? -10.284 -16.458 -28.673 1.00 84.62 345 ASN A C 1
ATOM 2867 O O . ASN A 1 345 ? -10.887 -16.231 -27.628 1.00 84.62 345 ASN A O 1
ATOM 2871 N N . ASP A 1 346 ? -10.211 -15.567 -29.668 1.00 86.31 346 ASP A N 1
ATOM 2872 C CA . ASP A 1 346 ? -10.845 -14.233 -29.671 1.00 86.31 346 ASP A CA 1
ATOM 2873 C C . ASP A 1 346 ? -10.307 -13.242 -28.607 1.00 86.31 346 ASP A C 1
ATOM 2875 O O . ASP A 1 346 ? -10.827 -12.131 -28.452 1.00 86.31 346 ASP A O 1
ATOM 2879 N N . TYR A 1 347 ? -9.249 -13.607 -27.868 1.00 89.31 347 TYR A N 1
ATOM 2880 C CA . TYR A 1 347 ? -8.501 -12.685 -27.012 1.00 89.31 347 TYR A CA 1
ATOM 2881 C C . TYR A 1 347 ? -7.327 -12.091 -27.787 1.00 89.31 347 TYR A C 1
ATOM 2883 O O . TYR A 1 347 ? -6.370 -12.795 -28.104 1.00 89.31 347 TYR A O 1
ATOM 2891 N N . HIS A 1 348 ? -7.362 -10.783 -28.024 1.00 92.25 348 HIS A N 1
ATOM 2892 C CA . HIS A 1 348 ? -6.290 -10.026 -28.666 1.00 92.25 348 HIS A CA 1
ATOM 2893 C C . HIS A 1 348 ? -5.333 -9.438 -27.627 1.00 92.25 348 HIS A C 1
ATOM 2895 O O . HIS A 1 348 ? -5.767 -8.806 -26.663 1.00 92.25 348 HIS A O 1
ATOM 2901 N N . LEU A 1 349 ? -4.030 -9.611 -27.818 1.00 93.56 349 LEU A N 1
ATOM 2902 C CA . LEU A 1 349 ? -3.005 -9.041 -26.948 1.00 93.56 349 LEU A CA 1
ATOM 2903 C C . LEU A 1 349 ? -2.879 -7.529 -27.191 1.00 93.56 349 LEU A C 1
ATOM 2905 O O . LEU A 1 349 ? -2.593 -7.106 -28.309 1.00 93.56 349 LEU A O 1
ATOM 2909 N N . ILE A 1 350 ? -3.056 -6.709 -26.149 1.00 91.75 350 ILE A N 1
ATOM 2910 C CA . ILE A 1 350 ? -3.042 -5.237 -26.279 1.00 91.75 350 ILE A CA 1
ATOM 2911 C C . ILE A 1 350 ? -1.831 -4.561 -25.640 1.00 91.75 350 ILE A C 1
ATOM 2913 O O . ILE A 1 350 ? -1.410 -3.497 -26.092 1.00 91.75 350 ILE A O 1
ATOM 2917 N N . SER A 1 351 ? -1.260 -5.147 -24.591 1.00 92.38 351 SER A N 1
ATOM 2918 C CA . SER A 1 351 ? -0.071 -4.603 -23.938 1.00 92.38 351 SER A CA 1
ATOM 2919 C C . SER A 1 351 ? 0.707 -5.690 -23.224 1.00 92.38 351 SER A C 1
ATOM 2921 O O . SER A 1 351 ? 0.131 -6.680 -22.780 1.00 92.38 351 SER A O 1
ATOM 2923 N N . VAL A 1 352 ? 2.017 -5.485 -23.106 1.00 93.56 352 VAL A N 1
ATOM 2924 C CA . VAL A 1 352 ? 2.934 -6.317 -22.327 1.00 93.56 352 VAL A CA 1
ATOM 2925 C C . VAL A 1 352 ? 3.846 -5.373 -21.561 1.00 93.56 352 VAL A C 1
ATOM 2927 O O . VAL A 1 352 ? 4.386 -4.432 -22.138 1.00 93.56 352 VAL A O 1
ATOM 2930 N N . GLU A 1 353 ? 4.021 -5.626 -20.274 1.00 92.62 353 GLU A N 1
ATOM 2931 C CA . GLU A 1 353 ? 4.863 -4.837 -19.388 1.00 92.62 353 GLU A CA 1
ATOM 2932 C C . GLU A 1 353 ? 5.701 -5.762 -18.510 1.00 92.62 353 GLU A C 1
ATOM 2934 O O . GLU A 1 353 ? 5.230 -6.775 -17.991 1.00 92.62 353 GLU A O 1
ATOM 2939 N N . PHE A 1 354 ? 6.957 -5.387 -18.317 1.00 91.75 354 PHE A N 1
ATOM 2940 C CA . PHE A 1 354 ? 7.883 -6.031 -17.404 1.00 91.75 354 PHE A CA 1
ATOM 2941 C C . PHE A 1 354 ? 8.074 -5.177 -16.151 1.00 91.75 354 PHE A C 1
ATOM 2943 O O . PHE A 1 354 ? 8.144 -3.949 -16.218 1.00 91.75 354 PHE A O 1
ATOM 2950 N N . GLY A 1 355 ? 8.255 -5.824 -15.006 1.00 92.56 355 GLY A N 1
ATOM 2951 C CA . GLY A 1 355 ? 8.647 -5.128 -13.796 1.00 92.56 355 GLY A CA 1
ATOM 2952 C C . GLY A 1 355 ? 8.913 -6.042 -12.612 1.00 92.56 355 GLY A C 1
ATOM 2953 O O . GLY A 1 355 ? 9.022 -7.266 -12.720 1.00 92.56 355 GLY A O 1
ATOM 2954 N N . VAL A 1 356 ? 9.046 -5.408 -11.450 1.00 91.94 356 VAL A N 1
ATOM 2955 C CA . VAL A 1 356 ? 9.400 -6.053 -10.184 1.00 91.94 356 VAL A CA 1
ATOM 2956 C C . VAL A 1 356 ? 8.378 -5.650 -9.126 1.00 91.94 356 VAL A C 1
ATOM 2958 O O . VAL A 1 356 ? 7.796 -4.566 -9.175 1.00 91.94 356 VAL A O 1
ATOM 2961 N N . ASN A 1 357 ? 8.140 -6.537 -8.159 1.00 90.88 357 ASN A N 1
ATOM 2962 C CA . ASN A 1 357 ? 7.198 -6.293 -7.067 1.00 90.88 357 ASN A CA 1
ATOM 2963 C C . ASN A 1 357 ? 5.772 -5.969 -7.576 1.00 90.88 357 ASN A C 1
ATOM 2965 O O . ASN A 1 357 ? 5.175 -4.962 -7.197 1.00 90.88 357 ASN A O 1
ATOM 2969 N N . LEU A 1 358 ? 5.221 -6.832 -8.443 1.00 92.44 358 LEU A N 1
ATOM 2970 C CA . LEU A 1 358 ? 3.870 -6.694 -9.012 1.00 92.44 358 LEU A CA 1
ATOM 2971 C C . LEU A 1 358 ? 2.805 -6.763 -7.923 1.00 92.44 358 LEU A C 1
ATOM 2973 O O . LEU A 1 358 ? 2.620 -7.843 -7.383 1.00 92.44 358 LEU A O 1
ATOM 2977 N N . ASP A 1 359 ? 2.077 -5.696 -7.624 1.00 92.31 359 ASP A N 1
ATOM 2978 C CA . ASP A 1 359 ? 0.870 -5.707 -6.792 1.00 92.31 359 ASP A CA 1
ATOM 2979 C C . ASP A 1 359 ? -0.290 -6.354 -7.560 1.00 92.31 359 ASP A C 1
ATOM 2981 O O . ASP A 1 359 ? -0.853 -5.746 -8.458 1.00 92.31 359 ASP A O 1
ATOM 2985 N N . LEU A 1 360 ? -0.680 -7.578 -7.193 1.00 90.50 360 LEU A N 1
ATOM 2986 C CA . LEU A 1 360 ? -1.757 -8.319 -7.867 1.00 90.50 360 LEU A CA 1
ATOM 2987 C C . LEU A 1 360 ? -3.142 -7.691 -7.692 1.00 90.50 360 LEU A C 1
ATOM 2989 O O . LEU A 1 360 ? -4.071 -8.033 -8.416 1.00 90.50 360 LEU A O 1
ATOM 2993 N N . LYS A 1 361 ? -3.328 -6.845 -6.681 1.00 91.31 361 LYS A N 1
ATOM 2994 C CA . LYS A 1 361 ? -4.629 -6.245 -6.392 1.00 91.31 361 LYS A CA 1
ATOM 2995 C C . LYS A 1 361 ? -4.896 -5.071 -7.331 1.00 91.31 361 LYS A C 1
ATOM 2997 O O . LYS A 1 361 ? -6.005 -4.939 -7.829 1.00 91.31 361 LYS A O 1
ATOM 3002 N N . GLU A 1 362 ? -3.888 -4.233 -7.549 1.00 92.56 362 GLU A N 1
ATOM 3003 C CA . GLU A 1 362 ? -3.977 -3.099 -8.480 1.00 92.56 362 GLU A CA 1
ATOM 3004 C C . GLU A 1 362 ? -3.435 -3.440 -9.881 1.00 92.56 362 GLU A C 1
ATOM 3006 O O . GLU A 1 362 ? -3.653 -2.666 -10.802 1.00 92.56 362 GLU A O 1
ATOM 3011 N N . GLU A 1 363 ? -2.762 -4.588 -10.035 1.00 93.12 363 GLU A N 1
ATOM 3012 C CA . GLU A 1 363 ? -2.105 -5.065 -11.265 1.00 93.12 363 GLU A CA 1
ATOM 3013 C C . GLU A 1 363 ? -1.035 -4.102 -11.800 1.00 93.12 363 GLU A C 1
ATOM 3015 O O . GLU A 1 363 ? -0.904 -3.879 -12.996 1.00 93.12 363 GLU A O 1
ATOM 3020 N N . ILE A 1 364 ? -0.229 -3.550 -10.887 1.00 92.94 364 ILE A N 1
ATOM 3021 C CA . ILE A 1 364 ? 0.863 -2.615 -11.201 1.00 92.94 364 ILE A CA 1
ATOM 3022 C C . ILE A 1 364 ? 2.163 -3.012 -10.508 1.00 92.94 364 ILE A C 1
ATOM 3024 O O . ILE A 1 364 ? 2.155 -3.612 -9.432 1.00 92.94 364 ILE A O 1
ATOM 3028 N N . PHE A 1 365 ? 3.300 -2.608 -11.061 1.00 94.44 365 PHE A N 1
ATOM 3029 C CA . PHE A 1 365 ? 4.595 -2.775 -10.403 1.00 94.44 365 PHE A CA 1
ATOM 3030 C C . PHE A 1 365 ? 4.815 -1.702 -9.331 1.00 94.44 365 PHE A C 1
ATOM 3032 O O . PHE A 1 365 ? 4.636 -0.510 -9.578 1.00 94.44 365 PHE A O 1
ATOM 3039 N N . ARG A 1 366 ? 5.187 -2.126 -8.116 1.00 92.88 366 ARG A N 1
ATOM 3040 C CA . ARG A 1 366 ? 5.470 -1.224 -6.982 1.00 92.88 366 ARG A CA 1
ATOM 3041 C C . ARG A 1 366 ? 6.949 -0.895 -6.828 1.00 92.88 366 ARG A C 1
ATOM 3043 O O . ARG A 1 366 ? 7.290 -0.039 -6.019 1.00 92.88 366 ARG A O 1
ATOM 3050 N N . ASP A 1 367 ? 7.813 -1.571 -7.582 1.00 93.38 367 ASP A N 1
ATOM 3051 C CA . ASP A 1 367 ? 9.189 -1.135 -7.775 1.00 93.38 367 ASP A CA 1
ATOM 3052 C C . ASP A 1 367 ? 9.272 -0.305 -9.055 1.00 93.38 367 ASP A C 1
ATOM 3054 O O . ASP A 1 367 ? 9.231 -0.839 -10.164 1.00 93.38 367 ASP A O 1
ATOM 3058 N N . TYR A 1 368 ? 9.381 1.009 -8.886 1.00 92.88 368 TYR A N 1
ATOM 3059 C CA . TYR A 1 368 ? 9.394 1.951 -10.003 1.00 92.88 368 TYR A CA 1
ATOM 3060 C C . TYR A 1 368 ? 10.745 2.014 -10.719 1.00 92.88 368 TYR A C 1
ATOM 3062 O O . TYR A 1 368 ? 10.823 2.585 -11.799 1.00 92.88 368 TYR A O 1
ATOM 3070 N N . THR A 1 369 ? 11.804 1.438 -10.141 1.00 91.44 369 THR A N 1
ATOM 3071 C CA . THR A 1 369 ? 13.147 1.423 -10.744 1.00 91.44 369 THR A CA 1
ATOM 3072 C C . THR A 1 369 ? 13.318 0.297 -11.754 1.00 91.44 369 THR A C 1
ATOM 3074 O O . THR A 1 369 ? 14.199 0.368 -12.607 1.00 91.44 369 THR A O 1
ATOM 3077 N N . GLY A 1 370 ? 12.513 -0.767 -11.644 1.00 88.44 370 GLY A N 1
ATOM 3078 C CA . GLY A 1 370 ? 12.668 -1.979 -12.453 1.00 88.44 370 GLY A CA 1
ATOM 3079 C C . GLY A 1 370 ? 13.996 -2.711 -12.220 1.00 88.44 370 GLY A C 1
ATOM 3080 O O . GLY A 1 370 ? 14.309 -3.658 -12.940 1.00 88.44 370 GLY A O 1
ATOM 3081 N N . LEU A 1 371 ? 14.783 -2.292 -11.223 1.00 87.56 371 LEU A N 1
ATOM 3082 C CA . LEU A 1 371 ? 16.096 -2.850 -10.943 1.00 87.56 371 LEU A CA 1
ATOM 3083 C C . LEU A 1 371 ? 15.941 -4.190 -10.231 1.00 87.56 371 LEU A C 1
ATOM 3085 O O . LEU A 1 371 ? 15.387 -4.283 -9.132 1.00 87.56 371 LEU A O 1
ATOM 3089 N N . LEU A 1 372 ? 16.449 -5.237 -10.866 1.00 84.12 372 LEU A N 1
ATOM 3090 C CA . LEU A 1 372 ? 16.365 -6.607 -10.387 1.00 84.12 372 LEU A CA 1
ATOM 3091 C C . LEU A 1 372 ? 17.697 -7.008 -9.745 1.00 84.12 372 LEU A C 1
ATOM 3093 O O . LEU A 1 372 ? 18.758 -6.810 -10.335 1.00 84.12 372 LEU A O 1
ATOM 3097 N N . ASP A 1 373 ? 17.649 -7.562 -8.535 1.00 78.19 373 ASP A N 1
ATOM 3098 C CA . ASP A 1 373 ? 18.821 -8.196 -7.928 1.00 78.19 373 ASP A CA 1
ATOM 3099 C C . ASP A 1 373 ? 18.965 -9.657 -8.394 1.00 78.19 373 ASP A C 1
ATOM 3101 O O . ASP A 1 373 ? 18.047 -10.236 -8.977 1.00 78.19 373 ASP A O 1
ATOM 3105 N N . THR A 1 374 ? 20.119 -10.281 -8.138 1.00 72.38 374 THR A N 1
ATOM 3106 C CA . THR A 1 374 ? 20.429 -11.640 -8.631 1.00 72.38 374 THR A CA 1
ATOM 3107 C C . THR A 1 374 ? 19.553 -12.755 -8.046 1.00 72.38 374 THR A C 1
ATOM 3109 O O . THR A 1 374 ? 19.644 -13.895 -8.487 1.00 72.38 374 THR A O 1
ATOM 3112 N N . SER A 1 375 ? 18.745 -12.449 -7.036 1.00 78.12 375 SER A N 1
ATOM 3113 C CA . SER A 1 375 ? 17.777 -13.345 -6.389 1.00 78.12 375 SER A CA 1
ATOM 3114 C C . SER A 1 375 ? 16.338 -12.840 -6.535 1.00 78.12 375 SER A C 1
ATOM 3116 O O . SER A 1 375 ? 15.418 -13.379 -5.924 1.00 78.12 375 SER A O 1
ATOM 3118 N N . GLY A 1 376 ? 16.142 -11.777 -7.315 1.00 84.00 376 GLY A N 1
ATOM 3119 C CA . GLY A 1 376 ? 14.876 -11.090 -7.434 1.00 84.00 376 GLY A CA 1
ATOM 3120 C C . GLY A 1 376 ? 13.905 -11.860 -8.315 1.00 84.00 376 GLY A C 1
ATOM 3121 O O . GLY A 1 376 ? 14.281 -12.707 -9.127 1.00 84.00 376 GLY A O 1
ATOM 3122 N N . THR A 1 377 ? 12.627 -11.521 -8.182 1.00 90.19 377 THR A N 1
ATOM 3123 C CA . THR A 1 377 ? 11.578 -12.039 -9.059 1.00 90.19 377 THR A CA 1
ATOM 3124 C C . THR A 1 377 ? 11.218 -11.003 -10.113 1.00 90.19 377 THR A C 1
ATOM 3126 O O . THR A 1 377 ? 10.629 -9.964 -9.808 1.00 90.19 377 THR A O 1
ATOM 3129 N N . ALA A 1 378 ? 11.566 -11.309 -11.358 1.00 91.19 378 ALA A N 1
ATOM 3130 C CA . ALA A 1 378 ? 11.052 -10.638 -12.539 1.00 91.19 378 ALA A CA 1
ATOM 3131 C C . ALA A 1 378 ? 9.591 -11.033 -12.748 1.00 91.19 378 ALA A C 1
ATOM 3133 O O . ALA A 1 378 ? 9.210 -12.175 -12.499 1.00 91.19 378 ALA A O 1
ATOM 3134 N N . THR A 1 379 ? 8.750 -10.114 -13.201 1.00 93.62 379 THR A N 1
ATOM 3135 C CA . THR A 1 379 ? 7.363 -10.422 -13.552 1.00 93.62 379 THR A CA 1
ATOM 3136 C C . THR A 1 379 ? 6.978 -9.700 -14.828 1.00 93.62 379 THR A C 1
ATOM 3138 O O . THR A 1 379 ? 7.309 -8.532 -15.008 1.00 93.62 379 THR A O 1
ATOM 3141 N N . ILE A 1 380 ? 6.281 -10.410 -15.705 1.00 94.50 380 ILE A N 1
ATOM 3142 C CA . ILE A 1 380 ? 5.643 -9.851 -16.889 1.00 94.50 380 ILE A CA 1
ATOM 3143 C C . ILE A 1 380 ? 4.142 -9.869 -16.626 1.00 94.50 380 ILE A C 1
ATOM 3145 O O . ILE A 1 380 ? 3.614 -10.872 -16.140 1.00 94.50 380 ILE A O 1
ATOM 3149 N N . ILE A 1 381 ? 3.475 -8.766 -16.935 1.00 95.06 381 ILE A N 1
ATOM 3150 C CA . ILE A 1 381 ? 2.022 -8.665 -16.992 1.00 95.06 381 ILE A CA 1
ATOM 3151 C C . ILE A 1 381 ? 1.627 -8.245 -18.403 1.00 95.06 381 ILE A C 1
ATOM 3153 O O . ILE A 1 381 ? 2.300 -7.430 -19.029 1.00 95.06 381 ILE A O 1
ATOM 3157 N N . TRP A 1 382 ? 0.558 -8.815 -18.928 1.00 94.81 382 TRP A N 1
ATOM 3158 C CA . TRP A 1 382 ? 0.008 -8.434 -20.217 1.00 94.81 382 TRP A CA 1
ATOM 3159 C C . TRP A 1 382 ? -1.504 -8.394 -20.151 1.00 94.81 382 TRP A C 1
ATOM 3161 O O . TRP A 1 382 ? -2.113 -9.049 -19.306 1.00 94.81 382 TRP A O 1
ATOM 3171 N N . HIS A 1 383 ? -2.101 -7.607 -21.034 1.00 94.44 383 HIS A N 1
ATOM 3172 C CA . HIS A 1 383 ? -3.540 -7.406 -21.059 1.00 94.44 383 HIS A CA 1
ATOM 3173 C C . HIS A 1 383 ? -4.123 -7.915 -22.364 1.00 94.44 383 HIS A C 1
ATOM 3175 O O . HIS A 1 383 ? -3.526 -7.776 -23.436 1.00 94.44 383 HIS A O 1
ATOM 3181 N N . TRP A 1 384 ? -5.315 -8.481 -22.243 1.00 93.56 384 TRP A N 1
ATOM 3182 C CA . TRP A 1 384 ? -6.108 -8.963 -23.355 1.00 93.56 384 TRP A CA 1
ATOM 3183 C C . TRP A 1 384 ? -7.292 -8.040 -23.610 1.00 93.56 384 TRP A C 1
ATOM 3185 O O . TRP A 1 384 ? -7.847 -7.426 -22.701 1.00 93.56 384 TRP A O 1
ATOM 3195 N N . TYR A 1 385 ? -7.718 -7.998 -24.860 1.00 90.62 385 TYR A N 1
ATOM 3196 C CA . TYR A 1 385 ? -9.000 -7.464 -25.274 1.00 90.62 385 TYR A CA 1
ATOM 3197 C C . TYR A 1 385 ? -9.842 -8.597 -25.854 1.00 90.62 385 TYR A C 1
ATOM 3199 O O . TYR A 1 385 ? -9.347 -9.368 -26.668 1.00 90.62 385 TYR A O 1
ATOM 3207 N N . HIS A 1 386 ? -11.107 -8.694 -25.452 1.00 86.00 386 HIS A N 1
ATOM 3208 C CA . HIS A 1 386 ? -12.032 -9.715 -25.939 1.00 86.00 386 HIS A CA 1
ATOM 3209 C C . HIS A 1 386 ? -13.341 -9.056 -26.385 1.00 86.00 386 HIS A C 1
ATOM 3211 O O . HIS A 1 386 ? -13.975 -8.333 -25.613 1.00 86.00 386 HIS A O 1
ATOM 3217 N N . ASN A 1 387 ? -13.758 -9.298 -27.629 1.00 70.81 387 ASN A N 1
ATOM 3218 C CA . ASN A 1 387 ? -15.002 -8.750 -28.171 1.00 70.81 387 ASN A CA 1
ATOM 3219 C C . ASN A 1 387 ? -16.211 -9.480 -27.558 1.00 70.81 387 ASN A C 1
ATOM 3221 O O . ASN A 1 387 ? -16.487 -10.625 -27.899 1.00 70.81 387 ASN A O 1
ATOM 3225 N N . GLU A 1 388 ? -16.991 -8.817 -26.698 1.00 63.22 388 GLU A N 1
ATOM 3226 C CA . GLU A 1 388 ? -18.172 -9.384 -26.004 1.00 63.22 388 GLU A CA 1
ATOM 3227 C C . GLU A 1 388 ? -19.376 -9.745 -26.921 1.00 63.22 388 GLU A C 1
ATOM 3229 O O . GLU A 1 388 ? -20.519 -9.798 -26.471 1.00 63.22 388 GLU A O 1
ATOM 3234 N N . THR A 1 389 ? -19.171 -10.004 -28.216 1.00 48.62 389 THR A N 1
ATOM 3235 C CA . THR A 1 389 ? -20.272 -10.252 -29.174 1.00 48.62 389 THR A CA 1
ATOM 3236 C C . THR A 1 389 ? -20.624 -11.725 -29.400 1.00 48.62 389 THR A C 1
ATOM 3238 O O . THR A 1 389 ? -21.645 -12.003 -30.031 1.00 48.62 389 THR A O 1
ATOM 3241 N N . THR A 1 390 ? -19.877 -12.675 -28.832 1.00 44.94 390 THR A N 1
ATOM 3242 C CA . THR A 1 390 ? -20.185 -14.116 -28.888 1.00 44.94 390 THR A CA 1
ATOM 3243 C C . THR A 1 390 ? -20.776 -14.608 -27.556 1.00 44.94 390 THR A C 1
ATOM 3245 O O . THR A 1 390 ? -20.062 -14.752 -26.563 1.00 44.94 390 THR A O 1
ATOM 3248 N N . PRO A 1 391 ? -22.093 -14.893 -27.482 1.00 42.00 391 PRO A N 1
ATOM 3249 C CA . PRO A 1 391 ? -22.753 -15.347 -26.258 1.00 42.00 391 PRO A CA 1
ATOM 3250 C C . PRO A 1 391 ? -22.539 -16.851 -26.002 1.00 42.00 391 PRO A C 1
ATOM 3252 O O . PRO A 1 391 ? -23.512 -17.596 -25.879 1.00 42.00 391 PRO A O 1
ATOM 3255 N N . SER A 1 392 ? -21.288 -17.320 -25.920 1.00 40.19 392 SER A N 1
ATOM 3256 C CA . SER A 1 392 ? -21.000 -18.749 -25.698 1.00 40.19 392 SER A CA 1
ATOM 3257 C C . SER A 1 392 ? -20.226 -19.115 -24.435 1.00 40.19 392 SER A C 1
ATOM 3259 O O . SER A 1 392 ? -20.221 -20.297 -24.120 1.00 40.19 392 SER A O 1
ATOM 3261 N N . ASP A 1 393 ? -19.715 -18.176 -23.629 1.00 45.03 393 ASP A N 1
ATOM 3262 C CA . ASP A 1 393 ? -19.031 -18.540 -22.374 1.00 45.03 393 ASP A CA 1
ATOM 3263 C C . ASP A 1 393 ? -19.414 -17.681 -21.160 1.00 45.03 393 ASP A C 1
ATOM 3265 O O . ASP A 1 393 ? -18.585 -17.273 -20.353 1.00 45.03 393 ASP A O 1
ATOM 3269 N N . GLN A 1 394 ? -20.719 -17.555 -20.892 1.00 45.78 394 GLN A N 1
ATOM 3270 C CA . GLN A 1 394 ? -21.218 -17.169 -19.553 1.00 45.78 394 GLN A CA 1
ATOM 3271 C C . GLN A 1 394 ? -20.835 -18.178 -18.433 1.00 45.78 394 GLN A C 1
ATOM 3273 O O . GLN A 1 394 ? -21.305 -18.063 -17.302 1.00 45.78 394 GLN A O 1
ATOM 3278 N N . LYS A 1 395 ? -19.998 -19.182 -18.740 1.00 46.09 395 LYS A N 1
ATOM 3279 C CA . LYS A 1 395 ? -19.430 -20.176 -17.818 1.00 46.09 395 LYS A CA 1
ATOM 3280 C C . LYS A 1 395 ? -17.911 -20.068 -17.629 1.00 46.09 395 LYS A C 1
ATOM 3282 O O . LYS A 1 395 ? -17.392 -20.776 -16.766 1.00 46.09 395 LYS A O 1
ATOM 3287 N N . ALA A 1 396 ? -17.193 -19.237 -18.387 1.00 56.34 396 ALA A N 1
ATOM 3288 C CA . ALA A 1 396 ? -15.757 -19.085 -18.180 1.00 56.34 396 ALA A CA 1
ATOM 3289 C C . ALA A 1 396 ? -15.505 -18.201 -16.948 1.00 56.34 396 ALA A C 1
ATOM 3291 O O . ALA A 1 396 ? -15.777 -17.005 -16.947 1.00 56.34 396 ALA A O 1
ATOM 3292 N N . ASN A 1 397 ? -14.970 -18.794 -15.879 1.00 68.44 397 ASN A N 1
ATOM 3293 C CA . ASN A 1 397 ? -14.549 -18.071 -14.672 1.00 68.44 397 ASN A CA 1
ATOM 3294 C C . ASN A 1 397 ? -13.246 -17.269 -14.877 1.00 68.44 397 ASN A C 1
ATOM 3296 O O . ASN A 1 397 ? -12.658 -16.833 -13.895 1.00 68.44 397 ASN A O 1
ATOM 3300 N N . THR A 1 398 ? -12.748 -17.129 -16.107 1.00 80.69 398 THR A N 1
ATOM 3301 C CA . THR A 1 398 ? -11.435 -16.547 -16.419 1.00 80.69 398 THR A CA 1
ATOM 3302 C C . THR A 1 398 ? -11.538 -15.523 -17.541 1.00 80.69 398 THR A C 1
ATOM 3304 O O . THR A 1 398 ? -12.417 -15.609 -18.391 1.00 80.69 398 THR A O 1
ATOM 3307 N N . THR A 1 399 ? -10.617 -14.562 -17.559 1.00 89.12 399 THR A N 1
ATOM 3308 C CA . THR A 1 399 ? -10.625 -13.404 -18.472 1.00 89.12 399 THR A CA 1
ATOM 3309 C C . THR A 1 399 ? -9.373 -13.351 -19.344 1.00 89.12 399 THR A C 1
ATOM 3311 O O . THR A 1 399 ? -8.950 -12.282 -19.768 1.00 89.12 399 THR A O 1
ATOM 3314 N N . SER A 1 400 ? -8.727 -14.494 -19.549 1.00 91.38 400 SER A N 1
ATOM 3315 C CA . SER A 1 400 ? -7.545 -14.632 -20.397 1.00 91.38 400 SER A CA 1
ATOM 3316 C C . SER A 1 400 ? -7.444 -16.067 -20.930 1.00 91.38 400 SER A C 1
ATOM 3318 O O . SER A 1 400 ? -7.987 -16.985 -20.303 1.00 91.38 400 SER A O 1
ATOM 3320 N N . PRO A 1 401 ? -6.774 -16.280 -22.073 1.00 91.88 401 PRO A N 1
ATOM 3321 C CA . PRO A 1 401 ? -6.572 -17.599 -22.659 1.00 91.88 401 PRO A CA 1
ATOM 3322 C C . PRO A 1 401 ? -5.422 -18.360 -21.977 1.00 91.88 401 PRO A C 1
ATOM 3324 O O . PRO A 1 401 ? -4.682 -17.823 -21.156 1.00 91.88 401 PRO A O 1
ATOM 3327 N N . HIS A 1 402 ? -5.247 -19.632 -22.334 1.00 91.25 402 HIS A N 1
ATOM 3328 C CA . HIS A 1 402 ? -4.020 -20.364 -22.015 1.00 91.25 402 HIS A CA 1
ATOM 3329 C C . HIS A 1 402 ? -2.910 -19.935 -22.984 1.00 91.25 402 HIS A C 1
ATOM 3331 O O . HIS A 1 402 ? -3.126 -19.953 -24.195 1.00 91.25 402 HIS A O 1
ATOM 3337 N N . VAL A 1 403 ? -1.719 -19.614 -22.477 1.00 90.69 403 VAL A N 1
ATOM 3338 C CA . VAL A 1 403 ? -0.552 -19.239 -23.299 1.00 90.69 403 VAL A CA 1
ATOM 3339 C C . VAL A 1 403 ? 0.720 -19.905 -22.793 1.00 90.69 403 VAL A C 1
ATOM 3341 O O . VAL A 1 403 ? 0.705 -20.572 -21.765 1.00 90.69 403 VAL A O 1
ATOM 3344 N N . ASN A 1 404 ? 1.827 -19.748 -23.511 1.00 89.94 404 ASN A N 1
ATOM 3345 C CA . ASN A 1 404 ? 3.117 -20.295 -23.115 1.00 89.94 404 ASN A CA 1
ATOM 3346 C C . ASN A 1 404 ? 4.194 -19.207 -23.167 1.00 89.94 404 ASN A C 1
ATOM 3348 O O . ASN A 1 404 ? 4.276 -18.476 -24.153 1.00 89.94 404 ASN A O 1
ATOM 3352 N N . ILE A 1 405 ? 5.012 -19.095 -22.121 1.00 91.31 405 ILE A N 1
ATOM 3353 C CA . ILE A 1 405 ? 6.056 -18.068 -22.024 1.00 91.31 405 ILE A CA 1
ATOM 3354 C C . ILE A 1 405 ? 7.436 -18.691 -22.066 1.00 91.31 405 ILE A C 1
ATOM 3356 O O . ILE A 1 405 ? 7.765 -19.574 -21.275 1.00 91.31 405 ILE A O 1
ATOM 3360 N N . HIS A 1 406 ? 8.267 -18.175 -22.967 1.00 91.44 406 HIS A N 1
ATOM 3361 C CA . HIS A 1 406 ? 9.669 -18.549 -23.086 1.00 91.44 406 HIS A CA 1
ATOM 3362 C C . HIS A 1 406 ? 10.539 -17.438 -22.509 1.00 91.44 406 HIS A C 1
ATOM 3364 O O . HIS A 1 406 ? 10.464 -16.283 -22.927 1.00 91.44 406 HIS A O 1
ATOM 3370 N N . TRP A 1 407 ? 11.390 -17.796 -21.555 1.00 90.44 407 TRP A N 1
ATOM 3371 C CA . TRP A 1 407 ? 12.342 -16.882 -20.939 1.00 90.44 407 TRP A CA 1
ATOM 3372 C C . TRP A 1 407 ? 13.718 -17.119 -21.531 1.00 90.44 407 TRP A C 1
ATOM 3374 O O . TRP A 1 407 ? 14.190 -18.257 -21.550 1.00 90.44 407 TRP A O 1
ATOM 3384 N N . PHE A 1 408 ? 14.383 -16.049 -21.952 1.00 87.31 408 PHE A N 1
ATOM 3385 C CA . PHE A 1 408 ? 15.736 -16.092 -22.493 1.00 87.31 408 PHE A CA 1
ATOM 3386 C C . PHE A 1 408 ? 16.686 -15.297 -21.594 1.00 87.31 408 PHE A C 1
ATOM 3388 O O . PHE A 1 408 ? 16.309 -14.273 -21.025 1.00 87.31 408 PHE A O 1
ATOM 3395 N N . ASN A 1 409 ? 17.916 -15.783 -21.437 1.00 83.31 409 ASN A N 1
ATOM 3396 C CA . ASN A 1 409 ? 18.984 -15.020 -20.794 1.00 83.31 409 ASN A CA 1
ATOM 3397 C C . ASN A 1 409 ? 19.567 -13.968 -21.765 1.00 83.31 409 ASN A C 1
ATOM 3399 O O . ASN A 1 409 ? 19.276 -14.008 -22.961 1.00 83.31 409 ASN A O 1
ATOM 3403 N N . PRO A 1 410 ? 20.468 -13.081 -21.304 1.00 81.00 410 PRO A N 1
ATOM 3404 C CA . PRO A 1 410 ? 21.072 -12.049 -22.153 1.00 81.00 410 PRO A CA 1
ATOM 3405 C C . PRO A 1 410 ? 21.997 -12.566 -23.269 1.00 81.00 410 PRO A C 1
ATOM 3407 O O . PRO A 1 410 ? 22.561 -11.774 -24.019 1.00 81.00 410 PRO A O 1
ATOM 3410 N N . ARG A 1 411 ? 22.227 -13.883 -23.348 1.00 84.38 411 ARG A N 1
ATOM 3411 C CA . ARG A 1 411 ? 22.974 -14.543 -24.429 1.00 84.38 411 ARG A CA 1
ATOM 3412 C C . ARG A 1 411 ? 22.034 -15.204 -25.450 1.00 84.38 411 ARG A C 1
ATOM 3414 O O . ARG A 1 411 ? 22.503 -15.997 -26.266 1.00 84.38 411 ARG A O 1
ATOM 3421 N N . GLY A 1 412 ? 20.725 -14.954 -25.363 1.00 84.56 412 GLY A N 1
ATOM 3422 C CA . GLY A 1 412 ? 19.705 -15.535 -26.235 1.00 84.56 412 GLY A CA 1
ATOM 3423 C C . GLY A 1 412 ? 19.423 -17.023 -25.990 1.00 84.56 412 GLY A C 1
ATOM 3424 O O . GLY A 1 412 ? 18.801 -17.680 -26.823 1.00 84.56 412 GLY A O 1
ATOM 3425 N N . ARG A 1 413 ? 19.878 -17.607 -24.870 1.00 86.00 413 ARG A N 1
ATOM 3426 C CA . ARG A 1 413 ? 19.557 -18.997 -24.502 1.00 86.00 413 ARG A CA 1
ATOM 3427 C C . ARG A 1 413 ? 18.262 -19.051 -23.710 1.00 86.00 413 ARG A C 1
ATOM 3429 O O . ARG A 1 413 ? 18.121 -18.343 -22.717 1.00 86.00 413 ARG A O 1
ATOM 3436 N N . MET A 1 414 ? 17.361 -19.950 -24.102 1.00 87.12 414 MET A N 1
ATOM 3437 C CA . MET A 1 414 ? 16.153 -20.227 -23.331 1.00 87.12 414 MET A CA 1
ATOM 3438 C C . MET A 1 414 ? 16.532 -20.829 -21.972 1.00 87.12 414 MET A C 1
ATOM 3440 O O . MET A 1 414 ? 17.261 -21.820 -21.908 1.00 87.12 414 MET A O 1
ATOM 3444 N N . VAL A 1 415 ? 16.044 -20.220 -20.895 1.00 88.62 415 VAL A N 1
ATOM 3445 C CA . VAL A 1 415 ? 16.291 -20.643 -19.509 1.00 88.62 415 VAL A CA 1
ATOM 3446 C C . VAL A 1 415 ? 15.074 -21.291 -18.866 1.00 88.62 415 VAL A C 1
ATOM 3448 O O . VAL A 1 415 ? 15.237 -22.096 -17.952 1.00 88.62 415 VAL A O 1
ATOM 3451 N N . ARG A 1 416 ? 13.865 -20.953 -19.329 1.00 88.38 416 ARG A N 1
ATOM 3452 C CA . ARG A 1 416 ? 12.613 -21.518 -18.820 1.00 88.38 416 ARG A CA 1
ATOM 3453 C C . ARG A 1 416 ? 11.503 -21.436 -19.866 1.00 88.38 416 ARG A C 1
ATOM 3455 O O . ARG A 1 416 ? 11.489 -20.518 -20.683 1.00 88.38 416 ARG A O 1
ATOM 3462 N N . ASN A 1 417 ? 10.580 -22.387 -19.804 1.00 90.69 417 ASN A N 1
ATOM 3463 C CA . ASN A 1 417 ? 9.384 -22.469 -20.631 1.00 90.69 417 ASN A CA 1
ATOM 3464 C C . ASN A 1 417 ? 8.185 -22.752 -19.714 1.00 90.69 417 ASN A C 1
ATOM 3466 O O . ASN A 1 417 ? 8.161 -23.807 -19.081 1.00 90.69 417 ASN A O 1
ATOM 3470 N N . ASP A 1 418 ? 7.232 -21.825 -19.631 1.00 87.31 418 ASP A N 1
ATOM 3471 C CA . ASP A 1 418 ? 6.113 -21.895 -18.690 1.00 87.31 418 ASP A CA 1
ATOM 3472 C C . ASP A 1 418 ? 4.754 -21.912 -19.399 1.00 87.31 418 ASP A C 1
ATOM 3474 O O . ASP A 1 418 ? 4.356 -20.885 -19.963 1.00 87.31 418 ASP A O 1
ATOM 3478 N N . PRO A 1 419 ? 3.982 -23.008 -19.296 1.00 91.06 419 PRO A N 1
ATOM 3479 C CA . PRO A 1 419 ? 2.576 -22.987 -19.665 1.00 91.06 419 PRO A CA 1
ATOM 3480 C C . PRO A 1 419 ? 1.791 -22.163 -18.635 1.00 91.06 419 PRO A C 1
ATOM 3482 O O . PRO A 1 419 ? 1.764 -22.476 -17.441 1.00 91.06 419 PRO A O 1
ATOM 3485 N N . ILE A 1 420 ? 1.146 -21.096 -19.097 1.00 90.81 420 ILE A N 1
ATOM 3486 C CA . ILE A 1 420 ? 0.372 -20.168 -18.279 1.00 90.81 420 ILE A CA 1
ATOM 3487 C C . ILE A 1 420 ? -1.112 -20.475 -18.447 1.00 90.81 420 ILE A C 1
ATOM 3489 O O . ILE A 1 420 ? -1.703 -20.297 -19.514 1.00 90.81 420 ILE A O 1
ATOM 3493 N N . ASN A 1 421 ? -1.726 -20.908 -17.349 1.00 89.94 421 ASN A N 1
ATOM 3494 C CA . ASN A 1 421 ? -3.160 -21.153 -17.298 1.00 89.94 421 ASN A CA 1
ATOM 3495 C C . ASN A 1 421 ? -3.967 -19.845 -17.417 1.00 89.94 421 ASN A C 1
ATOM 3497 O O . ASN A 1 421 ? -3.477 -18.778 -17.027 1.00 89.94 421 ASN A O 1
ATOM 3501 N N . PRO A 1 422 ? -5.227 -19.931 -17.884 1.00 90.62 422 PRO A N 1
ATOM 3502 C CA . PRO A 1 422 ? -6.181 -18.833 -17.816 1.00 90.62 422 PRO A CA 1
ATOM 3503 C C . PRO A 1 422 ? -6.218 -18.188 -16.426 1.00 90.62 422 PRO A C 1
ATOM 3505 O O . PRO A 1 422 ? -6.379 -18.861 -15.405 1.00 90.62 422 PRO A O 1
ATOM 3508 N N . TYR A 1 423 ? -6.068 -16.869 -16.397 1.00 89.25 423 TYR A N 1
ATOM 3509 C CA . TYR A 1 423 ? -6.153 -16.026 -15.212 1.00 89.25 423 TYR A CA 1
ATOM 3510 C C . TYR A 1 423 ? -7.455 -15.227 -15.207 1.00 89.25 423 TYR A C 1
ATOM 3512 O O . TYR A 1 423 ? -7.980 -14.833 -16.252 1.00 89.25 423 TYR A O 1
ATOM 3520 N N . ASP A 1 424 ? -7.974 -14.984 -14.008 1.00 89.25 424 ASP A N 1
ATOM 3521 C CA . ASP A 1 424 ? -9.190 -14.213 -13.796 1.00 89.25 424 ASP A CA 1
ATOM 3522 C C . ASP A 1 424 ? -8.860 -12.839 -13.207 1.00 89.25 424 ASP A C 1
ATOM 3524 O O . ASP A 1 424 ? -8.432 -12.746 -12.053 1.00 89.25 424 ASP A O 1
ATOM 3528 N N . SER A 1 425 ? -9.061 -11.787 -13.999 1.00 90.69 425 SER A N 1
ATOM 3529 C CA . SER A 1 425 ? -8.751 -10.383 -13.716 1.00 90.69 425 SER A CA 1
ATOM 3530 C C . SER A 1 425 ? -9.916 -9.490 -14.141 1.00 90.69 425 SER A C 1
ATOM 3532 O O . SER A 1 425 ? -10.541 -9.709 -15.175 1.00 90.69 425 SER A O 1
ATOM 3534 N N . ILE A 1 426 ? -10.215 -8.442 -13.371 1.00 89.69 426 ILE A N 1
ATOM 3535 C CA . ILE A 1 426 ? -11.200 -7.439 -13.818 1.00 89.69 426 ILE A CA 1
ATOM 3536 C C . ILE A 1 426 ? -10.685 -6.580 -14.982 1.00 89.69 426 ILE A C 1
ATOM 3538 O O . ILE A 1 426 ? -11.496 -5.962 -15.664 1.00 89.69 426 ILE A O 1
ATOM 3542 N N . ASN A 1 427 ? -9.369 -6.554 -15.207 1.00 89.38 427 ASN A N 1
ATOM 3543 C CA . ASN A 1 427 ? -8.720 -5.776 -16.260 1.00 89.38 427 ASN A CA 1
ATOM 3544 C C . ASN A 1 427 ? -8.264 -6.654 -17.432 1.00 89.38 427 ASN A C 1
ATOM 3546 O O . ASN A 1 427 ? -7.482 -6.194 -18.257 1.00 89.38 427 ASN A O 1
ATOM 3550 N N . TYR A 1 428 ? -8.708 -7.918 -17.499 1.00 92.62 428 TYR A N 1
ATOM 3551 C CA . TYR A 1 428 ? -8.256 -8.877 -18.516 1.00 92.62 428 TYR A CA 1
ATOM 3552 C C . TYR A 1 428 ? -6.725 -9.057 -18.536 1.00 92.62 428 TYR A C 1
ATOM 3554 O O . TYR A 1 428 ? -6.131 -9.363 -19.569 1.00 92.62 428 TYR A O 1
ATOM 3562 N N . ALA A 1 429 ? -6.076 -8.869 -17.384 1.00 93.12 429 ALA A N 1
ATOM 3563 C CA . ALA A 1 429 ? -4.651 -9.097 -17.235 1.00 93.12 429 ALA A CA 1
ATOM 3564 C C . ALA A 1 429 ? -4.323 -10.593 -17.140 1.00 93.12 429 ALA A C 1
ATOM 3566 O O . ALA A 1 429 ? -5.141 -11.409 -16.710 1.00 93.12 429 ALA A O 1
ATOM 3567 N N . GLN A 1 430 ? -3.088 -10.939 -17.476 1.00 93.31 430 GLN A N 1
ATOM 3568 C CA . GLN A 1 430 ? -2.459 -12.226 -17.215 1.00 93.31 430 GLN A CA 1
ATOM 3569 C C . GLN A 1 430 ? -0.976 -11.986 -16.916 1.00 93.31 430 GLN A C 1
ATOM 3571 O O . GLN A 1 430 ? -0.424 -10.947 -17.274 1.00 93.31 430 GLN A O 1
ATOM 3576 N N . LEU A 1 431 ? -0.342 -12.895 -16.177 1.00 93.75 431 LEU A N 1
ATOM 3577 C CA . LEU A 1 431 ? 0.990 -12.658 -15.629 1.00 93.75 431 LEU A CA 1
ATOM 3578 C C . LEU A 1 431 ? 1.834 -13.926 -15.550 1.00 93.75 431 LEU A C 1
ATOM 3580 O O . LEU A 1 431 ? 1.309 -15.033 -15.427 1.00 93.75 431 LEU A O 1
ATOM 3584 N N . ALA A 1 432 ? 3.150 -13.736 -15.542 1.00 93.88 432 ALA A N 1
ATOM 3585 C CA . ALA A 1 432 ? 4.130 -14.773 -15.257 1.00 93.88 432 ALA A CA 1
ATOM 3586 C C . ALA A 1 432 ? 5.335 -14.187 -14.523 1.00 93.88 432 ALA A C 1
ATOM 3588 O O . ALA A 1 432 ? 5.774 -13.074 -14.812 1.00 93.88 432 ALA A O 1
ATOM 3589 N N . SER A 1 433 ? 5.890 -14.954 -13.589 1.00 92.00 433 SER A N 1
ATOM 3590 C CA . SER A 1 433 ? 6.988 -14.507 -12.731 1.00 92.00 433 SER A CA 1
ATOM 3591 C C . SER A 1 433 ? 8.166 -15.465 -12.792 1.00 92.00 433 SER A C 1
ATOM 3593 O O . SER A 1 433 ? 7.988 -16.668 -12.612 1.00 92.00 433 SER A O 1
ATOM 3595 N N . LEU A 1 434 ? 9.368 -14.932 -12.987 1.00 90.81 434 LEU A N 1
ATOM 3596 C CA . LEU A 1 434 ? 10.630 -15.663 -13.014 1.00 90.81 434 LEU A CA 1
ATOM 3597 C C . LEU A 1 434 ? 11.492 -15.246 -11.821 1.00 90.81 434 LEU A C 1
ATOM 3599 O O . LEU A 1 434 ? 11.943 -14.104 -11.745 1.00 90.81 434 LEU A O 1
ATOM 3603 N N . ASN A 1 435 ? 11.738 -16.175 -10.900 1.00 89.50 435 ASN A N 1
ATOM 3604 C CA . ASN A 1 435 ? 12.692 -15.969 -9.819 1.00 89.50 435 ASN A CA 1
ATOM 3605 C C . ASN A 1 435 ? 14.104 -16.284 -10.327 1.00 89.50 435 ASN A C 1
ATOM 3607 O O . ASN A 1 435 ? 14.393 -17.411 -10.727 1.00 89.50 435 ASN A O 1
ATOM 3611 N N . LEU A 1 436 ? 14.991 -15.288 -10.315 1.00 84.38 436 LEU A N 1
ATOM 3612 C CA . LEU A 1 436 ? 16.371 -15.473 -10.763 1.00 84.38 436 LEU A CA 1
ATOM 3613 C C . LEU A 1 436 ? 17.191 -16.364 -9.825 1.00 84.38 436 LEU A C 1
ATOM 3615 O O . LEU A 1 436 ? 18.154 -16.989 -10.271 1.00 84.38 436 LEU A O 1
ATOM 3619 N N . GLY A 1 437 ? 16.791 -16.480 -8.556 1.00 83.56 437 GLY A N 1
ATOM 3620 C CA . GLY A 1 437 ? 17.397 -17.405 -7.602 1.00 83.56 437 GLY A CA 1
ATOM 3621 C C . GLY A 1 437 ? 17.279 -18.872 -8.025 1.00 83.56 437 GLY A C 1
ATOM 3622 O O . GLY A 1 437 ? 18.170 -19.658 -7.707 1.00 83.56 437 GLY A O 1
ATOM 3623 N N . ASP A 1 438 ? 16.251 -19.218 -8.805 1.00 84.00 438 ASP A N 1
ATOM 3624 C CA . ASP A 1 438 ? 16.028 -20.575 -9.322 1.00 84.00 438 ASP A CA 1
ATOM 3625 C C . ASP A 1 438 ? 16.931 -20.887 -10.532 1.00 84.00 438 ASP A C 1
ATOM 3627 O O . ASP A 1 438 ? 17.093 -22.040 -10.927 1.00 84.00 438 ASP A O 1
ATOM 3631 N N . LEU A 1 439 ? 17.565 -19.865 -11.119 1.00 80.31 439 LEU A N 1
ATOM 3632 C CA . LEU A 1 439 ? 18.393 -19.965 -12.322 1.00 80.31 439 LEU A CA 1
ATOM 3633 C C . LEU A 1 439 ? 19.900 -19.989 -12.018 1.00 80.31 439 LEU A C 1
ATOM 3635 O O . LEU A 1 439 ? 20.697 -19.502 -12.823 1.00 80.31 439 LEU A O 1
ATOM 3639 N N . GLN A 1 440 ? 20.324 -20.558 -10.883 1.00 71.19 440 GLN A N 1
ATOM 3640 C CA . GLN A 1 440 ? 21.729 -20.504 -10.435 1.00 71.19 440 GLN A CA 1
ATOM 3641 C C . GLN A 1 440 ? 22.740 -20.981 -11.491 1.00 71.19 440 GLN A C 1
ATOM 3643 O O . GLN A 1 440 ? 23.834 -20.426 -11.586 1.00 71.19 440 GLN A O 1
ATOM 3648 N N . GLN A 1 441 ? 22.363 -21.948 -12.331 1.00 72.38 441 GLN A N 1
ATOM 3649 C CA . GLN A 1 441 ? 23.204 -22.459 -13.420 1.00 72.38 441 GLN A CA 1
ATOM 3650 C C . GLN A 1 441 ? 23.538 -21.420 -14.508 1.00 72.38 441 GLN A C 1
ATOM 3652 O O . GLN A 1 441 ? 24.497 -21.603 -15.250 1.00 72.38 441 GLN A O 1
ATOM 3657 N N . PHE A 1 442 ? 22.774 -20.327 -14.596 1.00 62.28 442 PHE A N 1
ATOM 3658 C CA . PHE A 1 442 ? 22.978 -19.234 -15.548 1.00 62.28 442 PHE A CA 1
ATOM 3659 C C . PHE A 1 442 ? 23.560 -17.976 -14.886 1.00 62.28 442 PHE A C 1
ATOM 3661 O O . PHE A 1 442 ? 23.633 -16.936 -15.530 1.00 62.28 442 PHE A O 1
ATOM 3668 N N . LYS A 1 443 ? 23.979 -18.027 -13.610 1.00 64.81 443 LYS A N 1
ATOM 3669 C CA . LYS A 1 443 ? 24.404 -16.844 -12.831 1.00 64.81 443 LYS A CA 1
ATOM 3670 C C . LYS A 1 443 ? 25.494 -16.004 -13.514 1.00 64.81 443 LYS A C 1
ATOM 3672 O O . LYS A 1 443 ? 25.463 -14.781 -13.424 1.00 64.81 443 LYS A O 1
ATOM 3677 N N . GLU A 1 444 ? 26.421 -16.644 -14.224 1.00 64.94 444 GLU A N 1
ATOM 3678 C CA . GLU A 1 444 ? 27.505 -15.975 -14.963 1.00 64.94 444 GLU A CA 1
ATOM 3679 C C . GLU A 1 444 ? 27.024 -15.205 -16.207 1.00 64.94 444 GLU A C 1
ATOM 3681 O O . GLU A 1 444 ? 27.730 -14.324 -16.700 1.00 64.94 444 GLU A O 1
ATOM 3686 N N . ASP A 1 445 ? 25.821 -15.502 -16.704 1.00 63.16 445 ASP A N 1
ATOM 3687 C CA . ASP A 1 445 ? 25.216 -14.815 -17.847 1.00 63.16 445 ASP A CA 1
ATOM 3688 C C . ASP A 1 445 ? 24.570 -13.476 -17.441 1.00 63.16 445 ASP A C 1
ATOM 3690 O O . ASP A 1 445 ? 24.347 -12.622 -18.298 1.00 63.16 445 ASP A O 1
ATOM 3694 N N . TRP A 1 446 ? 24.305 -13.271 -16.143 1.00 57.44 446 TRP A N 1
ATOM 3695 C CA . TRP A 1 446 ? 23.558 -12.129 -15.588 1.00 57.44 446 TRP A CA 1
ATOM 3696 C C . TRP A 1 446 ? 24.447 -10.975 -15.080 1.00 57.44 446 TRP A C 1
ATOM 3698 O O . TRP A 1 446 ? 24.037 -10.199 -14.218 1.00 57.44 446 TRP A O 1
ATOM 3708 N N . GLY A 1 447 ? 25.678 -10.847 -15.586 1.00 52.12 447 GLY A N 1
ATOM 3709 C CA . GLY A 1 447 ? 26.557 -9.714 -15.263 1.00 52.12 447 GLY A CA 1
ATOM 3710 C C . GLY A 1 447 ? 26.021 -8.373 -15.786 1.00 52.12 447 GLY A C 1
ATOM 3711 O O . GLY A 1 447 ? 25.173 -8.340 -16.672 1.00 52.12 447 GLY A O 1
ATOM 3712 N N . VAL A 1 448 ? 26.536 -7.247 -15.275 1.00 41.91 448 VAL A N 1
ATOM 3713 C CA . VAL A 1 448 ? 26.253 -5.911 -15.837 1.00 41.91 448 VAL A CA 1
ATOM 3714 C C . VAL A 1 448 ? 26.820 -5.854 -17.257 1.00 41.91 448 VAL A C 1
ATOM 3716 O O . VAL A 1 448 ? 28.002 -5.579 -17.469 1.00 41.91 448 VAL A O 1
ATOM 3719 N N . ILE A 1 449 ? 25.982 -6.151 -18.246 1.00 39.34 449 ILE A N 1
ATOM 3720 C CA . ILE A 1 449 ? 26.347 -6.057 -19.652 1.00 39.34 449 ILE A CA 1
ATOM 3721 C C . ILE A 1 449 ? 26.268 -4.578 -20.046 1.00 39.34 449 ILE A C 1
ATOM 3723 O O . ILE A 1 449 ? 25.191 -4.030 -20.266 1.00 39.34 449 ILE A O 1
ATOM 3727 N N . ARG A 1 450 ? 27.425 -3.914 -20.168 1.00 33.97 450 ARG A N 1
ATOM 3728 C CA . ARG A 1 450 ? 27.534 -2.660 -20.929 1.00 33.97 450 ARG A CA 1
ATOM 3729 C C . ARG A 1 450 ? 27.333 -2.980 -22.414 1.00 33.97 450 ARG A C 1
ATOM 3731 O O . ARG A 1 450 ? 28.312 -3.208 -23.115 1.00 33.97 450 ARG A O 1
ATOM 3738 N N . HIS A 1 451 ? 26.095 -3.015 -22.901 1.00 33.66 451 HIS A N 1
ATOM 3739 C CA . HIS A 1 451 ? 25.822 -3.071 -24.339 1.00 33.66 451 HIS A CA 1
ATOM 3740 C C . HIS A 1 451 ? 24.843 -1.976 -24.765 1.00 33.66 451 HIS A C 1
ATOM 3742 O O . HIS A 1 451 ? 23.703 -1.907 -24.323 1.00 33.66 451 HIS A O 1
ATOM 3748 N N . THR A 1 452 ? 25.307 -1.140 -25.691 1.00 31.64 452 THR A N 1
ATOM 3749 C CA . THR A 1 452 ? 24.620 -0.002 -26.320 1.00 31.64 452 THR A CA 1
ATOM 3750 C C . THR A 1 452 ? 23.582 -0.401 -27.377 1.00 31.64 452 THR A C 1
ATOM 3752 O O . THR A 1 452 ? 23.269 0.397 -28.253 1.00 31.64 452 THR A O 1
ATOM 3755 N N . LYS A 1 453 ? 23.029 -1.619 -27.331 1.00 29.45 453 LYS A N 1
ATOM 3756 C CA . LYS A 1 453 ? 21.955 -2.085 -28.227 1.00 29.45 453 LYS A CA 1
ATOM 3757 C C . LYS A 1 453 ? 21.300 -3.330 -27.628 1.00 29.45 453 LYS A C 1
ATOM 3759 O O . LYS A 1 453 ? 21.909 -4.394 -27.626 1.00 29.45 453 LYS A O 1
ATOM 3764 N N . PHE A 1 454 ? 20.071 -3.192 -27.137 1.00 29.36 454 PHE A N 1
ATOM 3765 C CA . PHE A 1 454 ? 19.222 -4.331 -26.794 1.00 29.36 454 PHE A CA 1
ATOM 3766 C C . PHE A 1 454 ? 18.606 -4.908 -28.074 1.00 29.36 454 PHE A C 1
ATOM 3768 O O . PHE A 1 454 ? 17.887 -4.220 -28.797 1.00 29.36 454 PHE A O 1
ATOM 3775 N N . CYS A 1 455 ? 18.868 -6.180 -28.332 1.00 26.48 455 CYS A N 1
ATOM 3776 C CA . CYS A 1 455 ? 17.991 -7.074 -29.074 1.00 26.48 455 CYS A CA 1
ATOM 3777 C C . CYS A 1 455 ? 17.954 -8.342 -28.236 1.00 26.48 455 CYS A C 1
ATOM 3779 O O . CYS A 1 455 ? 19.008 -8.927 -28.050 1.00 26.48 455 CYS A O 1
ATOM 3781 N N . ASP A 1 456 ? 16.797 -8.675 -27.671 1.00 29.41 456 ASP A N 1
ATOM 3782 C CA . ASP A 1 456 ? 16.311 -10.049 -27.563 1.00 29.41 456 ASP A CA 1
ATOM 3783 C C . ASP A 1 456 ? 14.822 -9.998 -27.199 1.00 29.41 456 ASP A C 1
ATOM 3785 O O . ASP A 1 456 ? 14.373 -9.217 -26.360 1.00 29.41 456 ASP A O 1
ATOM 3789 N N . VAL A 1 457 ? 14.057 -10.758 -27.972 1.00 32.53 457 VAL A N 1
ATOM 3790 C CA . VAL A 1 457 ? 12.606 -10.693 -28.137 1.00 32.53 457 VAL A CA 1
ATOM 3791 C C . VAL A 1 457 ? 11.949 -11.642 -27.135 1.00 32.53 457 VAL A C 1
ATOM 3793 O O . VAL A 1 457 ? 12.278 -12.825 -27.110 1.00 32.53 457 VAL A O 1
ATOM 3796 N N . ILE A 1 458 ? 10.981 -11.165 -26.348 1.00 34.66 458 ILE A N 1
ATOM 3797 C CA . ILE A 1 458 ? 10.052 -12.056 -25.637 1.00 34.66 458 ILE A CA 1
ATOM 3798 C C . ILE A 1 458 ? 9.041 -12.543 -26.678 1.00 34.66 458 ILE A C 1
ATOM 3800 O O . ILE A 1 458 ? 8.298 -11.742 -27.238 1.00 34.66 458 ILE A O 1
ATOM 3804 N N . THR A 1 459 ? 9.041 -13.841 -26.975 1.00 33.25 459 THR A N 1
ATOM 3805 C CA . THR A 1 459 ? 8.067 -14.473 -27.879 1.00 33.25 459 THR A CA 1
ATOM 3806 C C . THR A 1 459 ? 7.164 -15.408 -27.078 1.00 33.25 459 THR A C 1
ATOM 3808 O O . THR A 1 459 ? 7.636 -16.195 -26.260 1.00 33.25 459 THR A O 1
ATOM 3811 N N . VAL A 1 460 ? 5.854 -15.289 -27.298 1.00 31.81 460 VAL A N 1
ATOM 3812 C CA . VAL A 1 460 ? 4.818 -16.192 -26.780 1.00 31.81 460 VAL A CA 1
ATOM 3813 C C . VAL A 1 460 ? 4.479 -17.149 -27.923 1.00 31.81 460 VAL A C 1
ATOM 3815 O O . VAL A 1 460 ? 3.990 -16.699 -28.956 1.00 31.81 460 VAL A O 1
ATOM 3818 N N . ASP A 1 461 ? 4.788 -18.440 -27.780 1.00 31.98 461 ASP A N 1
ATOM 3819 C CA . ASP A 1 461 ? 4.558 -19.453 -28.826 1.00 31.98 461 ASP A CA 1
ATOM 3820 C C . ASP A 1 461 ? 3.297 -20.296 -28.519 1.00 31.98 461 ASP A C 1
ATOM 3822 O O . ASP A 1 461 ? 3.257 -20.968 -27.482 1.00 31.98 461 ASP A O 1
ATOM 3826 N N . PRO A 1 462 ? 2.270 -20.294 -29.392 1.00 30.03 462 PRO A N 1
ATOM 3827 C CA . PRO A 1 462 ? 1.014 -21.013 -29.175 1.00 30.03 462 PRO A CA 1
ATOM 3828 C C . PRO A 1 462 ? 0.990 -22.514 -29.558 1.00 30.03 462 PRO A C 1
ATOM 3830 O O . PRO A 1 462 ? -0.073 -23.125 -29.437 1.00 30.03 462 PRO A O 1
ATOM 3833 N N . HIS A 1 463 ? 2.087 -23.163 -29.986 1.00 31.05 463 HIS A N 1
ATOM 3834 C CA . HIS A 1 463 ? 2.023 -24.550 -30.505 1.00 31.05 463 HIS A CA 1
ATOM 3835 C C . HIS A 1 463 ? 2.865 -25.589 -29.727 1.00 31.05 463 HIS A C 1
ATOM 3837 O O . HIS A 1 463 ? 4.091 -25.561 -29.711 1.00 31.05 463 HIS A O 1
ATOM 3843 N N . TRP A 1 464 ? 2.194 -26.582 -29.122 1.00 30.80 464 TRP A N 1
ATOM 3844 C CA . TRP A 1 464 ? 2.782 -27.636 -28.272 1.00 30.80 464 TRP A CA 1
ATOM 3845 C C . TRP A 1 464 ? 2.949 -29.006 -28.960 1.00 30.80 464 TRP A C 1
ATOM 3847 O O . TRP A 1 464 ? 2.025 -29.486 -29.621 1.00 30.80 464 TRP A O 1
ATOM 3857 N N . ARG A 1 465 ? 4.057 -29.714 -28.6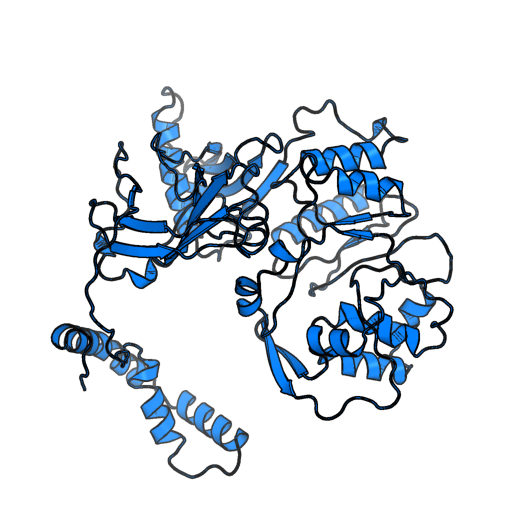56 1.00 29.44 465 ARG A N 1
ATOM 3858 C CA . ARG A 1 465 ? 4.128 -31.191 -28.538 1.00 29.44 465 ARG A CA 1
ATOM 3859 C C . ARG A 1 465 ? 5.090 -31.619 -27.410 1.00 29.44 465 ARG A C 1
ATOM 3861 O O . ARG A 1 465 ? 6.212 -31.139 -27.332 1.00 29.44 465 ARG A O 1
ATOM 3868 N N . ASN A 1 466 ? 4.607 -32.550 -26.585 1.00 31.98 466 ASN A N 1
ATOM 3869 C CA . ASN A 1 466 ? 5.211 -33.164 -25.385 1.00 31.98 466 ASN A CA 1
ATOM 3870 C C . ASN A 1 466 ? 6.460 -34.022 -25.719 1.00 31.98 466 ASN A C 1
ATOM 3872 O O . ASN A 1 466 ? 6.468 -34.618 -26.803 1.00 31.98 466 ASN A O 1
ATOM 3876 N N . PRO A 1 467 ? 7.467 -34.165 -24.824 1.00 37.25 467 PRO A N 1
ATOM 3877 C CA . PRO A 1 467 ? 7.433 -35.287 -23.866 1.00 37.25 467 PRO A CA 1
ATOM 3878 C C . PRO A 1 467 ? 8.085 -35.041 -22.476 1.00 37.25 467 PRO A C 1
ATOM 3880 O O . PRO A 1 467 ? 9.137 -34.426 -22.366 1.00 37.25 467 PRO A O 1
ATOM 3883 N N . ILE A 1 468 ? 7.421 -35.584 -21.445 1.00 41.12 468 ILE A N 1
ATOM 3884 C CA . ILE A 1 468 ? 7.908 -36.361 -20.276 1.00 41.12 468 ILE A CA 1
ATOM 3885 C C . ILE A 1 468 ? 9.371 -36.140 -19.839 1.00 41.12 468 ILE A C 1
ATOM 3887 O O . ILE A 1 468 ? 10.268 -36.517 -20.579 1.00 41.12 468 ILE A O 1
ATOM 3891 N N . ASP A 1 469 ? 9.575 -35.679 -18.594 1.00 32.06 469 ASP A N 1
ATOM 3892 C CA . ASP A 1 469 ? 10.496 -36.287 -17.610 1.00 32.06 469 ASP A CA 1
ATOM 3893 C C . ASP A 1 469 ? 10.229 -35.714 -16.198 1.00 32.06 469 ASP A C 1
ATOM 3895 O O . ASP A 1 469 ? 10.149 -34.503 -15.990 1.00 32.06 469 ASP A O 1
ATOM 3899 N N . GLU A 1 470 ? 10.005 -36.607 -15.230 1.00 36.22 470 GLU A N 1
ATOM 3900 C CA . GLU A 1 470 ? 9.682 -36.303 -13.830 1.00 36.22 470 GLU A CA 1
ATOM 3901 C C . GLU A 1 470 ? 10.903 -35.779 -13.049 1.00 36.22 470 GLU A C 1
ATOM 3903 O O . GLU A 1 470 ? 12.034 -36.223 -13.247 1.00 36.22 470 GLU A O 1
ATOM 3908 N N . TRP A 1 471 ? 10.664 -34.862 -12.104 1.00 39.19 471 TRP A N 1
ATOM 3909 C CA . TRP A 1 471 ? 11.660 -34.413 -11.125 1.00 39.19 4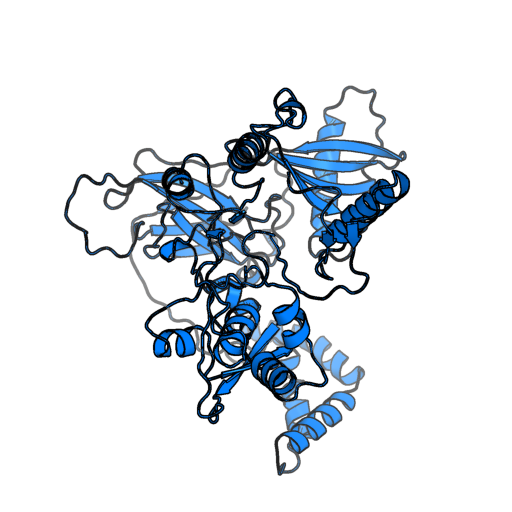71 TRP A CA 1
ATOM 3910 C C . TRP A 1 471 ? 11.958 -35.521 -10.099 1.00 39.19 471 TRP A C 1
ATOM 3912 O O . TRP A 1 471 ? 11.022 -36.164 -9.617 1.00 39.19 471 TRP A O 1
ATOM 3922 N N . PRO A 1 472 ? 13.222 -35.734 -9.689 1.00 39.47 472 PRO A N 1
ATOM 3923 C CA . PRO A 1 472 ? 13.537 -36.714 -8.659 1.00 39.47 472 PRO A CA 1
ATOM 3924 C C . PRO A 1 472 ? 13.022 -36.254 -7.275 1.00 39.47 472 PRO A C 1
ATOM 3926 O O . PRO A 1 472 ? 13.169 -35.085 -6.920 1.00 39.47 472 PRO A O 1
ATOM 3929 N N . PRO A 1 473 ? 12.447 -37.158 -6.459 1.00 37.34 473 PRO A N 1
ATOM 3930 C CA . PRO A 1 473 ? 11.708 -36.826 -5.233 1.00 37.34 473 PRO A CA 1
ATOM 3931 C C . PRO A 1 473 ? 12.559 -36.402 -4.021 1.00 37.34 473 PRO A C 1
ATOM 3933 O O . PRO A 1 473 ? 12.025 -36.323 -2.919 1.00 37.34 473 PRO A O 1
ATOM 3936 N N . ASN A 1 474 ? 13.854 -36.114 -4.181 1.00 52.28 474 ASN A N 1
ATOM 3937 C CA . ASN A 1 474 ? 14.747 -35.825 -3.057 1.00 52.28 474 ASN A CA 1
ATOM 3938 C C . ASN A 1 474 ? 15.556 -34.548 -3.311 1.00 52.28 474 ASN A C 1
ATOM 3940 O O . ASN A 1 474 ? 16.374 -34.499 -4.228 1.00 52.28 474 ASN A O 1
ATOM 3944 N N . SER A 1 475 ? 15.334 -33.524 -2.481 1.00 53.91 475 SER A N 1
ATOM 3945 C CA . SER A 1 475 ? 16.191 -32.337 -2.429 1.00 53.91 475 SER A CA 1
ATOM 3946 C C . SER A 1 475 ? 17.558 -32.736 -1.864 1.00 53.91 475 SER A C 1
ATOM 3948 O O . SER A 1 475 ? 17.596 -33.365 -0.809 1.00 53.91 475 SER A O 1
ATOM 3950 N N . PRO A 1 476 ? 18.683 -32.388 -2.507 1.00 62.28 476 PRO A N 1
ATOM 3951 C CA . PRO A 1 476 ? 19.998 -32.620 -1.926 1.00 62.28 476 PRO A CA 1
ATOM 3952 C C . PRO A 1 476 ? 20.202 -31.687 -0.719 1.00 62.28 476 PRO A C 1
ATOM 3954 O O . PRO A 1 476 ? 19.974 -30.482 -0.830 1.00 62.28 476 PRO A O 1
ATOM 3957 N N . ASP A 1 477 ? 20.631 -32.227 0.429 1.00 64.62 477 ASP A N 1
ATOM 3958 C CA . ASP A 1 477 ? 20.860 -31.488 1.688 1.00 64.62 477 ASP A CA 1
ATOM 3959 C C . ASP A 1 477 ? 22.062 -30.523 1.580 1.00 64.62 477 ASP A C 1
ATOM 3961 O O . ASP A 1 477 ? 23.151 -30.747 2.123 1.00 64.62 477 ASP A O 1
ATOM 3965 N N . LEU A 1 478 ? 21.881 -29.434 0.830 1.00 76.56 478 LEU A N 1
ATOM 3966 C CA . LEU A 1 478 ? 22.884 -28.408 0.528 1.00 76.56 478 LEU A CA 1
ATOM 3967 C C . LEU A 1 478 ? 22.758 -27.182 1.440 1.00 76.56 478 LEU A C 1
ATOM 3969 O O . LEU A 1 478 ? 22.939 -26.042 1.017 1.00 76.56 478 LEU A O 1
ATOM 3973 N N . ASN A 1 479 ? 22.492 -27.429 2.718 1.00 79.62 479 ASN A N 1
ATOM 3974 C CA . ASN A 1 479 ? 22.435 -26.419 3.765 1.00 79.62 479 ASN A CA 1
ATOM 3975 C C . ASN A 1 479 ? 23.209 -26.922 4.995 1.00 79.62 479 ASN A C 1
ATOM 3977 O O . ASN A 1 479 ? 22.885 -28.000 5.494 1.00 79.62 479 ASN A O 1
ATOM 3981 N N . PRO A 1 480 ? 24.198 -26.165 5.517 1.00 81.12 480 PRO A N 1
ATOM 3982 C CA . PRO A 1 480 ? 24.920 -26.500 6.749 1.00 81.12 480 PRO A CA 1
ATOM 3983 C C . PRO A 1 480 ? 24.031 -26.867 7.937 1.00 81.12 480 PRO A C 1
ATOM 3985 O O . PRO A 1 480 ? 24.432 -27.687 8.767 1.00 81.12 480 PRO A O 1
ATOM 3988 N N . LEU A 1 481 ? 22.832 -26.278 8.015 1.00 81.44 481 LEU A N 1
ATOM 3989 C CA . LEU A 1 481 ? 21.860 -26.648 9.034 1.00 81.44 481 LEU A CA 1
ATOM 3990 C C . LEU A 1 481 ? 21.398 -28.093 8.853 1.00 81.44 481 LEU A C 1
ATOM 3992 O O . LEU A 1 481 ? 21.529 -28.887 9.780 1.00 81.44 481 LEU A O 1
ATOM 3996 N N . ASP A 1 482 ? 20.945 -28.436 7.653 1.00 79.25 482 ASP A N 1
ATOM 3997 C CA . ASP A 1 482 ? 20.287 -29.708 7.370 1.00 79.25 482 ASP A CA 1
ATOM 3998 C C . ASP A 1 482 ? 21.274 -30.881 7.360 1.00 79.25 482 ASP A C 1
ATOM 4000 O O . ASP A 1 482 ? 21.010 -31.900 7.991 1.00 79.25 482 ASP A O 1
ATOM 4004 N N . TYR A 1 483 ? 22.463 -30.729 6.760 1.00 83.12 483 TYR A N 1
ATOM 4005 C CA . TYR A 1 483 ? 23.396 -31.858 6.653 1.00 83.12 483 TYR A CA 1
ATOM 4006 C C . TYR A 1 483 ? 24.287 -32.124 7.867 1.00 83.12 483 TYR A C 1
ATOM 4008 O O . TYR A 1 483 ? 24.983 -33.141 7.901 1.00 83.12 483 TYR A O 1
ATOM 4016 N N . ALA A 1 484 ? 24.357 -31.198 8.824 1.00 87.62 484 ALA A N 1
ATOM 4017 C CA . ALA A 1 484 ? 25.276 -31.334 9.951 1.00 87.62 484 ALA A CA 1
ATOM 4018 C C . ALA A 1 484 ? 24.698 -30.829 11.268 1.00 87.62 484 ALA A C 1
ATOM 4020 O O . ALA A 1 484 ? 24.718 -31.556 12.262 1.00 87.62 484 ALA A O 1
ATOM 4021 N N . VAL A 1 485 ? 24.204 -29.590 11.317 1.00 90.06 485 VAL A N 1
ATOM 4022 C CA . VAL A 1 485 ? 23.790 -28.993 12.596 1.00 90.06 485 VAL A CA 1
ATOM 4023 C C . VAL A 1 485 ? 22.565 -29.705 13.168 1.00 90.06 485 VAL A C 1
ATOM 4025 O O . VAL A 1 485 ? 22.548 -29.976 14.366 1.00 90.06 485 VAL A O 1
ATOM 4028 N N . CYS A 1 486 ? 21.585 -30.069 12.338 1.00 85.19 486 CYS A N 1
ATOM 4029 C CA . CYS A 1 486 ? 20.412 -30.838 12.749 1.00 85.19 486 CYS A CA 1
ATOM 4030 C C . CYS A 1 486 ? 20.814 -32.178 13.379 1.00 85.19 486 CYS A C 1
ATOM 4032 O O . CYS A 1 486 ? 20.378 -32.464 14.492 1.00 85.19 486 CYS A O 1
ATOM 4034 N N . SER A 1 487 ? 21.739 -32.922 12.764 1.00 86.56 487 SER A N 1
ATOM 4035 C CA . SER A 1 487 ? 22.253 -34.186 13.310 1.00 86.56 487 SER A CA 1
ATOM 4036 C C . SER A 1 487 ? 23.001 -34.000 14.635 1.00 86.56 487 SER A C 1
ATOM 4038 O O . SER A 1 487 ? 22.806 -34.782 15.560 1.00 86.56 487 SER A O 1
ATOM 4040 N N . ILE A 1 488 ? 23.805 -32.937 14.783 1.00 91.38 488 ILE A N 1
ATOM 4041 C CA . ILE A 1 488 ? 24.498 -32.620 16.050 1.00 91.38 488 ILE A CA 1
ATOM 4042 C C . ILE A 1 488 ? 23.491 -32.275 17.155 1.00 91.38 488 ILE A C 1
ATOM 4044 O O . ILE A 1 488 ? 23.666 -32.657 18.315 1.00 91.38 488 ILE A O 1
ATOM 4048 N N . LEU A 1 489 ? 22.447 -31.516 16.817 1.00 91.75 489 LEU A N 1
ATOM 4049 C CA . LEU A 1 489 ? 21.395 -31.151 17.761 1.00 91.75 489 LEU A CA 1
ATOM 4050 C C . LEU A 1 489 ? 20.564 -32.362 18.162 1.00 91.75 489 LEU A C 1
ATOM 4052 O O . LEU A 1 489 ? 20.269 -32.504 19.345 1.00 91.75 489 LEU A O 1
ATOM 4056 N N . GLU A 1 490 ? 20.220 -33.226 17.213 1.00 88.56 490 GLU A N 1
ATOM 4057 C CA . GLU A 1 490 ? 19.505 -34.470 17.467 1.00 88.56 490 GLU A CA 1
ATOM 4058 C C . GLU A 1 490 ? 20.343 -35.403 18.346 1.00 88.56 490 GLU A C 1
ATOM 4060 O O . GLU A 1 490 ? 19.879 -35.810 19.409 1.00 88.56 490 GLU A O 1
ATOM 4065 N N . GLU A 1 491 ? 21.609 -35.646 17.996 1.00 90.94 491 GLU A N 1
ATOM 4066 C CA . GLU A 1 491 ? 22.516 -36.492 18.776 1.00 90.94 491 GLU A CA 1
ATOM 4067 C C . GLU A 1 491 ? 22.671 -35.988 20.215 1.00 90.94 491 GLU A C 1
ATOM 4069 O O . GLU A 1 491 ? 22.674 -36.784 21.151 1.00 90.94 491 GLU A O 1
ATOM 4074 N N . LYS A 1 492 ? 22.785 -34.669 20.426 1.00 89.62 492 LYS A N 1
ATOM 4075 C CA . LYS A 1 492 ? 22.970 -34.085 21.764 1.00 89.62 492 LYS A CA 1
ATOM 4076 C C . LYS A 1 492 ? 21.675 -33.948 22.559 1.00 89.62 492 LYS A C 1
ATOM 4078 O O . LYS A 1 492 ? 21.684 -34.170 23.771 1.00 89.62 492 LYS A O 1
ATOM 4083 N N . ALA A 1 493 ? 20.582 -33.530 21.926 1.00 88.81 493 ALA A N 1
ATOM 4084 C CA . ALA A 1 493 ? 19.318 -33.307 22.618 1.00 88.81 493 ALA A CA 1
ATOM 4085 C C . ALA A 1 493 ? 18.597 -34.631 22.886 1.00 88.81 493 ALA A C 1
ATOM 4087 O O . ALA A 1 493 ? 18.110 -34.827 23.994 1.00 88.81 493 ALA A O 1
ATOM 4088 N N . CYS A 1 494 ? 18.615 -35.573 21.941 1.00 87.38 494 CYS A N 1
ATOM 4089 C CA . CYS A 1 494 ? 17.851 -36.819 22.010 1.00 87.38 494 CYS A CA 1
ATOM 4090 C C . CYS A 1 494 ? 18.589 -37.978 22.707 1.00 87.38 494 CYS A C 1
ATOM 4092 O O . CYS A 1 494 ? 18.099 -39.105 22.687 1.00 87.38 494 CYS A O 1
ATOM 4094 N N . GLN A 1 495 ? 19.715 -37.728 23.395 1.00 85.56 495 GLN A N 1
ATOM 4095 C CA . GLN A 1 495 ? 20.416 -38.757 24.191 1.00 85.56 495 GLN A CA 1
ATOM 4096 C C . GLN A 1 495 ? 19.523 -39.403 25.259 1.00 85.56 495 GLN A C 1
ATOM 4098 O O . GLN A 1 495 ? 19.799 -40.511 25.721 1.00 85.56 495 GLN A O 1
ATOM 4103 N N . LYS A 1 496 ? 18.482 -38.688 25.709 1.00 84.06 496 LYS A N 1
ATOM 4104 C CA . LYS A 1 496 ? 17.497 -39.169 26.680 1.00 84.06 496 LYS A CA 1
ATOM 4105 C C . LYS A 1 496 ? 16.082 -38.754 26.261 1.00 84.06 496 LYS A C 1
ATOM 4107 O O . LYS A 1 496 ? 15.918 -37.670 25.708 1.00 84.06 496 LYS A O 1
ATOM 4112 N N . PRO A 1 497 ? 15.049 -39.551 26.588 1.00 79.19 497 PRO A N 1
ATOM 4113 C CA . PRO A 1 497 ? 13.659 -39.173 26.344 1.00 79.19 497 PRO A CA 1
ATOM 4114 C C . PRO A 1 497 ? 13.254 -37.902 27.104 1.00 79.19 497 PRO A C 1
ATOM 4116 O O . PRO A 1 497 ? 13.653 -37.701 28.255 1.00 79.19 497 PRO A O 1
ATOM 4119 N N . HIS A 1 498 ? 12.399 -37.081 26.490 1.00 91.94 498 HIS A N 1
ATOM 4120 C CA . HIS A 1 498 ? 11.863 -35.862 27.100 1.00 91.94 498 HIS A CA 1
ATOM 4121 C C . HIS A 1 498 ? 10.394 -36.035 27.513 1.00 91.94 498 HIS A C 1
ATOM 4123 O O . HIS A 1 498 ? 9.591 -36.503 26.710 1.00 91.94 498 HIS A O 1
ATOM 4129 N N . PRO A 1 499 ? 9.997 -35.610 28.728 1.00 80.06 499 PRO A N 1
ATOM 4130 C CA . PRO A 1 499 ? 8.622 -35.757 29.214 1.00 80.06 499 PRO A CA 1
ATOM 4131 C C . PRO A 1 499 ? 7.637 -34.737 28.619 1.00 80.06 499 PRO A C 1
ATOM 4133 O O . PRO A 1 499 ? 6.430 -34.892 28.779 1.00 80.06 499 PRO A O 1
ATOM 4136 N N . ASN A 1 500 ? 8.127 -33.661 27.993 1.00 86.31 500 ASN A N 1
ATOM 4137 C CA . ASN A 1 500 ? 7.317 -32.630 27.343 1.00 86.31 500 ASN A CA 1
ATOM 4138 C C . ASN A 1 500 ? 8.163 -31.762 26.394 1.00 86.31 500 ASN A C 1
ATOM 4140 O O . ASN A 1 500 ? 9.396 -31.779 26.432 1.00 86.31 500 ASN A O 1
ATOM 4144 N N . VAL A 1 501 ? 7.476 -30.961 25.576 1.00 83.38 501 VAL A N 1
ATOM 4145 C CA . VAL A 1 501 ? 8.082 -30.059 24.583 1.00 83.38 501 VAL A CA 1
ATOM 4146 C C . VAL A 1 501 ? 9.023 -29.032 25.223 1.00 83.38 501 VAL A C 1
ATOM 4148 O O . VAL A 1 501 ? 10.067 -28.728 24.653 1.00 83.38 501 VAL A O 1
ATOM 4151 N N . GLU A 1 502 ? 8.715 -28.518 26.416 1.00 87.06 502 GLU A N 1
ATOM 4152 C CA . GLU A 1 502 ? 9.575 -27.531 27.087 1.00 87.06 502 GLU A CA 1
ATOM 4153 C C . GLU A 1 502 ? 10.914 -28.132 27.542 1.00 87.06 502 GLU A C 1
ATOM 4155 O O . GLU A 1 502 ? 11.962 -27.490 27.429 1.00 87.06 502 GLU A O 1
ATOM 4160 N N . SER A 1 503 ? 10.918 -29.396 27.978 1.00 89.31 503 SER A N 1
ATOM 4161 C CA . SER A 1 503 ? 12.148 -30.135 28.275 1.00 89.31 503 SER A CA 1
ATOM 4162 C C . SER A 1 503 ? 13.011 -30.331 27.024 1.00 89.31 503 SER A C 1
ATOM 4164 O O . SER A 1 503 ? 14.219 -30.087 27.088 1.00 89.31 503 SER A O 1
ATOM 4166 N N . LEU A 1 504 ? 12.396 -30.678 25.887 1.00 87.81 504 LEU A N 1
ATOM 4167 C CA . LEU A 1 504 ? 13.081 -30.812 24.597 1.00 87.81 504 LEU A CA 1
ATOM 4168 C C . LEU A 1 504 ? 13.644 -29.465 24.112 1.00 87.81 504 LEU A C 1
ATOM 4170 O O . LEU A 1 504 ? 14.824 -29.375 23.781 1.00 87.81 504 LEU A O 1
ATOM 4174 N N . LYS A 1 505 ? 12.854 -28.382 24.155 1.00 87.31 505 LYS A N 1
ATOM 4175 C CA . LYS A 1 505 ? 13.314 -27.024 23.802 1.00 87.31 505 LYS A CA 1
ATOM 4176 C C . LYS A 1 505 ? 14.514 -26.595 24.642 1.00 87.31 505 LYS A C 1
ATOM 4178 O O . LYS A 1 505 ? 15.452 -25.993 24.120 1.00 87.31 505 LYS A O 1
ATOM 4183 N N . LYS A 1 506 ? 14.504 -26.889 25.947 1.00 91.69 506 LYS A N 1
ATOM 4184 C CA . LYS A 1 506 ? 15.625 -26.573 26.843 1.00 91.69 506 LYS A CA 1
ATOM 4185 C C . LYS A 1 506 ? 16.878 -27.380 26.488 1.00 91.69 506 LYS A C 1
ATOM 4187 O O . LYS A 1 506 ? 17.972 -26.818 26.525 1.00 91.69 506 LYS A O 1
ATOM 4192 N N . ALA A 1 507 ? 16.725 -28.653 26.125 1.00 89.81 507 ALA A N 1
ATOM 4193 C CA . ALA A 1 507 ? 17.827 -29.508 25.688 1.00 89.81 507 ALA A CA 1
ATOM 4194 C C . ALA A 1 507 ? 18.414 -29.055 24.343 1.00 89.81 507 ALA A C 1
ATOM 4196 O O . ALA A 1 507 ? 19.626 -28.884 24.255 1.00 89.81 507 ALA A O 1
ATOM 4197 N N . LEU A 1 508 ? 17.575 -28.729 23.356 1.00 92.81 508 LEU A N 1
ATOM 4198 C CA . LEU A 1 508 ? 18.001 -28.173 22.065 1.00 92.81 508 LEU A CA 1
ATOM 4199 C C . LEU A 1 508 ? 18.732 -26.833 22.230 1.00 92.81 508 LEU A C 1
ATOM 4201 O O . LEU A 1 508 ? 19.818 -26.651 21.689 1.00 92.81 508 LEU A O 1
ATOM 4205 N N . LYS A 1 509 ? 18.205 -25.911 23.051 1.00 93.38 509 LYS A N 1
ATOM 4206 C CA . LYS A 1 509 ? 18.878 -24.632 23.356 1.00 93.38 509 LYS A CA 1
ATOM 4207 C C . LYS A 1 509 ? 20.225 -24.827 24.053 1.00 93.38 509 LYS A C 1
ATOM 4209 O O . LYS A 1 509 ? 21.130 -24.017 23.860 1.00 93.38 509 LYS A O 1
ATOM 4214 N N . LYS A 1 510 ? 20.359 -25.862 24.888 1.00 93.69 510 LYS A N 1
ATOM 4215 C CA . LYS A 1 510 ? 21.633 -26.222 25.519 1.00 93.69 510 LYS A CA 1
ATOM 4216 C C . LYS A 1 510 ? 22.605 -26.796 24.482 1.00 93.69 510 LYS A C 1
ATOM 4218 O O . LYS A 1 510 ? 23.718 -26.293 24.387 1.00 93.69 510 LYS A O 1
ATOM 4223 N N . ALA A 1 511 ? 22.166 -27.767 23.681 1.00 93.12 511 ALA A N 1
ATOM 4224 C CA . ALA A 1 511 ? 22.960 -28.390 22.624 1.00 93.12 511 ALA A CA 1
ATOM 4225 C C . ALA A 1 511 ? 23.488 -27.352 21.625 1.00 93.12 511 ALA A C 1
ATOM 4227 O O . ALA A 1 511 ? 24.678 -27.359 21.325 1.00 93.12 511 ALA A O 1
ATOM 4228 N N . TRP A 1 512 ? 22.638 -26.406 21.211 1.00 94.19 512 TRP A N 1
ATOM 4229 C CA . TRP A 1 512 ? 23.003 -25.289 20.338 1.00 94.19 512 TRP A CA 1
ATOM 4230 C C . TRP A 1 512 ? 24.146 -24.444 20.908 1.00 94.19 512 TRP A C 1
ATOM 4232 O O . TRP A 1 512 ? 25.116 -24.156 20.215 1.00 94.19 512 TRP A O 1
ATOM 4242 N N . LYS A 1 513 ? 24.073 -24.082 22.195 1.00 92.94 513 LYS A N 1
ATOM 4243 C CA . LYS A 1 513 ? 25.115 -23.282 22.865 1.00 92.94 513 LYS A CA 1
ATOM 4244 C C . LYS A 1 513 ? 26.445 -24.020 23.028 1.00 92.94 513 LYS A C 1
ATOM 4246 O O . LYS A 1 513 ? 27.466 -23.376 23.237 1.00 92.94 513 LYS A O 1
ATOM 4251 N N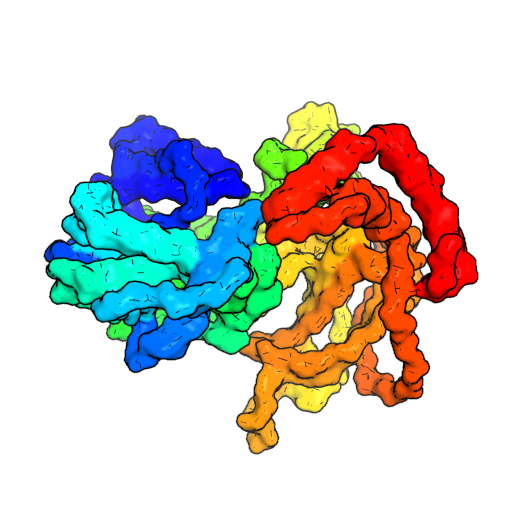 . GLU A 1 514 ? 26.433 -25.347 22.970 1.00 94.00 514 GLU A N 1
ATOM 4252 C CA . GLU A 1 514 ? 27.629 -26.187 23.068 1.00 94.00 514 GLU A CA 1
ATOM 4253 C C . GLU A 1 514 ? 28.259 -26.495 21.700 1.00 94.00 514 GLU A C 1
ATOM 4255 O O . GLU A 1 514 ? 29.271 -27.199 21.647 1.00 94.00 514 GLU A O 1
ATOM 4260 N N . ILE A 1 515 ? 27.674 -26.025 20.591 1.00 93.94 515 ILE A N 1
ATOM 4261 C CA . ILE A 1 515 ? 28.315 -26.094 19.275 1.00 93.94 515 ILE A CA 1
ATOM 4262 C C . ILE A 1 515 ? 29.417 -25.036 19.247 1.00 93.94 515 ILE A C 1
ATOM 4264 O O . ILE A 1 515 ? 29.166 -23.839 19.369 1.00 93.94 515 ILE A O 1
ATOM 4268 N N . THR A 1 516 ? 30.663 -25.484 19.122 1.00 94.62 516 THR A N 1
ATOM 4269 C CA . THR A 1 516 ? 31.816 -24.584 19.112 1.00 94.62 516 THR A CA 1
ATOM 4270 C C . THR A 1 516 ? 31.975 -23.916 17.750 1.00 94.62 516 THR A C 1
ATOM 4272 O O . THR A 1 516 ? 31.627 -24.491 16.718 1.00 94.62 516 THR A O 1
ATOM 4275 N N . LEU A 1 517 ? 32.573 -22.722 17.732 1.00 88.31 517 LEU A N 1
ATOM 4276 C CA . LEU A 1 517 ? 32.890 -22.027 16.483 1.00 88.31 517 LEU A CA 1
ATOM 4277 C C . LEU A 1 517 ? 33.795 -22.873 15.571 1.00 88.31 517 LEU A C 1
ATOM 4279 O O . LEU A 1 517 ? 33.565 -22.917 14.372 1.00 88.31 517 LEU A O 1
ATOM 4283 N N . ASP A 1 518 ? 34.755 -23.608 16.139 1.00 95.00 518 ASP A N 1
ATOM 4284 C CA . ASP A 1 518 ? 35.603 -24.558 15.398 1.00 95.00 518 ASP A CA 1
ATOM 4285 C C . ASP A 1 518 ? 34.782 -25.652 14.687 1.00 95.00 518 ASP A C 1
ATOM 4287 O O . ASP A 1 518 ? 35.067 -26.006 13.545 1.00 95.00 518 ASP A O 1
ATOM 4291 N N . THR A 1 519 ? 33.710 -26.142 15.322 1.00 92.12 519 THR A N 1
ATOM 4292 C CA . THR A 1 519 ? 32.787 -27.107 14.700 1.00 92.12 519 THR A CA 1
ATOM 4293 C C . THR A 1 519 ? 32.044 -26.472 13.525 1.00 92.12 519 THR A C 1
ATOM 4295 O O . THR A 1 519 ? 31.957 -27.077 12.460 1.00 92.12 519 THR A O 1
ATOM 4298 N N . LEU A 1 520 ? 31.552 -25.239 13.686 1.00 89.62 520 LEU A N 1
ATOM 4299 C CA . LEU A 1 520 ? 30.859 -24.511 12.618 1.00 89.62 520 LEU A CA 1
ATOM 4300 C C . LEU A 1 520 ? 31.784 -24.212 11.435 1.00 89.62 520 LEU A C 1
ATOM 4302 O O . LEU A 1 520 ? 31.386 -24.415 10.292 1.00 89.62 520 LEU A O 1
ATOM 4306 N N . VAL A 1 521 ? 33.025 -23.797 11.701 1.00 89.81 521 VAL A N 1
ATOM 4307 C CA . VAL A 1 521 ? 34.039 -23.558 10.664 1.00 89.81 521 VAL A CA 1
ATOM 4308 C C . VAL A 1 521 ? 34.309 -24.843 9.882 1.00 89.81 521 VAL A C 1
ATOM 4310 O O . VAL A 1 521 ? 34.225 -24.827 8.662 1.00 89.81 521 VAL A O 1
ATOM 4313 N N . LYS A 1 522 ? 34.493 -25.987 10.554 1.00 92.56 522 LYS A N 1
ATOM 4314 C CA . LYS A 1 522 ? 34.669 -27.287 9.879 1.00 92.56 522 LYS A CA 1
ATOM 4315 C C . LYS A 1 522 ? 33.464 -27.704 9.037 1.00 92.56 522 LYS A C 1
ATOM 4317 O O . LYS A 1 522 ? 33.648 -28.284 7.970 1.00 92.56 522 LYS A O 1
ATOM 4322 N N . ILE A 1 523 ? 32.242 -27.431 9.503 1.00 92.69 523 ILE A N 1
ATOM 4323 C CA . ILE A 1 523 ? 31.017 -27.703 8.736 1.00 92.69 523 ILE A CA 1
ATOM 4324 C C . ILE A 1 523 ? 31.017 -26.865 7.455 1.00 92.69 523 ILE A C 1
ATOM 4326 O O . ILE A 1 523 ? 30.808 -27.424 6.379 1.00 92.69 523 ILE A O 1
ATOM 4330 N N . VAL A 1 524 ? 31.296 -25.564 7.563 1.00 89.31 524 VAL A N 1
ATOM 4331 C CA . VAL A 1 524 ? 31.344 -24.631 6.426 1.00 89.31 524 VAL A CA 1
ATOM 4332 C C . VAL A 1 524 ? 32.476 -24.987 5.458 1.00 89.31 524 VAL A C 1
ATOM 4334 O O . VAL A 1 524 ? 32.242 -25.061 4.255 1.00 89.31 524 VAL A O 1
ATOM 4337 N N . ASP A 1 525 ? 33.667 -25.312 5.960 1.00 91.19 525 ASP A N 1
ATOM 4338 C CA . ASP A 1 525 ? 34.822 -25.720 5.148 1.00 91.19 525 ASP A CA 1
ATOM 4339 C C . ASP A 1 525 ? 34.569 -27.028 4.379 1.00 91.19 525 ASP A C 1
ATOM 4341 O O . ASP A 1 525 ? 35.196 -27.290 3.348 1.00 91.19 525 ASP A O 1
ATOM 4345 N N . ASN A 1 526 ? 33.635 -27.863 4.849 1.00 87.69 526 ASN A N 1
ATOM 4346 C CA . ASN A 1 526 ? 33.236 -29.092 4.168 1.00 87.69 526 ASN A CA 1
ATOM 4347 C C . ASN A 1 526 ? 32.164 -28.865 3.083 1.00 87.69 526 ASN A C 1
ATOM 4349 O O . ASN A 1 526 ? 31.937 -29.742 2.245 1.00 87.69 526 ASN A O 1
ATOM 4353 N N . PHE A 1 527 ? 31.524 -27.692 3.052 1.00 89.31 527 PHE A N 1
ATOM 4354 C CA . PHE A 1 527 ? 30.444 -27.384 2.114 1.00 89.31 527 PHE A CA 1
ATOM 4355 C C . PHE A 1 527 ? 30.867 -27.459 0.634 1.00 89.31 527 PHE A C 1
ATOM 4357 O O . PHE A 1 527 ? 30.163 -28.110 -0.143 1.00 89.31 527 PHE A O 1
ATOM 4364 N N . PRO A 1 528 ? 32.041 -26.937 0.211 1.00 88.44 528 PRO A N 1
ATOM 4365 C CA . PRO A 1 528 ? 32.497 -27.071 -1.175 1.00 88.44 528 PRO A CA 1
ATOM 4366 C C . PRO A 1 528 ? 32.669 -28.527 -1.633 1.00 88.44 528 PRO A C 1
ATOM 4368 O O . PRO A 1 528 ? 32.431 -28.840 -2.799 1.00 88.44 528 PRO A O 1
ATOM 4371 N N . LYS A 1 529 ? 33.049 -29.440 -0.726 1.00 87.94 529 LYS A N 1
ATOM 4372 C CA . LYS A 1 529 ? 33.165 -30.872 -1.048 1.00 87.94 529 LYS A CA 1
ATOM 4373 C C . LYS A 1 529 ? 31.796 -31.507 -1.281 1.00 87.94 529 LYS A C 1
ATOM 4375 O O . LYS A 1 529 ? 31.656 -32.291 -2.214 1.00 87.94 529 LYS A O 1
ATOM 4380 N N . ARG A 1 530 ? 30.787 -31.129 -0.488 1.00 86.44 530 ARG A N 1
ATOM 4381 C CA . ARG A 1 530 ? 29.396 -31.574 -0.677 1.00 86.44 530 ARG A CA 1
ATOM 4382 C C . ARG A 1 530 ? 28.781 -31.041 -1.966 1.00 86.44 530 ARG A C 1
ATOM 4384 O O . ARG A 1 530 ? 28.147 -31.805 -2.682 1.00 86.44 530 ARG A O 1
ATOM 4391 N N . LEU A 1 531 ? 29.030 -29.776 -2.307 1.00 80.12 531 LEU A N 1
ATOM 4392 C CA . LEU A 1 531 ? 28.615 -29.221 -3.600 1.00 80.12 531 LEU A CA 1
ATOM 4393 C C . LEU A 1 531 ? 29.214 -30.019 -4.759 1.00 80.12 531 LEU A C 1
ATOM 4395 O O . LEU A 1 531 ? 28.504 -30.372 -5.696 1.00 80.12 531 LEU A O 1
ATOM 4399 N N . LYS A 1 532 ? 30.501 -30.371 -4.666 1.00 85.81 532 LYS A N 1
ATOM 4400 C CA . LYS A 1 532 ? 31.157 -31.208 -5.672 1.00 85.81 532 LYS A CA 1
ATOM 4401 C C . LYS A 1 532 ? 30.534 -32.605 -5.766 1.00 85.81 532 LYS A C 1
ATOM 4403 O O . LYS A 1 532 ? 30.235 -33.040 -6.869 1.00 85.81 532 LYS A O 1
ATOM 4408 N N . ALA A 1 533 ? 30.268 -33.262 -4.637 1.00 82.88 533 ALA A N 1
ATOM 4409 C CA . ALA A 1 533 ? 29.600 -34.565 -4.615 1.00 82.88 533 ALA A CA 1
ATOM 4410 C C . ALA A 1 533 ? 28.185 -34.511 -5.221 1.00 82.88 533 ALA A C 1
ATOM 4412 O O . ALA A 1 533 ? 27.813 -35.390 -5.992 1.00 82.88 533 ALA A O 1
ATOM 4413 N N . CYS A 1 534 ? 27.427 -33.444 -4.952 1.00 83.00 534 CYS A N 1
ATOM 4414 C CA . CYS A 1 534 ? 26.113 -33.221 -5.555 1.00 83.00 534 CYS A CA 1
ATOM 4415 C C . CYS A 1 534 ? 26.192 -33.016 -7.076 1.00 83.00 534 CYS A C 1
ATOM 4417 O O . CYS A 1 534 ? 25.338 -33.515 -7.813 1.00 83.00 534 CYS A O 1
ATOM 4419 N N . ILE A 1 535 ? 27.207 -32.286 -7.552 1.00 74.75 535 ILE A N 1
ATOM 4420 C CA . ILE A 1 535 ? 27.470 -32.086 -8.985 1.00 74.75 535 ILE A CA 1
ATOM 4421 C C . ILE A 1 535 ? 27.841 -33.419 -9.644 1.00 74.75 535 ILE A C 1
ATOM 4423 O O . ILE A 1 535 ? 27.263 -33.768 -10.675 1.00 74.75 535 ILE A O 1
ATOM 4427 N N . ASP A 1 536 ? 28.742 -34.191 -9.031 1.00 79.00 536 ASP A N 1
ATOM 4428 C CA . ASP A 1 536 ? 29.162 -35.509 -9.520 1.00 79.00 536 ASP A CA 1
ATOM 4429 C C . ASP A 1 536 ? 27.974 -36.495 -9.560 1.00 79.00 536 ASP A C 1
ATOM 4431 O O . ASP A 1 536 ? 27.854 -37.295 -10.491 1.00 79.00 536 ASP A O 1
ATOM 4435 N N . ALA A 1 537 ? 27.043 -36.379 -8.606 1.00 77.81 537 ALA A N 1
ATOM 4436 C CA . ALA A 1 537 ? 25.798 -37.145 -8.544 1.00 77.81 537 ALA A CA 1
ATOM 4437 C C . ALA A 1 537 ? 24.663 -36.587 -9.428 1.00 77.81 537 ALA A C 1
ATOM 4439 O O . ALA A 1 537 ? 23.584 -37.179 -9.468 1.00 77.81 537 ALA A O 1
ATOM 4440 N N . LYS A 1 538 ? 24.869 -35.459 -10.128 1.00 71.69 538 LYS A N 1
ATOM 4441 C CA . LYS A 1 538 ? 23.845 -34.755 -10.928 1.00 71.69 538 LYS A CA 1
ATOM 4442 C C . LYS A 1 538 ? 22.539 -34.494 -10.158 1.00 71.69 538 LYS A C 1
ATOM 4444 O O . LYS A 1 538 ? 21.452 -34.643 -10.709 1.00 71.69 538 LYS A O 1
ATOM 4449 N N . GLY A 1 539 ? 22.646 -34.141 -8.876 1.00 67.44 539 GLY A N 1
ATOM 4450 C CA . GLY A 1 539 ? 21.491 -33.921 -7.996 1.00 67.44 539 GLY A CA 1
ATOM 4451 C C . GLY A 1 539 ? 20.842 -35.196 -7.437 1.00 67.44 539 GLY A C 1
ATOM 4452 O O . GLY A 1 539 ? 19.836 -35.099 -6.744 1.00 67.44 539 GLY A O 1
ATOM 4453 N N . GLY A 1 540 ? 21.401 -36.381 -7.712 1.00 68.31 540 GLY A N 1
ATOM 4454 C CA . GLY A 1 540 ? 21.028 -37.635 -7.050 1.00 68.31 540 GLY A CA 1
ATOM 4455 C C . GLY A 1 540 ? 21.557 -37.739 -5.612 1.00 68.31 540 GLY A C 1
ATOM 4456 O O . GLY A 1 540 ? 22.259 -36.855 -5.131 1.00 68.31 540 GLY A O 1
ATOM 4457 N N . HIS A 1 541 ? 21.234 -38.837 -4.920 1.00 73.19 541 HIS A N 1
ATOM 4458 C CA . HIS A 1 541 ? 21.672 -39.089 -3.539 1.00 73.19 541 HIS A CA 1
ATOM 4459 C C . HIS A 1 541 ? 23.199 -39.261 -3.428 1.00 73.19 541 HIS A C 1
ATOM 4461 O O . HIS A 1 541 ? 23.800 -39.992 -4.217 1.00 73.19 541 HIS A O 1
ATOM 4467 N N . PHE A 1 542 ? 23.807 -38.642 -2.414 1.00 77.06 542 PHE A N 1
ATOM 4468 C CA . PHE A 1 542 ? 25.229 -38.745 -2.068 1.00 77.06 542 PHE A CA 1
ATOM 4469 C C . PHE A 1 542 ? 25.394 -38.641 -0.542 1.00 77.06 542 PHE A C 1
ATOM 4471 O O . PHE A 1 542 ? 24.633 -37.919 0.100 1.00 77.06 542 PHE A O 1
ATOM 4478 N N . GLU A 1 543 ? 26.374 -39.345 0.033 1.00 60.84 543 GLU A N 1
ATOM 4479 C CA . GLU A 1 543 ? 26.721 -39.273 1.469 1.00 60.84 543 GLU A CA 1
ATOM 4480 C C . GLU A 1 543 ? 28.080 -38.609 1.698 1.00 60.84 543 GLU A C 1
ATOM 4482 O O . GLU A 1 543 ? 29.042 -38.965 0.973 1.00 60.84 543 GLU A O 1
#

InterPro domains:
  IPR003406 Glycosyl transferase, family 14 [PF02485] (85-180)
  IPR024448 Xylosyltransferase, C-terminal [PF12529] (246-414)
  IPR036397 Ribonuclease H superfamily [G3DSA:3.30.420.10] (382-543)
  IPR043538 Xylosyltransferase [PTHR46025] (56-443)

Secondary structure (DSSP, 8-state):
----TTS-EEE---TT-HHHHHHHHHHHHHHHHTT--SEEE-SS----------SSTT-EE--B--S-HHHHHHHTTTTEEEEEETTEEEEEEE-----TT-----B-S--B--HHHHHHHT-SS-HHHHHHHHHHTTSSSHHHHHHHHHHHTSTTGGGEES---EEE---HHHH---TTGGGTBSS----PPPP-TTT-HHHHHHHHHS--SEEE---HHHHHHHHHHHHHHHTTT-GGG--TTSTTTT-EEEEEEETTT-TT-TTHHHHHHHHHHHHHHHHHTS-S-S----EEEEEEEEEEESSTTSPPEEEEEEEETTS-EEEEEE---------TT-EETTEEEEEEEEEEEEETTTTEEEETT-PPPTT-EEEEEEEEEE-TT-TT-TT---SS--EEEEEE-TTS-EEEEEEE-----TT-EEEEEEEGGGGGGGGGGGS----S-------B---------PPPS-----SHIIIIIHHHHHHHHTTS--SSHHHHHHHHHHHHHT--HHHHHHHHHHHHHHHHHHHHTTTS---

Foldseek 3Di:
DPDDLPAAAEDADAPLCVVVLVVVVVVQVVCVVVVSPRYYYDPDHDDDDDDADDPQAQAKEAAWPDDCVPVVCVQQVVQFFWDDDPLAIEGDGGDPDDDPPQDWTFADLQIHDHDVLVCVCPDPVDPLSVVLCVSLNGTHPSSRISSVRSCCPDPNVVRYDNHRLEQFQDDPLQQFDQVVVVVRYPHTDGHTDADADVPPPVSVVVPVVDRHPYYDDHDLQQALVVVLVVVCVVCVVPCVVRPVVDQCSQKDKDWPDFCVSCVVPPCQVVLFVVVQVVVVVVVVPDPPPPPPFHWDGWGTKMFIDSHNPGQTWIWIWTATPVGDIDTDIGDDDDDADDDPPCDDPQWHWDDKDKAFCQDSSNRDHPPSVRDADLQGKIKMKTAIDHDPPDPDPPPDQALEQWWKWWDAFQVRHTQDIDTFHGHHDPRRMGMDMDGSNVRVVCSVSPDPDPDPDDDDHTDIDHDDDDDDDDDDPDAQPLDLCRPPVVVQLCVQLVPDDDPDPVSSVVRSVVSVVPCDPVNVVVSVVCNVVSVVQCVVCVNDDDD

Organism: NCBI:txid290746

Sequence (543 aa):
MIYSPKHLYYFHVDSRQEYMFRGLAKMVEAFHLKGIMNIYLSTKSHATIWGGTSFHMGKSFLSSQGFNTANMIINQGFNYFFFECENRMWRIKNRDNFPQDLRIDAGSDWFIMHREFANFAISEENDYAVKMRELFSTLFSPLEGYFHTLALNSEFCDRILYTNLRLINWKQKQGCRCSRLKDVVDWCGCSPLVLKIKEDDIGLERAKTYAYFFARKFESLIDVDAVAQVERQVLRFRPNLVVSSSPVFNSTWLNYYDREIDSTHPKQMLFEHWSSILFNEWISNQSSKVHECPFEKAHEIHAYKEFSTAPIQLILTVEDKCGSIYELLVEIKQNVTIFEDAEVNDYHLISVEFGVNLDLKEEIFRDYTGLLDTSGTATIIWHWYHNETTPSDQKANTTSPHVNIHWFNPRGRMVRNDPINPYDSINYAQLASLNLGDLQQFKEDWGVIRHTKFCDVITVDPHWRNPIDEWPPNSPDLNPLDYAVCSILEEKACQKPHPNVESLKKALKKAWKEITLDTLVKIVDNFPKRLKACIDAKGGHFE

pLDDT: mean 82.28, std 16.09, range [26.48, 97.88]